Protein AF-A0A2S9FBU1-F1 (afdb_monomer)

Secondary structure (DSSP, 8-state):
-HHHHHHHHHHHHHHHHHHHHTTTHHHHHHHHHTT---S-HHHHHHHHHHHHHHHHHHHHHHHHHHHHTT-HHHHHHHHHHHHHHHHHTTEETTEE--------TTT-HHHHHHHHHH-HHHHHHHHHHHHHHTTTS-HHHHHHHHHHHHTHHHHHHHHTSS--HHHHHHHHHHHHHHHHHHHHH--GGGS--HHHHHHHHHTTT--EEEEEEEE-SSSS-EEEEEEEPPBTTB---EEEEEEE-TTTTHHHHHHHHHHHHTT----PPP--S-HHHHHHHHHHHHHHHHHTT-BS--EEEEEE-GGG-EEEEEPPPPSEETTTSTTTS-HHHHHHHHHHHHHTTEE-S---TTTEEEETTEEEE--TTS-EES--HHHH--

Radius of gyration: 28.35 Å; Cα contacts (8 Å, |Δi|>4): 546; chains: 1; bounding box: 78×42×84 Å

Sequence (382 aa):
ILRLTLAGVFLVVIVTSSLITRYEWDALEKSISEIVGVLSPAQSNTVYLIYGISILALPFFILIGLIAAKQWKLLGAYAAAGLIAILALSITGNGIAAPRWHFDLTERLDTVLSQFLDDPRWIAMLAAVLTVSGPWLPARWRHWWWALLLAFVPIHLVVSAVVPARSLLGLAVGWFVGALVVLVVGTPALEVPLDGAVRALARRNFRASALRVIRPSGQGPLVMTATGVPSGDTESGLAVVELYGPHQRGGGFLRQFWGKLRLRDSETAPIQTSMRRAVEHRALMALAVGNLGMANTTPIAVAPLERGWTIYAHKPAHGTSLRECAEDTPVARVWDSLGVLHSQQISHGDLRSTEITVVDGTPLFGGFTHAEFGASDAQLHT

Structure (mmCIF, N/CA/C/O backbone):
data_AF-A0A2S9FBU1-F1
#
_entry.id   AF-A0A2S9FBU1-F1
#
loop_
_atom_site.group_PDB
_atom_site.id
_atom_site.type_symbol
_atom_site.label_atom_id
_atom_site.label_alt_id
_atom_site.label_comp_id
_atom_site.label_asym_id
_atom_site.label_entity_id
_atom_site.label_seq_id
_atom_site.pdbx_PDB_ins_code
_atom_site.Cartn_x
_atom_site.Cartn_y
_atom_site.Cartn_z
_atom_site.occupancy
_atom_site.B_iso_or_equiv
_atom_site.auth_seq_id
_atom_site.auth_comp_id
_atom_site.auth_asym_id
_atom_site.auth_atom_id
_atom_site.pdbx_PDB_model_num
ATOM 1 N N . ILE A 1 1 ? 0.791 -11.701 -7.838 1.00 80.94 1 ILE A N 1
ATOM 2 C CA . ILE A 1 1 ? -0.127 -12.058 -8.946 1.00 80.94 1 ILE A CA 1
ATOM 3 C C . ILE A 1 1 ? -0.410 -10.845 -9.827 1.00 80.94 1 ILE A C 1
ATOM 5 O O . ILE A 1 1 ? 0.192 -10.790 -10.881 1.00 80.94 1 ILE A O 1
ATOM 9 N N . LEU A 1 2 ? -1.163 -9.824 -9.384 1.00 82.81 2 LEU A N 1
ATOM 10 C CA . LEU A 1 2 ? -1.487 -8.649 -10.222 1.00 82.81 2 LEU A CA 1
ATOM 11 C C . LEU A 1 2 ? -0.272 -8.011 -10.929 1.00 82.81 2 LEU A C 1
ATOM 13 O O . LEU A 1 2 ? -0.319 -7.762 -12.126 1.00 82.81 2 LEU A O 1
ATOM 17 N N . ARG A 1 3 ? 0.841 -7.800 -10.208 1.00 85.88 3 ARG A N 1
ATOM 18 C CA . ARG A 1 3 ? 2.090 -7.275 -10.796 1.00 85.88 3 ARG A CA 1
ATOM 19 C C . ARG A 1 3 ? 2.660 -8.167 -11.903 1.00 85.88 3 ARG A C 1
ATOM 21 O O . ARG A 1 3 ? 3.141 -7.642 -12.894 1.00 85.88 3 ARG A O 1
ATOM 28 N N . LEU A 1 4 ? 2.593 -9.488 -11.735 1.00 89.94 4 LEU A N 1
ATOM 29 C CA . LEU A 1 4 ? 3.056 -10.451 -12.736 1.00 89.94 4 LEU A CA 1
ATOM 30 C C . LEU A 1 4 ? 2.144 -10.431 -13.966 1.00 89.94 4 LEU A C 1
ATOM 32 O O . LEU A 1 4 ? 2.640 -10.433 -15.082 1.00 89.94 4 LEU A O 1
ATOM 36 N N . THR A 1 5 ? 0.825 -10.346 -13.765 1.00 90.62 5 THR A N 1
ATOM 37 C CA . THR A 1 5 ? -0.143 -10.215 -14.861 1.00 90.62 5 THR A CA 1
ATOM 38 C C . THR A 1 5 ? 0.111 -8.944 -15.671 1.00 90.62 5 THR A C 1
ATOM 40 O O . THR A 1 5 ? 0.201 -9.015 -16.890 1.00 90.62 5 THR A O 1
ATOM 43 N N . LEU A 1 6 ? 0.298 -7.798 -15.006 1.00 91.50 6 LEU A N 1
ATOM 44 C CA . LEU A 1 6 ? 0.616 -6.529 -15.672 1.00 91.50 6 LEU A CA 1
ATOM 45 C C . LEU A 1 6 ? 1.954 -6.582 -16.418 1.00 91.50 6 LEU A C 1
ATOM 47 O O . LEU A 1 6 ? 2.018 -6.154 -17.565 1.00 91.50 6 LEU A O 1
ATOM 51 N N . ALA A 1 7 ? 2.998 -7.143 -15.800 1.00 91.56 7 ALA A N 1
ATOM 52 C CA . ALA A 1 7 ? 4.292 -7.315 -16.455 1.00 91.56 7 ALA A CA 1
ATOM 53 C C . ALA A 1 7 ? 4.200 -8.259 -17.667 1.00 91.56 7 ALA A C 1
ATOM 55 O O . ALA A 1 7 ? 4.827 -8.003 -18.689 1.00 91.56 7 ALA A O 1
ATOM 56 N N . GLY A 1 8 ? 3.380 -9.312 -17.582 1.00 93.12 8 GLY A N 1
ATOM 57 C CA . GLY A 1 8 ? 3.114 -10.229 -18.690 1.00 93.12 8 GLY A CA 1
ATOM 58 C C . GLY A 1 8 ? 2.391 -9.547 -19.850 1.00 93.12 8 GLY A C 1
ATOM 59 O O . GLY A 1 8 ? 2.826 -9.666 -20.989 1.00 93.12 8 GLY A O 1
ATOM 60 N N . VAL A 1 9 ? 1.339 -8.772 -19.567 1.00 93.56 9 VAL A N 1
ATOM 61 C CA . VAL A 1 9 ? 0.639 -7.970 -20.587 1.00 93.56 9 VAL A CA 1
ATOM 62 C C . VAL A 1 9 ? 1.593 -6.966 -21.232 1.00 93.56 9 VAL A C 1
ATOM 64 O O . VAL A 1 9 ? 1.643 -6.878 -22.454 1.00 93.56 9 VAL A O 1
ATOM 67 N N . PHE A 1 10 ? 2.389 -6.250 -20.434 1.00 92.00 10 PHE A N 1
ATOM 68 C CA . PHE A 1 10 ? 3.377 -5.303 -20.949 1.00 92.00 10 PHE A CA 1
ATOM 69 C C . PHE A 1 10 ? 4.405 -5.987 -21.859 1.00 92.00 10 PHE A C 1
ATOM 71 O O . PHE A 1 10 ? 4.674 -5.498 -22.952 1.00 92.00 10 PHE A O 1
ATOM 78 N N . LEU A 1 11 ? 4.923 -7.152 -21.459 1.00 91.94 11 LEU A N 1
ATOM 79 C CA . LEU A 1 11 ? 5.840 -7.939 -22.281 1.00 91.94 11 LEU A CA 1
ATOM 80 C C . LEU A 1 11 ? 5.200 -8.370 -23.607 1.00 91.94 11 LEU A C 1
ATOM 82 O O . LEU A 1 11 ? 5.822 -8.207 -24.654 1.00 91.94 11 LEU A O 1
ATOM 86 N N . VAL A 1 12 ? 3.956 -8.859 -23.585 1.00 91.44 12 VAL A N 1
ATOM 87 C CA . VAL A 1 12 ? 3.215 -9.230 -24.804 1.00 91.44 12 VAL A CA 1
ATOM 88 C C . VAL A 1 12 ? 3.044 -8.029 -25.729 1.00 91.44 12 VAL A C 1
ATOM 90 O O . VAL A 1 12 ? 3.279 -8.158 -26.928 1.00 91.44 12 VAL A O 1
ATOM 93 N N . VAL A 1 13 ? 2.692 -6.859 -25.188 1.00 91.12 13 VAL A N 1
ATOM 94 C CA . VAL A 1 13 ? 2.569 -5.619 -25.968 1.00 91.12 13 VAL A CA 1
ATOM 95 C C . VAL A 1 13 ? 3.904 -5.253 -26.611 1.00 91.12 13 VAL A C 1
ATOM 97 O O . VAL A 1 13 ? 3.942 -5.035 -27.815 1.00 91.12 13 VAL A O 1
ATOM 100 N N . ILE A 1 14 ? 5.007 -5.248 -25.857 1.00 88.00 14 ILE A N 1
ATOM 101 C CA . ILE A 1 14 ? 6.332 -4.899 -26.393 1.00 88.00 14 ILE A CA 1
ATOM 102 C C . ILE A 1 14 ? 6.776 -5.877 -27.486 1.00 88.00 14 ILE A C 1
ATOM 104 O O . ILE A 1 14 ? 7.231 -5.442 -28.543 1.00 88.00 14 ILE A O 1
ATOM 108 N N . VAL A 1 15 ? 6.609 -7.185 -27.272 1.00 86.44 15 VAL A N 1
ATOM 109 C CA . VAL A 1 15 ? 6.961 -8.206 -28.270 1.00 86.44 15 VAL A CA 1
ATOM 110 C C . VAL A 1 15 ? 6.099 -8.060 -29.525 1.00 86.44 15 VAL A C 1
ATOM 112 O O . VAL A 1 15 ? 6.634 -8.033 -30.630 1.00 86.44 15 VAL A O 1
ATOM 115 N N . THR A 1 16 ? 4.783 -7.907 -29.371 1.00 85.88 16 THR A N 1
ATOM 116 C CA . THR A 1 16 ? 3.849 -7.768 -30.499 1.00 85.88 16 THR A CA 1
ATOM 117 C C . THR A 1 16 ? 4.128 -6.491 -31.290 1.00 85.88 16 THR A C 1
ATOM 119 O O . THR A 1 16 ? 4.282 -6.550 -32.507 1.00 85.88 16 THR A O 1
ATOM 122 N N . SER A 1 17 ? 4.293 -5.352 -30.611 1.00 82.19 17 SER A N 1
ATOM 123 C CA . SER A 1 17 ? 4.663 -4.087 -31.250 1.00 82.19 17 SER A CA 1
ATOM 124 C C . SER A 1 17 ? 6.003 -4.193 -31.970 1.00 82.19 17 SER A C 1
ATOM 126 O O . SER A 1 17 ? 6.114 -3.723 -33.097 1.00 82.19 17 SER A O 1
ATOM 128 N N . SER A 1 18 ? 7.008 -4.849 -31.377 1.00 77.75 18 SER A N 1
ATOM 129 C CA . SER A 1 18 ? 8.316 -5.048 -32.015 1.00 77.75 18 SER A CA 1
ATOM 130 C C . SER A 1 18 ? 8.238 -5.922 -33.270 1.00 77.75 18 SER A C 1
ATOM 132 O O . SER A 1 18 ? 8.987 -5.682 -34.214 1.00 77.75 18 SER A O 1
ATOM 134 N N . LEU A 1 19 ? 7.344 -6.914 -33.302 1.00 79.94 19 LEU A N 1
ATOM 135 C CA . LEU A 1 19 ? 7.127 -7.764 -34.476 1.00 79.94 19 LEU A CA 1
ATOM 136 C C . LEU A 1 19 ? 6.390 -7.022 -35.596 1.00 79.94 19 LEU A C 1
ATOM 138 O O . LEU A 1 19 ? 6.766 -7.169 -36.755 1.00 79.94 19 LEU A O 1
ATOM 142 N N . ILE A 1 20 ? 5.381 -6.215 -35.252 1.00 79.81 20 ILE A N 1
ATOM 143 C CA . ILE A 1 20 ? 4.585 -5.446 -36.221 1.00 79.81 20 ILE A CA 1
ATOM 144 C C . ILE A 1 20 ? 5.415 -4.309 -36.828 1.00 79.81 20 ILE A C 1
ATOM 146 O O . ILE A 1 20 ? 5.473 -4.163 -38.043 1.00 79.81 20 ILE A O 1
ATOM 150 N N . THR A 1 21 ? 6.107 -3.535 -35.991 1.00 71.12 21 THR A N 1
ATOM 151 C CA . THR A 1 21 ? 6.843 -2.333 -36.427 1.00 71.12 21 THR A CA 1
ATOM 152 C C . THR A 1 21 ? 8.172 -2.636 -37.110 1.00 71.12 21 THR A C 1
ATOM 154 O O . THR A 1 21 ? 8.779 -1.724 -37.662 1.00 71.12 21 THR A O 1
ATOM 157 N N . ARG A 1 22 ? 8.634 -3.899 -37.126 1.00 66.81 22 ARG A N 1
ATOM 158 C CA . ARG A 1 22 ? 9.941 -4.305 -37.682 1.00 66.81 22 ARG A CA 1
ATOM 159 C C . ARG A 1 22 ? 10.185 -3.789 -39.110 1.00 66.81 22 ARG A C 1
ATOM 161 O O . ARG A 1 22 ? 11.337 -3.562 -39.455 1.00 66.81 22 ARG A O 1
ATOM 168 N N . TYR A 1 23 ? 9.133 -3.598 -39.908 1.00 59.34 23 TYR A N 1
ATOM 169 C CA . TYR A 1 23 ? 9.227 -3.128 -41.296 1.00 59.34 23 TYR A CA 1
ATOM 170 C C . TYR A 1 23 ? 9.085 -1.603 -41.472 1.00 59.34 23 TYR A C 1
ATOM 172 O O . TYR A 1 23 ? 9.368 -1.100 -42.553 1.00 59.34 23 TYR A O 1
ATOM 180 N N . GLU A 1 24 ? 8.672 -0.864 -40.438 1.00 62.81 24 GLU A N 1
ATOM 181 C CA . GLU A 1 24 ? 8.373 0.581 -40.513 1.00 62.81 24 GLU A CA 1
ATOM 182 C C . GLU A 1 24 ? 9.397 1.459 -39.764 1.00 62.81 24 GLU A C 1
ATOM 184 O O . GLU A 1 24 ? 9.367 2.685 -39.880 1.00 62.81 24 GLU A O 1
ATOM 189 N N . TRP A 1 25 ? 10.328 0.850 -39.017 1.00 57.31 25 TRP A N 1
ATOM 190 C CA . TRP A 1 25 ? 11.316 1.567 -38.197 1.00 57.31 25 TRP A CA 1
ATOM 191 C C . TRP A 1 25 ? 12.243 2.485 -39.003 1.00 57.31 25 TRP A C 1
ATOM 193 O O . TRP A 1 25 ? 12.466 3.618 -38.581 1.00 57.31 25 TRP A O 1
ATOM 203 N N . ASP A 1 26 ? 12.692 2.058 -40.186 1.00 58.69 26 ASP A N 1
ATOM 204 C CA . ASP A 1 26 ? 13.591 2.856 -41.036 1.00 58.69 26 ASP A CA 1
ATOM 205 C C . ASP A 1 26 ? 12.939 4.171 -41.514 1.00 58.69 26 ASP A C 1
ATOM 207 O O . ASP A 1 26 ? 13.620 5.177 -41.733 1.00 58.69 26 ASP A O 1
ATOM 211 N N . ALA A 1 27 ? 11.610 4.180 -41.676 1.00 58.50 27 ALA A N 1
ATOM 212 C CA . ALA A 1 27 ? 10.854 5.363 -42.087 1.00 58.50 27 ALA A CA 1
ATOM 213 C C . ALA A 1 27 ? 10.618 6.330 -40.913 1.00 58.50 27 ALA A C 1
ATOM 215 O O . ALA A 1 27 ? 10.674 7.550 -41.093 1.00 58.50 27 ALA A O 1
ATOM 216 N N . LEU A 1 28 ? 10.404 5.793 -39.707 1.00 56.72 28 LEU A N 1
ATOM 217 C CA . LEU A 1 28 ? 10.227 6.584 -38.488 1.00 56.72 28 LEU A CA 1
ATOM 218 C C . LEU A 1 28 ? 11.547 7.236 -38.035 1.00 56.72 28 LEU A C 1
ATOM 220 O O . LEU A 1 28 ? 11.554 8.399 -37.639 1.00 56.72 28 LEU A O 1
ATOM 224 N N . GLU A 1 29 ? 12.669 6.516 -38.145 1.00 55.50 29 GLU A N 1
ATOM 225 C CA . GLU A 1 29 ? 14.009 6.992 -37.769 1.00 55.50 29 GLU A CA 1
ATOM 226 C C . GLU A 1 29 ? 14.431 8.220 -38.592 1.00 55.50 29 GLU A C 1
ATOM 228 O O . GLU A 1 29 ? 14.861 9.231 -38.031 1.00 55.50 29 GLU A O 1
ATOM 233 N N . LYS A 1 30 ? 14.198 8.194 -39.913 1.00 57.22 30 LYS A N 1
ATOM 234 C CA . LYS A 1 30 ? 14.468 9.345 -40.791 1.00 57.22 30 LYS A CA 1
ATOM 235 C C . LYS A 1 30 ? 13.611 10.563 -40.446 1.00 57.22 30 LYS A C 1
ATOM 237 O O . LYS A 1 30 ? 14.153 11.657 -40.325 1.00 57.22 30 LYS A O 1
ATOM 242 N N . SER A 1 31 ? 12.307 10.382 -40.228 1.00 55.72 31 SER A N 1
ATOM 243 C CA . SER A 1 31 ? 11.377 11.497 -39.993 1.00 55.72 31 SER A CA 1
ATOM 244 C C . SER A 1 31 ? 11.599 12.221 -38.661 1.00 55.72 31 SER A C 1
ATOM 246 O O . SER A 1 31 ? 11.295 13.408 -38.572 1.00 55.72 31 SER A O 1
ATOM 248 N N . ILE A 1 32 ? 12.082 11.533 -37.621 1.00 53.66 32 ILE A N 1
ATOM 249 C CA . ILE A 1 32 ? 12.273 12.146 -36.296 1.00 53.66 32 ILE A CA 1
ATOM 250 C C . ILE A 1 32 ? 13.684 12.748 -36.167 1.00 53.66 32 ILE A C 1
ATOM 252 O O . ILE A 1 32 ? 13.846 13.783 -35.517 1.00 53.66 32 ILE A O 1
ATOM 256 N N . SER A 1 33 ? 14.688 12.189 -36.856 1.00 55.00 33 SER A N 1
ATOM 257 C CA . SER A 1 33 ? 16.042 12.766 -36.902 1.00 55.00 33 SER A CA 1
ATOM 258 C C . SER A 1 33 ? 16.098 14.183 -37.499 1.00 55.00 33 SER A C 1
ATOM 260 O O . SER A 1 33 ? 16.975 14.962 -37.133 1.00 55.00 33 SER A O 1
ATOM 262 N N . GLU A 1 34 ? 15.133 14.562 -38.346 1.00 55.97 34 GLU A N 1
ATOM 263 C CA . GLU A 1 34 ? 15.027 15.918 -38.909 1.00 55.97 34 GLU A CA 1
ATOM 264 C C . GLU A 1 34 ? 14.452 16.950 -37.916 1.00 55.97 34 GLU A C 1
ATOM 266 O O . GLU A 1 34 ? 14.544 18.153 -38.159 1.00 55.97 34 GLU A O 1
ATOM 271 N N . ILE A 1 35 ? 13.880 16.511 -36.785 1.00 54.53 35 ILE A N 1
ATOM 272 C CA . ILE A 1 35 ? 13.096 17.366 -35.875 1.00 54.53 35 ILE A CA 1
ATOM 273 C C . ILE A 1 35 ? 13.842 17.709 -34.570 1.00 54.53 35 ILE A C 1
ATOM 275 O O . ILE A 1 35 ? 13.484 18.685 -33.908 1.00 54.53 35 ILE A O 1
ATOM 279 N N . VAL A 1 36 ? 14.894 16.979 -34.177 1.00 52.09 36 VAL A N 1
ATOM 280 C CA . VAL A 1 36 ? 15.513 17.150 -32.845 1.00 52.09 36 VAL A CA 1
ATOM 281 C C . VAL A 1 36 ? 17.035 17.289 -32.917 1.00 52.09 36 VAL A C 1
ATOM 283 O O . VAL A 1 36 ? 17.771 16.316 -33.016 1.00 52.09 36 VAL A O 1
ATOM 286 N N . GLY A 1 37 ? 17.506 18.531 -32.782 1.00 55.97 37 GLY A N 1
ATOM 287 C CA . GLY A 1 37 ? 18.912 18.897 -32.587 1.00 55.97 37 GLY A CA 1
ATOM 288 C C . GLY A 1 37 ? 19.042 19.967 -31.503 1.00 55.97 37 GLY A C 1
ATOM 289 O O . GLY A 1 37 ? 19.453 21.088 -31.781 1.00 55.97 37 GLY A O 1
ATOM 290 N N . VAL A 1 38 ? 18.603 19.661 -30.276 1.00 59.94 38 VAL A N 1
ATOM 291 C CA . VAL A 1 38 ? 18.476 20.665 -29.196 1.00 59.94 38 VAL A CA 1
ATOM 292 C C . VAL A 1 38 ? 19.731 20.755 -28.310 1.00 59.94 38 VAL A C 1
ATOM 294 O O . VAL A 1 38 ? 19.954 21.779 -27.668 1.00 59.94 38 VAL A O 1
ATOM 297 N N . LEU A 1 39 ? 20.585 19.721 -28.279 1.00 61.91 39 LEU A N 1
ATOM 298 C CA . LEU A 1 39 ? 21.795 19.678 -27.444 1.00 61.91 39 LEU A CA 1
ATOM 299 C C . LEU A 1 39 ? 23.073 19.633 -28.284 1.00 61.91 39 LEU A C 1
ATOM 301 O O . LEU A 1 39 ? 23.154 18.925 -29.285 1.00 61.91 39 LEU A O 1
ATOM 305 N N . SER A 1 40 ? 24.110 20.339 -27.829 1.00 77.88 40 SER A N 1
ATOM 306 C CA . SER A 1 40 ? 25.448 20.217 -28.418 1.00 77.88 40 SER A CA 1
ATOM 307 C C . SER A 1 40 ? 26.068 18.838 -28.115 1.00 77.88 40 SER A C 1
ATOM 309 O O . SER A 1 40 ? 25.780 18.256 -27.061 1.00 77.88 40 SER A O 1
ATOM 311 N N . PRO A 1 41 ? 26.978 18.319 -28.964 1.00 76.12 41 PRO A N 1
ATOM 312 C CA . PRO A 1 41 ? 27.628 17.022 -28.742 1.00 76.12 41 PRO A CA 1
ATOM 313 C C . PRO A 1 41 ? 28.310 16.891 -27.369 1.00 76.12 41 PRO A C 1
ATOM 315 O O . PRO A 1 41 ? 28.246 15.841 -26.735 1.00 76.12 41 PRO A O 1
ATOM 318 N N . ALA A 1 42 ? 28.902 17.977 -26.858 1.00 78.69 42 ALA A N 1
ATOM 319 C CA . ALA A 1 42 ? 29.540 17.997 -25.541 1.00 78.69 42 ALA A CA 1
ATOM 320 C C . ALA A 1 42 ? 28.532 17.858 -24.383 1.00 78.69 42 ALA A C 1
ATOM 322 O O . ALA A 1 42 ? 28.802 17.162 -23.401 1.00 78.69 42 ALA A O 1
ATOM 323 N N . GLN A 1 43 ? 27.354 18.482 -24.500 1.00 80.19 43 GLN A N 1
ATOM 324 C CA . GLN A 1 43 ? 26.286 18.359 -23.502 1.00 80.19 43 GLN A CA 1
ATOM 325 C C . GLN A 1 43 ? 25.692 16.950 -23.508 1.00 80.19 43 GLN A C 1
ATOM 327 O O . GLN A 1 43 ? 25.534 16.359 -22.443 1.00 80.19 43 GLN A O 1
ATOM 332 N N . SER A 1 44 ? 25.436 16.392 -24.695 1.00 74.94 44 SER A N 1
ATOM 333 C CA . SER A 1 44 ? 24.962 15.014 -24.853 1.00 74.94 44 SER A CA 1
ATOM 334 C C . SER A 1 44 ? 25.927 14.009 -24.214 1.00 74.94 44 SER A C 1
ATOM 336 O O . SER A 1 44 ? 25.534 13.251 -23.326 1.00 74.94 44 SER A O 1
ATOM 338 N N . ASN A 1 45 ? 27.217 14.079 -24.562 1.00 79.75 45 ASN A N 1
ATOM 339 C CA . ASN A 1 45 ? 28.241 13.195 -24.001 1.00 79.75 45 ASN A CA 1
ATOM 340 C C . ASN A 1 45 ? 28.310 13.280 -22.472 1.00 79.75 45 ASN A C 1
ATOM 342 O O . ASN A 1 45 ? 28.428 12.258 -21.799 1.00 79.75 45 ASN A O 1
ATOM 346 N N . THR A 1 46 ? 28.189 14.485 -21.910 1.00 83.31 46 THR A N 1
ATOM 347 C CA . THR A 1 46 ? 28.181 14.677 -20.452 1.00 83.31 46 THR A CA 1
ATOM 348 C C . THR A 1 46 ? 26.977 13.993 -19.800 1.00 83.31 46 THR A C 1
ATOM 350 O O . THR A 1 46 ? 27.130 13.311 -18.785 1.00 83.31 46 THR A O 1
ATOM 353 N N . VAL A 1 47 ? 25.786 14.125 -20.396 1.00 82.12 47 VAL A N 1
ATOM 354 C CA . VAL A 1 47 ? 24.560 13.472 -19.910 1.00 82.12 47 VAL A CA 1
ATOM 355 C C . VAL A 1 47 ? 24.703 11.950 -19.953 1.00 82.12 47 VAL A C 1
ATOM 357 O O . VAL A 1 47 ? 24.432 11.299 -18.944 1.00 82.12 47 VAL A O 1
ATOM 360 N N . TYR A 1 48 ? 25.190 11.382 -21.062 1.00 79.81 48 TYR A N 1
ATOM 361 C CA . TYR A 1 48 ? 25.431 9.938 -21.177 1.00 79.81 48 TYR A CA 1
ATOM 362 C C . TYR A 1 48 ? 26.462 9.426 -20.182 1.00 79.81 48 TYR A C 1
ATOM 364 O O . TYR A 1 48 ? 26.263 8.361 -19.605 1.00 79.81 48 TYR A O 1
ATOM 372 N N . LEU A 1 49 ? 27.535 10.179 -19.946 1.00 84.00 49 LEU A N 1
ATOM 373 C CA . LEU A 1 49 ? 28.569 9.796 -18.992 1.00 84.00 49 LEU A CA 1
ATOM 374 C C . LEU A 1 49 ? 28.004 9.733 -17.564 1.00 84.00 49 LEU A C 1
ATOM 376 O O . LEU A 1 49 ? 28.125 8.709 -16.892 1.00 84.00 49 LEU A O 1
ATOM 380 N N . ILE A 1 50 ? 27.344 10.804 -17.107 1.00 87.25 50 ILE A N 1
ATOM 381 C CA . ILE A 1 50 ? 26.763 10.874 -15.756 1.00 87.25 50 ILE A CA 1
ATOM 382 C C . ILE A 1 50 ? 25.692 9.795 -15.584 1.00 87.25 50 ILE A C 1
ATOM 384 O O . ILE A 1 50 ? 25.665 9.090 -14.568 1.00 87.25 50 ILE A O 1
ATOM 388 N N . TYR A 1 51 ? 24.818 9.647 -16.579 1.00 86.88 51 TYR A N 1
ATOM 389 C CA . TYR A 1 51 ? 23.756 8.653 -16.559 1.00 86.88 51 TYR A CA 1
ATOM 390 C C . TYR A 1 51 ? 24.306 7.221 -16.568 1.00 86.88 51 TYR A C 1
ATOM 392 O O . TYR A 1 51 ? 23.916 6.408 -15.729 1.00 86.88 51 TYR A O 1
ATOM 400 N N . GLY A 1 52 ? 25.264 6.943 -17.453 1.00 84.75 52 GLY A N 1
ATOM 401 C CA . GLY A 1 52 ? 25.952 5.663 -17.592 1.00 84.75 52 GLY A CA 1
ATOM 402 C C . GLY A 1 52 ? 26.645 5.230 -16.302 1.00 84.75 52 GLY A C 1
ATOM 403 O O . GLY A 1 52 ? 26.440 4.109 -15.842 1.00 84.75 52 GLY A O 1
ATOM 404 N N . ILE A 1 53 ? 27.392 6.128 -15.651 1.00 88.88 53 ILE A N 1
ATOM 405 C CA . ILE A 1 53 ? 28.023 5.846 -14.350 1.00 88.88 53 ILE A CA 1
ATOM 406 C C . ILE A 1 53 ? 26.959 5.560 -13.285 1.00 88.88 53 ILE A C 1
ATOM 408 O O . ILE A 1 53 ? 27.071 4.594 -12.527 1.00 88.88 53 ILE A O 1
ATOM 412 N N . SER A 1 54 ? 25.904 6.378 -13.236 1.00 90.19 54 SER A N 1
ATOM 413 C CA . SER A 1 54 ? 24.841 6.242 -12.236 1.00 90.19 54 SER A CA 1
ATOM 414 C C . SER A 1 54 ? 24.113 4.902 -12.357 1.00 90.19 54 SER A C 1
ATOM 416 O O . SER A 1 54 ? 23.860 4.236 -11.350 1.00 90.19 54 SER A O 1
ATOM 418 N N . ILE A 1 55 ? 23.796 4.478 -13.583 1.00 88.31 55 ILE A N 1
ATOM 419 C CA . ILE A 1 55 ? 23.085 3.221 -13.826 1.00 88.31 55 ILE A CA 1
ATOM 420 C C . ILE A 1 55 ? 23.992 1.998 -13.671 1.00 88.31 55 ILE A C 1
ATOM 422 O O . ILE A 1 55 ? 23.530 0.955 -13.209 1.00 88.31 55 ILE A O 1
ATOM 426 N N . LEU A 1 56 ? 25.285 2.132 -13.985 1.00 88.69 56 LEU A N 1
ATOM 427 C CA . LEU A 1 56 ? 26.287 1.093 -13.758 1.00 88.69 56 LEU A CA 1
ATOM 428 C C . LEU A 1 56 ? 26.475 0.819 -12.262 1.00 88.69 56 LEU A C 1
ATOM 430 O O . LEU A 1 56 ? 26.605 -0.333 -11.857 1.00 88.69 56 LEU A O 1
ATOM 434 N N . ALA A 1 57 ? 26.452 1.866 -11.434 1.00 91.00 57 ALA A N 1
ATOM 435 C CA . ALA A 1 57 ? 26.619 1.753 -9.988 1.00 91.00 57 ALA A CA 1
ATOM 436 C C . ALA A 1 57 ? 25.358 1.243 -9.259 1.00 91.00 57 ALA A C 1
ATOM 438 O O . ALA A 1 57 ? 25.460 0.656 -8.179 1.00 91.00 57 ALA A O 1
ATOM 439 N N . LEU A 1 58 ? 24.166 1.429 -9.840 1.00 91.19 58 LEU A N 1
ATOM 440 C CA . LEU A 1 58 ? 22.873 1.060 -9.247 1.00 91.19 58 LEU A CA 1
ATOM 441 C C . LEU A 1 58 ? 22.789 -0.378 -8.684 1.00 91.19 58 LEU A C 1
ATOM 443 O O . LEU A 1 58 ? 22.397 -0.515 -7.522 1.00 91.19 58 LEU A O 1
ATOM 447 N N . PRO A 1 59 ? 23.151 -1.454 -9.414 1.00 92.25 59 PRO A N 1
ATOM 448 C CA . PRO A 1 59 ? 23.058 -2.814 -8.881 1.00 92.25 59 PRO A CA 1
ATOM 449 C C . PRO A 1 59 ? 23.996 -3.015 -7.683 1.00 92.25 59 PRO A C 1
ATOM 451 O O . PRO A 1 59 ? 23.621 -3.655 -6.702 1.00 92.25 59 PRO A O 1
ATOM 454 N N . PHE A 1 60 ? 25.179 -2.397 -7.698 1.00 93.06 60 PHE A N 1
ATOM 455 C CA . PHE A 1 60 ? 26.130 -2.479 -6.590 1.00 93.06 60 PHE A CA 1
ATOM 456 C C . PHE A 1 60 ? 25.627 -1.747 -5.347 1.00 93.06 60 PHE A C 1
ATOM 458 O O . PHE A 1 60 ? 25.735 -2.284 -4.248 1.00 93.06 60 PHE A O 1
ATOM 465 N N . PHE A 1 61 ? 25.006 -0.573 -5.497 1.00 91.81 61 PHE A N 1
ATOM 466 C CA . PHE A 1 61 ? 24.376 0.118 -4.368 1.00 91.81 61 PHE A CA 1
ATOM 467 C C . PHE A 1 61 ? 23.259 -0.714 -3.733 1.00 91.81 61 PHE A C 1
ATOM 469 O O . PHE A 1 61 ? 23.177 -0.794 -2.505 1.00 91.81 61 PHE A O 1
ATOM 476 N N . ILE A 1 62 ? 22.427 -1.373 -4.550 1.00 89.88 62 ILE A N 1
ATOM 477 C CA . ILE A 1 62 ? 21.391 -2.286 -4.050 1.00 89.88 62 ILE A CA 1
ATOM 478 C C . ILE A 1 62 ? 22.044 -3.459 -3.310 1.00 89.88 62 ILE A C 1
ATOM 480 O O . ILE A 1 62 ? 21.658 -3.756 -2.181 1.00 89.88 62 ILE A O 1
ATOM 484 N N . LEU A 1 63 ? 23.052 -4.095 -3.911 1.00 91.50 63 LEU A N 1
ATOM 485 C CA . LEU A 1 63 ? 23.762 -5.233 -3.332 1.00 91.50 63 LEU A CA 1
ATOM 486 C C . LEU A 1 63 ? 24.407 -4.886 -1.982 1.00 91.50 63 LEU A C 1
ATOM 488 O O . LEU A 1 63 ? 24.174 -5.582 -0.994 1.00 91.50 63 LEU A O 1
ATOM 492 N N . ILE A 1 64 ? 25.164 -3.787 -1.916 1.00 91.12 64 ILE A N 1
ATOM 493 C CA . ILE A 1 64 ? 25.799 -3.295 -0.685 1.00 91.12 64 ILE A CA 1
ATOM 494 C C . ILE A 1 64 ? 24.735 -3.007 0.378 1.00 91.12 64 ILE A C 1
ATOM 496 O O . ILE A 1 64 ? 24.897 -3.409 1.530 1.00 91.12 64 ILE A O 1
ATOM 500 N N . GLY A 1 65 ? 23.619 -2.375 -0.001 1.00 86.94 65 GLY A N 1
ATOM 501 C CA . GLY A 1 65 ? 22.501 -2.115 0.905 1.00 86.94 65 GLY A CA 1
ATOM 502 C C . GLY A 1 65 ? 21.891 -3.393 1.489 1.00 86.94 65 GLY A C 1
ATOM 503 O O . GLY A 1 65 ? 21.629 -3.457 2.691 1.00 86.94 65 GLY A O 1
ATOM 504 N N . LEU A 1 66 ? 21.715 -4.435 0.669 1.00 86.56 66 LEU A N 1
ATOM 505 C CA . LEU A 1 66 ? 21.202 -5.737 1.109 1.00 86.56 66 LEU A CA 1
ATOM 506 C C . LEU A 1 66 ? 22.170 -6.457 2.062 1.00 86.56 66 LEU A C 1
ATOM 508 O O . LEU A 1 66 ? 21.726 -7.032 3.061 1.00 86.56 66 LEU A O 1
ATOM 512 N N . ILE A 1 67 ? 23.478 -6.398 1.785 1.00 89.44 67 ILE A N 1
ATOM 513 C CA . ILE A 1 67 ? 24.528 -6.965 2.648 1.00 89.44 67 ILE A CA 1
ATOM 514 C C . ILE A 1 67 ? 24.575 -6.223 3.987 1.00 89.44 67 ILE A C 1
ATOM 516 O O . ILE A 1 67 ? 24.547 -6.857 5.041 1.00 89.44 67 ILE A O 1
ATOM 520 N N . ALA A 1 68 ? 24.584 -4.888 3.963 1.00 87.88 68 ALA A N 1
ATOM 521 C CA . ALA A 1 68 ? 24.605 -4.059 5.167 1.00 87.88 68 ALA A CA 1
ATOM 522 C C . ALA A 1 68 ? 23.370 -4.299 6.051 1.00 87.88 68 ALA A C 1
ATOM 524 O O . ALA A 1 68 ? 23.479 -4.354 7.276 1.00 87.88 68 ALA A O 1
ATOM 525 N N . ALA A 1 69 ? 22.205 -4.523 5.436 1.00 81.62 69 ALA A N 1
ATOM 526 C CA . ALA A 1 69 ? 20.973 -4.882 6.132 1.00 81.62 69 ALA A CA 1
ATOM 527 C C . ALA A 1 69 ? 20.916 -6.359 6.585 1.00 81.62 69 ALA A C 1
ATOM 529 O O . ALA A 1 69 ? 19.933 -6.759 7.210 1.00 81.62 69 ALA A O 1
ATOM 530 N N . LYS A 1 70 ? 21.940 -7.172 6.276 1.00 84.50 70 LYS A N 1
ATOM 531 C CA . LYS A 1 70 ? 22.036 -8.615 6.574 1.00 84.50 70 LYS A CA 1
ATOM 532 C C . LYS A 1 70 ? 20.839 -9.430 6.069 1.00 84.50 70 LYS A C 1
ATOM 534 O O . LYS A 1 70 ? 20.431 -10.418 6.681 1.00 84.50 70 LYS A O 1
ATOM 539 N N . GLN A 1 71 ? 20.260 -9.031 4.938 1.00 80.44 71 GLN A N 1
ATOM 540 C CA . GLN A 1 71 ? 19.062 -9.665 4.385 1.00 80.44 71 GLN A CA 1
ATOM 541 C C . GLN A 1 71 ? 19.433 -10.836 3.460 1.00 80.44 71 GLN A C 1
ATOM 543 O O . GLN A 1 71 ? 19.218 -10.794 2.251 1.00 80.44 71 GLN A O 1
ATOM 548 N N . TRP A 1 72 ? 19.983 -11.914 4.027 1.00 82.38 72 TRP A N 1
ATOM 549 C CA . TRP A 1 72 ? 20.527 -13.056 3.270 1.00 82.38 72 TRP A CA 1
ATOM 550 C C . TRP A 1 72 ? 19.535 -13.716 2.308 1.00 82.38 72 TRP A C 1
ATOM 552 O O . TRP A 1 72 ? 19.892 -14.028 1.173 1.00 82.38 72 TRP A O 1
ATOM 562 N N . LYS A 1 73 ? 18.263 -13.851 2.711 1.00 81.50 73 LYS A N 1
ATOM 563 C CA . LYS A 1 73 ? 17.197 -14.381 1.842 1.00 81.50 73 LYS A CA 1
ATOM 564 C C . LYS A 1 73 ? 17.060 -13.572 0.544 1.00 81.50 73 LYS A C 1
ATOM 566 O O . LYS A 1 73 ? 16.746 -14.127 -0.507 1.00 81.50 73 LYS A O 1
ATOM 571 N N . LEU A 1 74 ? 17.323 -12.268 0.602 1.00 82.25 74 LEU A N 1
ATOM 572 C CA . LEU A 1 74 ? 17.223 -11.395 -0.561 1.00 82.25 74 LEU A CA 1
ATOM 573 C C . LEU A 1 74 ? 18.440 -11.387 -1.432 1.00 82.25 74 LEU A C 1
ATOM 575 O O . LEU A 1 74 ? 18.285 -11.170 -2.622 1.00 82.25 74 LEU A O 1
ATOM 579 N N . LEU A 1 75 ? 19.619 -11.628 -0.872 1.00 88.50 75 LEU A N 1
ATOM 580 C CA . LEU A 1 75 ? 20.812 -11.789 -1.688 1.00 88.50 75 LEU A CA 1
ATOM 581 C C . LEU A 1 75 ? 20.627 -12.958 -2.660 1.00 88.50 75 LEU A C 1
ATOM 583 O O . LEU A 1 75 ? 20.919 -12.813 -3.844 1.00 88.50 75 LEU A O 1
ATOM 587 N N . GLY A 1 76 ? 20.016 -14.055 -2.197 1.00 89.25 76 GLY A N 1
ATOM 588 C CA . GLY A 1 76 ? 19.618 -15.168 -3.061 1.00 89.25 76 GLY A CA 1
ATOM 589 C C . GLY A 1 76 ? 18.612 -14.758 -4.142 1.00 89.25 76 GLY A C 1
ATOM 590 O O . GLY A 1 76 ? 18.837 -15.014 -5.321 1.00 89.25 76 GLY A O 1
ATOM 591 N N . ALA A 1 77 ? 17.525 -14.074 -3.768 1.00 90.44 77 ALA A N 1
ATOM 592 C CA . ALA A 1 77 ? 16.502 -13.633 -4.723 1.00 90.44 77 ALA A CA 1
ATOM 593 C C . ALA A 1 77 ? 17.031 -12.602 -5.739 1.00 90.44 77 ALA A C 1
ATOM 595 O O . ALA A 1 77 ? 16.693 -12.663 -6.918 1.00 90.44 77 ALA A O 1
ATOM 596 N N . TYR A 1 78 ? 17.875 -11.677 -5.284 1.00 92.75 78 TYR A N 1
ATOM 597 C CA . TYR A 1 78 ? 18.576 -10.678 -6.085 1.00 92.75 78 TYR A CA 1
ATOM 598 C C . TYR A 1 78 ? 19.454 -11.358 -7.138 1.00 92.75 78 TYR A C 1
ATOM 600 O O . TYR A 1 78 ? 19.322 -11.071 -8.328 1.00 92.75 78 TYR A O 1
ATOM 608 N N . ALA A 1 79 ? 20.308 -12.292 -6.706 1.00 93.31 79 ALA A N 1
ATOM 609 C CA . ALA A 1 79 ? 21.228 -12.999 -7.589 1.00 93.31 79 ALA A CA 1
ATOM 610 C C . ALA A 1 79 ? 20.467 -13.860 -8.603 1.00 93.31 79 ALA A C 1
ATOM 612 O O . ALA A 1 79 ? 20.749 -13.796 -9.798 1.00 93.31 79 ALA A O 1
ATOM 613 N N . ALA A 1 80 ? 19.453 -14.601 -8.144 1.00 93.88 80 ALA A N 1
ATOM 614 C CA . ALA A 1 80 ? 18.604 -15.409 -9.009 1.00 93.88 80 ALA A CA 1
ATOM 615 C C . ALA A 1 80 ? 17.892 -14.551 -10.065 1.00 93.88 80 ALA A C 1
ATOM 617 O O . ALA A 1 80 ? 17.909 -14.893 -11.241 1.00 93.88 80 ALA A O 1
ATOM 618 N N . ALA A 1 81 ? 17.307 -13.416 -9.678 1.00 94.75 81 ALA A N 1
ATOM 619 C CA . ALA A 1 81 ? 16.591 -12.550 -10.609 1.00 94.75 81 ALA A CA 1
ATOM 620 C C . ALA A 1 81 ? 17.506 -11.911 -11.652 1.00 94.75 81 ALA A C 1
ATOM 622 O O . ALA A 1 81 ? 17.158 -11.905 -12.831 1.00 94.75 81 ALA A O 1
ATOM 623 N N . GLY A 1 82 ? 18.676 -11.419 -11.234 1.00 93.62 82 GLY A N 1
ATOM 624 C CA . GLY A 1 82 ? 19.672 -10.884 -12.157 1.00 93.62 82 GLY A CA 1
ATOM 625 C C . GLY A 1 82 ? 20.145 -11.943 -13.155 1.00 93.62 82 GLY A C 1
ATOM 626 O O . GLY A 1 82 ? 20.126 -11.702 -14.360 1.00 93.62 82 GLY A O 1
ATOM 627 N N . LEU A 1 83 ? 20.484 -13.140 -12.665 1.00 93.88 83 LEU A N 1
ATOM 628 C CA . LEU A 1 83 ? 20.951 -14.242 -13.503 1.00 93.88 83 LEU A CA 1
ATOM 629 C C . LEU A 1 83 ? 19.869 -14.716 -14.483 1.00 93.88 83 LEU A C 1
ATOM 631 O O . LEU A 1 83 ? 20.138 -14.833 -15.675 1.00 93.88 83 LEU A O 1
ATOM 635 N N . ILE A 1 84 ? 18.638 -14.942 -14.010 1.00 94.06 84 ILE A N 1
ATOM 636 C CA . ILE A 1 84 ? 17.518 -15.374 -14.858 1.00 94.06 84 ILE A CA 1
ATOM 637 C C . ILE A 1 84 ? 17.220 -14.320 -15.929 1.0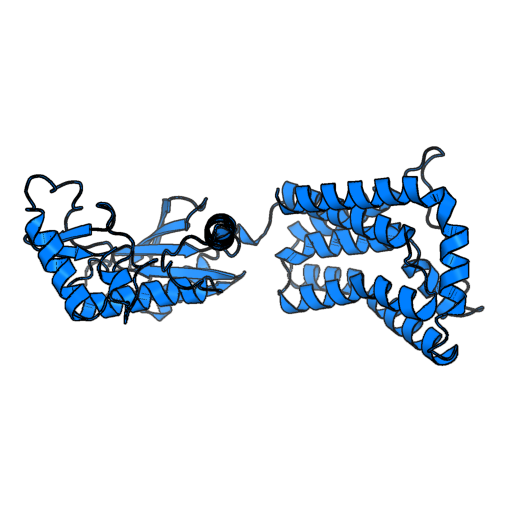0 94.06 84 ILE A C 1
ATOM 639 O O . ILE A 1 84 ? 17.004 -14.682 -17.081 1.00 94.06 84 ILE A O 1
ATOM 643 N N . ALA A 1 85 ? 17.240 -13.029 -15.585 1.00 93.44 85 ALA A N 1
ATOM 644 C CA . ALA A 1 85 ? 16.978 -11.956 -16.542 1.00 93.44 85 ALA A CA 1
ATOM 645 C C . ALA A 1 85 ? 18.049 -11.871 -17.640 1.00 93.44 85 ALA A C 1
ATOM 647 O O . ALA A 1 85 ? 17.706 -11.745 -18.816 1.00 93.44 85 ALA A O 1
ATOM 648 N N . ILE A 1 86 ? 19.332 -11.999 -17.280 1.00 90.56 86 ILE A N 1
ATOM 649 C CA . ILE A 1 86 ? 20.425 -12.055 -18.260 1.00 90.56 86 ILE A CA 1
ATOM 650 C C . ILE A 1 86 ? 20.268 -13.287 -19.150 1.00 90.56 86 ILE A C 1
ATOM 652 O O . ILE A 1 86 ? 20.317 -13.167 -20.375 1.00 90.56 86 ILE A O 1
ATOM 656 N N . LEU A 1 87 ? 20.060 -14.465 -18.556 1.00 89.38 87 LEU A N 1
ATOM 657 C CA . LEU A 1 87 ? 19.939 -15.721 -19.296 1.00 89.38 87 LEU A CA 1
ATOM 658 C C . LEU A 1 87 ? 18.740 -15.707 -20.251 1.00 89.38 87 LEU A C 1
ATOM 660 O O . LEU A 1 87 ? 18.887 -16.113 -21.402 1.00 89.38 87 LEU A O 1
ATOM 664 N N . ALA A 1 88 ? 17.597 -15.159 -19.827 1.00 87.81 88 ALA A N 1
ATOM 665 C CA . ALA A 1 88 ? 16.388 -15.055 -20.644 1.00 87.81 88 ALA A CA 1
ATOM 666 C C . ALA A 1 88 ? 16.607 -14.294 -21.963 1.00 87.81 88 ALA A C 1
ATOM 668 O O . ALA A 1 88 ? 15.960 -14.602 -22.958 1.00 87.81 88 ALA A O 1
ATOM 669 N N . LEU A 1 89 ? 17.538 -13.334 -21.989 1.00 85.50 89 LEU A N 1
ATOM 670 C CA . LEU A 1 89 ? 17.903 -12.558 -23.182 1.00 85.50 89 LEU A CA 1
ATOM 671 C C . LEU A 1 89 ? 19.253 -12.967 -23.796 1.00 85.50 89 LEU A C 1
ATOM 673 O O . LEU A 1 89 ? 19.717 -12.365 -24.769 1.00 85.50 89 LEU A O 1
ATOM 677 N N . SER A 1 90 ? 19.912 -13.973 -23.223 1.00 82.44 90 SER A N 1
ATOM 678 C CA . SER A 1 90 ? 21.156 -14.543 -23.752 1.00 82.44 90 SER A CA 1
ATOM 679 C C . SER A 1 90 ? 20.902 -15.812 -24.563 1.00 82.44 90 SER A C 1
ATOM 681 O O . SER A 1 90 ? 21.705 -16.140 -25.432 1.00 82.44 90 SER A O 1
ATOM 683 N N . ILE A 1 91 ? 19.785 -16.505 -24.327 1.00 77.25 91 ILE A N 1
ATOM 684 C CA . ILE A 1 91 ? 19.385 -17.692 -25.087 1.00 77.25 91 ILE A CA 1
ATOM 685 C C . ILE A 1 91 ? 18.743 -17.250 -26.408 1.00 77.25 91 ILE A C 1
ATOM 687 O O . ILE A 1 91 ? 17.693 -16.613 -26.425 1.00 77.25 91 ILE A O 1
ATOM 691 N N . THR A 1 92 ? 19.377 -17.596 -27.526 1.00 69.81 92 THR A N 1
ATOM 692 C CA . THR A 1 92 ? 18.884 -17.336 -28.887 1.00 69.81 92 THR A CA 1
ATOM 693 C C . THR A 1 92 ? 18.783 -18.645 -29.671 1.00 69.81 92 THR A C 1
ATOM 695 O O . THR A 1 92 ? 19.347 -19.657 -29.259 1.00 69.81 92 THR A O 1
ATOM 698 N N . GLY A 1 93 ? 18.096 -18.644 -30.821 1.00 56.50 93 GLY A N 1
ATOM 699 C CA . GLY A 1 93 ? 17.955 -19.839 -31.672 1.00 56.50 93 GLY A CA 1
ATOM 700 C C . GLY A 1 93 ? 19.283 -20.459 -32.139 1.00 56.50 93 GLY A C 1
ATOM 701 O O . GLY A 1 93 ? 19.313 -21.636 -32.474 1.00 56.50 93 GLY A O 1
ATOM 702 N N . ASN A 1 94 ? 20.385 -19.699 -32.083 1.00 60.22 94 ASN A N 1
ATOM 703 C CA . ASN A 1 94 ? 21.736 -20.140 -32.445 1.00 60.22 94 ASN A CA 1
ATOM 704 C C . ASN A 1 94 ? 22.621 -20.483 -31.223 1.00 60.22 94 ASN A C 1
ATOM 706 O O . ASN A 1 94 ? 23.828 -20.651 -31.375 1.00 60.22 94 ASN A O 1
ATOM 710 N N . GLY A 1 95 ? 22.052 -20.558 -30.011 1.00 69.00 95 GLY A N 1
ATOM 711 C CA . GLY A 1 95 ? 22.768 -20.861 -28.764 1.00 69.00 95 GLY A CA 1
ATOM 712 C C . GLY A 1 95 ? 22.815 -19.696 -27.767 1.00 69.00 95 GLY A C 1
ATOM 713 O O . GLY A 1 95 ? 22.008 -18.763 -27.828 1.00 69.00 95 GLY A O 1
ATOM 714 N N . ILE A 1 96 ? 23.757 -19.758 -26.817 1.00 65.12 96 ILE A N 1
ATOM 715 C CA . ILE A 1 96 ? 23.970 -18.712 -25.803 1.00 65.12 96 ILE A CA 1
ATOM 716 C C . ILE A 1 96 ? 24.826 -17.603 -26.417 1.00 65.12 96 ILE A C 1
ATOM 718 O O . ILE A 1 96 ? 26.023 -17.769 -26.641 1.00 65.12 96 ILE A O 1
ATOM 722 N N . ALA A 1 97 ? 24.221 -16.451 -26.677 1.00 65.19 97 ALA A N 1
ATOM 723 C CA . ALA A 1 97 ? 24.940 -15.275 -27.129 1.00 65.19 97 ALA A CA 1
ATOM 724 C C . ALA A 1 97 ? 25.560 -14.567 -25.913 1.00 65.19 97 ALA A C 1
ATOM 726 O O . ALA A 1 97 ? 24.836 -14.032 -25.079 1.00 65.19 97 ALA A O 1
ATOM 727 N N . ALA A 1 98 ? 26.891 -14.533 -25.815 1.00 57.75 98 ALA A N 1
ATOM 728 C CA . ALA A 1 98 ? 27.597 -13.764 -24.785 1.00 57.75 98 ALA A CA 1
ATOM 729 C C . ALA A 1 98 ? 27.491 -12.242 -25.044 1.00 57.75 98 ALA A C 1
ATOM 731 O O . ALA A 1 98 ? 27.318 -11.836 -26.200 1.00 57.75 98 ALA A O 1
ATOM 732 N N . PRO A 1 99 ? 27.534 -11.377 -24.011 1.00 59.78 99 PRO A N 1
ATOM 733 C CA . PRO A 1 99 ? 27.663 -9.931 -24.200 1.00 59.78 99 PRO A CA 1
ATOM 734 C C . PRO A 1 99 ? 28.973 -9.611 -24.928 1.00 59.78 99 PRO A C 1
ATOM 736 O O . PRO A 1 99 ? 30.020 -10.157 -24.585 1.00 59.78 99 PRO A O 1
ATOM 739 N N . ARG A 1 100 ? 28.923 -8.745 -25.942 1.00 61.44 100 ARG A N 1
ATOM 740 C CA . ARG A 1 100 ? 30.107 -8.294 -26.692 1.00 61.44 100 ARG A CA 1
ATOM 741 C C . ARG A 1 100 ? 30.501 -6.897 -26.222 1.00 61.44 100 ARG A C 1
ATOM 743 O O . ARG A 1 100 ? 30.321 -5.927 -26.950 1.00 61.44 100 ARG A O 1
ATOM 750 N N . TRP A 1 101 ? 30.954 -6.797 -24.977 1.00 54.78 101 TRP A N 1
ATOM 751 C CA . TRP A 1 101 ? 31.441 -5.535 -24.422 1.00 54.78 101 TRP A CA 1
ATOM 752 C C . TRP A 1 101 ? 32.884 -5.313 -24.868 1.00 54.78 101 TRP A C 1
ATOM 754 O O . TRP A 1 101 ? 33.754 -6.141 -24.594 1.00 54.78 101 TRP A O 1
ATOM 764 N N . HIS A 1 102 ? 33.129 -4.212 -25.571 1.00 58.41 102 HIS A N 1
ATOM 765 C CA . HIS A 1 102 ? 34.472 -3.820 -25.984 1.00 58.41 102 HIS A CA 1
ATOM 766 C C . HIS A 1 102 ? 35.035 -2.864 -24.935 1.00 58.41 102 HIS A C 1
ATOM 768 O O . HIS A 1 102 ? 34.546 -1.747 -24.776 1.00 58.41 102 HIS A O 1
ATOM 774 N N . PHE A 1 103 ? 36.048 -3.318 -24.199 1.00 56.41 103 PHE A N 1
ATOM 775 C CA . PHE A 1 103 ? 36.732 -2.527 -23.178 1.00 56.41 103 PHE A CA 1
ATOM 776 C C . PHE A 1 103 ? 37.966 -1.844 -23.769 1.00 56.41 103 PHE A C 1
ATOM 778 O O . PHE A 1 103 ? 39.087 -2.154 -23.376 1.00 56.41 103 PHE A O 1
ATOM 785 N N . ASP A 1 104 ? 37.766 -0.930 -24.718 1.00 55.78 104 ASP A N 1
ATOM 786 C CA . ASP A 1 104 ? 38.845 -0.050 -25.167 1.00 55.78 104 ASP A CA 1
ATOM 787 C C . ASP A 1 104 ? 38.722 1.309 -24.468 1.00 55.78 104 ASP A C 1
ATOM 789 O O . ASP A 1 104 ? 38.018 2.221 -24.902 1.00 55.78 104 ASP A O 1
ATOM 793 N N . LEU A 1 105 ? 39.374 1.422 -23.308 1.00 56.25 105 LEU A N 1
ATOM 794 C CA . LEU A 1 105 ? 39.387 2.646 -22.496 1.00 56.25 105 LEU A CA 1
ATOM 795 C C . LEU A 1 105 ? 40.148 3.794 -23.181 1.00 56.25 105 LEU A C 1
ATOM 797 O O . LEU A 1 105 ? 40.091 4.930 -22.709 1.00 56.25 105 LEU A O 1
ATOM 801 N N . THR A 1 106 ? 40.851 3.496 -24.276 1.00 56.06 106 THR A N 1
ATOM 802 C CA . THR A 1 106 ? 41.672 4.434 -25.043 1.00 56.06 106 THR A CA 1
ATOM 803 C C . THR A 1 106 ? 40.840 5.254 -26.029 1.00 56.06 106 THR A C 1
ATOM 805 O O . THR A 1 106 ? 41.196 6.399 -26.299 1.00 56.06 106 THR A O 1
ATOM 808 N N . GLU A 1 107 ? 39.725 4.712 -26.542 1.00 50.31 107 GLU A N 1
ATOM 809 C CA . GLU A 1 107 ? 38.975 5.358 -27.628 1.00 50.31 107 GLU A CA 1
ATOM 810 C C . GLU A 1 107 ? 37.917 6.365 -27.172 1.00 5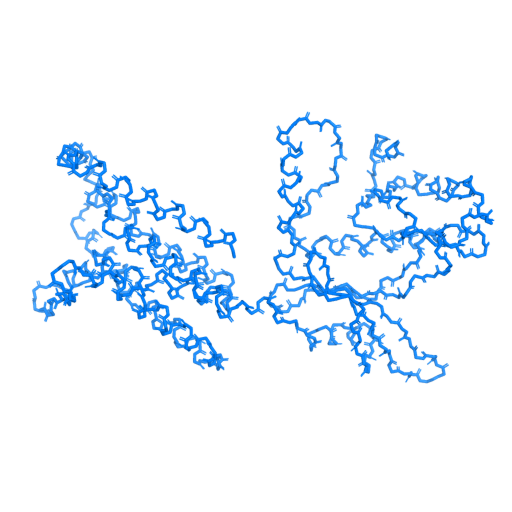0.31 107 GLU A C 1
ATOM 812 O O . GLU A 1 107 ? 37.774 7.374 -27.858 1.00 50.31 107 GLU A O 1
ATOM 817 N N . ARG A 1 108 ? 37.228 6.167 -26.033 1.00 58.31 108 ARG A N 1
ATOM 818 C CA . ARG A 1 108 ? 36.386 7.174 -25.333 1.00 58.31 108 ARG A CA 1
ATOM 819 C C . ARG A 1 108 ? 35.478 6.505 -24.292 1.00 58.31 108 ARG A C 1
ATOM 821 O O . ARG A 1 108 ? 34.685 5.635 -24.645 1.00 58.31 108 ARG A O 1
ATOM 828 N N . LEU A 1 109 ? 35.525 6.927 -23.024 1.00 58.88 109 LEU A N 1
ATOM 829 C CA . LEU A 1 109 ? 34.701 6.360 -21.932 1.00 58.88 109 LEU A CA 1
ATOM 830 C C . LEU A 1 109 ? 33.183 6.415 -22.203 1.00 58.88 109 LEU A C 1
ATOM 832 O O . LEU A 1 109 ? 32.438 5.544 -21.755 1.00 58.88 109 LEU A O 1
ATOM 836 N N . ASP A 1 110 ? 32.726 7.411 -22.959 1.00 57.38 110 ASP A N 1
ATOM 837 C CA . ASP A 1 110 ? 31.342 7.574 -23.410 1.00 57.38 110 ASP A CA 1
ATOM 838 C C . ASP A 1 110 ? 30.856 6.402 -24.276 1.00 57.38 110 ASP A C 1
ATOM 840 O O . ASP A 1 110 ? 29.713 5.973 -24.121 1.00 57.38 110 ASP A O 1
ATOM 844 N N . THR A 1 111 ? 31.724 5.815 -25.106 1.00 64.50 111 THR A N 1
ATOM 845 C CA . THR A 1 111 ? 31.366 4.677 -25.977 1.00 64.50 111 THR A CA 1
ATOM 846 C C . THR A 1 111 ? 31.245 3.350 -25.228 1.00 64.50 111 THR A C 1
ATOM 848 O O . THR A 1 111 ? 30.500 2.460 -25.635 1.00 64.50 111 THR A O 1
ATOM 851 N N . VAL A 1 112 ? 31.956 3.200 -24.110 1.00 64.94 112 VAL A N 1
ATOM 852 C CA . VAL A 1 112 ? 31.849 2.019 -23.244 1.00 64.94 112 VAL A CA 1
ATOM 853 C C . VAL A 1 112 ? 30.560 2.094 -22.430 1.00 64.94 112 VAL A C 1
ATOM 855 O O . VAL A 1 112 ? 29.834 1.110 -22.326 1.00 64.94 112 VAL A O 1
ATOM 858 N N . LEU A 1 113 ? 30.231 3.269 -21.886 1.00 67.62 113 LEU A N 1
ATOM 859 C CA . LEU A 1 113 ? 29.014 3.464 -21.096 1.00 67.62 113 LEU A CA 1
ATOM 860 C C . LEU A 1 113 ? 27.734 3.391 -21.939 1.00 67.62 113 LEU A C 1
ATOM 862 O O . LEU A 1 113 ? 26.730 2.870 -21.451 1.00 67.62 113 LEU A O 1
ATOM 866 N N . SER A 1 114 ? 27.762 3.839 -23.198 1.00 66.50 114 SER A N 1
ATOM 867 C CA . SER A 1 114 ? 26.622 3.691 -24.111 1.00 66.50 114 SER A CA 1
ATOM 868 C C . SER A 1 114 ? 26.310 2.224 -24.431 1.00 66.50 114 SER A C 1
ATOM 870 O O . SER A 1 114 ? 25.139 1.847 -24.446 1.00 66.50 114 SER A O 1
ATOM 872 N N . GLN A 1 115 ? 27.324 1.355 -24.552 1.00 69.75 115 GLN A N 1
ATOM 873 C CA . GLN A 1 115 ? 27.118 -0.087 -24.768 1.00 69.75 115 GLN A CA 1
ATOM 874 C C . GLN A 1 115 ? 26.265 -0.730 -23.665 1.00 69.75 115 GLN A C 1
ATOM 876 O O . GLN A 1 115 ? 25.420 -1.571 -23.964 1.00 69.75 115 GLN A O 1
ATOM 881 N N . PHE A 1 116 ? 26.435 -0.325 -22.401 1.00 69.00 116 PHE A N 1
ATOM 882 C CA . PHE A 1 116 ? 25.624 -0.839 -21.288 1.00 69.00 116 PHE A CA 1
ATOM 883 C C . PHE A 1 116 ? 24.183 -0.314 -21.298 1.00 69.00 116 PHE A C 1
ATOM 885 O O . PHE A 1 116 ? 23.275 -1.001 -20.831 1.00 69.00 116 PHE A O 1
ATOM 892 N N . LEU A 1 117 ? 23.970 0.898 -21.811 1.00 69.25 117 LEU A N 1
ATOM 893 C CA . LEU A 1 117 ? 22.650 1.525 -21.921 1.00 69.25 117 LEU A CA 1
ATOM 894 C C . LEU A 1 117 ? 21.800 0.907 -23.038 1.00 69.25 117 LEU A C 1
ATOM 896 O O . LEU A 1 117 ? 20.578 0.788 -22.899 1.00 69.25 117 LEU A O 1
ATOM 900 N N . ASP A 1 118 ? 22.464 0.460 -24.102 1.00 72.38 118 ASP A N 1
ATOM 901 C CA . ASP A 1 118 ? 21.845 -0.187 -25.258 1.00 72.38 118 ASP A CA 1
ATOM 902 C C . ASP A 1 118 ? 21.785 -1.720 -25.154 1.00 72.38 118 ASP A C 1
ATOM 904 O O . ASP A 1 118 ? 21.163 -2.374 -26.002 1.00 72.38 118 ASP A O 1
ATOM 908 N N . ASP A 1 119 ? 22.422 -2.319 -24.139 1.00 82.81 119 ASP A N 1
ATOM 909 C CA . ASP A 1 119 ? 22.379 -3.763 -23.910 1.00 82.81 119 ASP A CA 1
ATOM 910 C C . ASP A 1 119 ? 21.063 -4.163 -23.208 1.00 82.81 119 ASP A C 1
ATOM 912 O O . ASP A 1 119 ? 20.869 -3.895 -22.012 1.00 82.81 119 ASP A O 1
ATOM 916 N N . PRO A 1 120 ? 20.150 -4.871 -23.903 1.00 85.88 120 PRO A N 1
ATOM 917 C CA . PRO A 1 120 ? 18.871 -5.273 -23.330 1.00 85.88 120 PRO A CA 1
ATOM 918 C C . PRO A 1 120 ? 19.029 -6.206 -22.120 1.00 85.88 120 PRO A C 1
ATOM 920 O O . PRO A 1 120 ? 18.160 -6.228 -21.248 1.00 85.88 120 PRO A O 1
ATOM 923 N N . ARG A 1 121 ? 20.133 -6.959 -22.022 1.00 89.31 121 ARG A N 1
ATOM 924 C CA . ARG A 1 121 ? 20.396 -7.885 -20.907 1.00 89.31 121 ARG A CA 1
ATOM 925 C C . ARG A 1 121 ? 20.727 -7.134 -19.632 1.00 89.31 121 ARG A C 1
ATOM 927 O O . ARG A 1 121 ? 20.266 -7.526 -18.561 1.00 89.31 121 ARG A O 1
ATOM 934 N N . TRP A 1 122 ? 21.493 -6.051 -19.751 1.00 89.06 122 TRP A N 1
ATOM 935 C CA . TRP A 1 122 ? 21.830 -5.194 -18.621 1.00 89.06 122 TRP A CA 1
ATOM 936 C C . TRP A 1 122 ? 20.571 -4.525 -18.068 1.00 89.06 122 TRP A C 1
ATOM 938 O O . TRP A 1 122 ? 20.280 -4.640 -16.877 1.00 89.06 122 TRP A O 1
ATOM 948 N N . ILE A 1 123 ? 19.753 -3.930 -18.942 1.00 91.44 123 ILE A N 1
ATOM 949 C CA . ILE A 1 123 ? 18.479 -3.318 -18.543 1.00 91.44 123 ILE A CA 1
ATOM 950 C C . ILE A 1 123 ? 17.530 -4.353 -17.923 1.00 91.44 123 ILE A C 1
ATOM 952 O O . ILE A 1 123 ? 16.901 -4.067 -16.902 1.00 91.44 123 ILE A O 1
ATOM 956 N N . ALA A 1 124 ? 17.466 -5.572 -18.468 1.00 94.25 124 ALA A N 1
ATOM 957 C CA . ALA A 1 124 ? 16.676 -6.650 -17.878 1.00 94.25 124 ALA A CA 1
ATOM 958 C C . ALA A 1 124 ? 17.164 -7.041 -16.481 1.00 94.25 124 ALA A C 1
ATOM 960 O O . ALA A 1 124 ? 16.354 -7.164 -15.561 1.00 94.25 124 ALA A O 1
ATOM 961 N N . MET A 1 125 ? 18.477 -7.193 -16.296 1.00 95.31 125 MET A N 1
ATOM 962 C CA . MET A 1 125 ? 19.070 -7.466 -14.989 1.00 95.31 125 MET A CA 1
ATOM 963 C C . MET A 1 125 ? 18.697 -6.375 -13.982 1.00 95.31 125 MET A C 1
ATOM 965 O O . MET A 1 125 ? 18.208 -6.694 -12.899 1.00 95.31 125 MET A O 1
ATOM 969 N N . LEU A 1 126 ? 18.880 -5.099 -14.341 1.00 94.44 126 LEU A N 1
ATOM 970 C CA . LEU A 1 126 ? 18.566 -3.966 -13.470 1.00 94.44 126 LEU A CA 1
ATOM 971 C C . LEU A 1 126 ? 17.084 -3.914 -13.117 1.00 94.44 126 LEU A C 1
ATOM 973 O O . LEU A 1 126 ? 16.741 -3.782 -11.943 1.00 94.44 126 LEU A O 1
ATOM 977 N N . ALA A 1 127 ? 16.202 -4.063 -14.106 1.00 95.44 127 ALA A N 1
ATOM 978 C CA . ALA A 1 127 ? 14.763 -4.085 -13.889 1.00 95.44 127 ALA A CA 1
ATOM 979 C C . ALA A 1 127 ? 14.350 -5.248 -12.976 1.00 95.44 127 ALA A C 1
ATOM 981 O O . ALA A 1 127 ? 13.555 -5.050 -12.054 1.00 95.44 127 ALA A O 1
ATOM 982 N N . ALA A 1 128 ? 14.917 -6.442 -13.167 1.00 95.75 128 ALA A N 1
ATOM 983 C CA . ALA A 1 128 ? 14.635 -7.612 -12.341 1.00 95.75 128 ALA A CA 1
ATOM 984 C C . ALA A 1 128 ? 15.111 -7.420 -10.899 1.00 95.75 128 ALA A C 1
ATOM 986 O O . ALA A 1 128 ? 14.329 -7.559 -9.957 1.00 95.75 128 ALA A O 1
ATOM 987 N N . VAL A 1 129 ? 16.369 -7.024 -10.725 1.00 94.56 129 VAL A N 1
ATOM 988 C CA . VAL A 1 129 ? 16.989 -6.739 -9.429 1.00 94.56 129 VAL A CA 1
ATOM 989 C C . VAL A 1 129 ? 16.251 -5.629 -8.680 1.00 94.56 129 VAL A C 1
ATOM 991 O O . VAL A 1 129 ? 15.981 -5.759 -7.484 1.00 94.56 129 VAL A O 1
ATOM 994 N N . LEU A 1 130 ? 15.884 -4.543 -9.359 1.00 93.12 130 LEU A N 1
ATOM 995 C CA . LEU A 1 130 ? 15.163 -3.423 -8.759 1.00 93.12 130 LEU A CA 1
ATOM 996 C C . LEU A 1 130 ? 13.721 -3.808 -8.396 1.00 93.12 130 LEU A C 1
ATOM 998 O O . LEU A 1 130 ? 13.190 -3.378 -7.369 1.00 93.12 130 LEU A O 1
ATOM 1002 N N . THR A 1 131 ? 13.090 -4.671 -9.197 1.00 92.31 131 THR A N 1
ATOM 1003 C CA . THR A 1 131 ? 11.770 -5.239 -8.890 1.00 92.31 131 THR A CA 1
ATOM 1004 C C . THR A 1 131 ? 11.825 -6.138 -7.658 1.00 92.31 131 THR A C 1
ATOM 1006 O O . THR A 1 131 ? 10.961 -6.026 -6.786 1.00 92.31 131 THR A O 1
ATOM 1009 N N . VAL A 1 132 ? 12.846 -6.995 -7.562 1.00 91.12 132 VAL A N 1
ATOM 1010 C CA . VAL A 1 132 ? 13.030 -7.917 -6.435 1.00 91.12 132 VAL A CA 1
ATOM 1011 C C . VAL A 1 132 ? 13.464 -7.196 -5.177 1.00 91.12 132 VAL A C 1
ATOM 1013 O O . VAL A 1 132 ? 12.972 -7.517 -4.116 1.00 91.12 132 VAL A O 1
ATOM 1016 N N . SER A 1 133 ? 14.323 -6.191 -5.247 1.00 87.31 133 SER A N 1
ATOM 1017 C CA . SER A 1 133 ? 14.731 -5.436 -4.056 1.00 87.31 133 SER A CA 1
ATOM 1018 C C . SER A 1 133 ? 13.676 -4.410 -3.616 1.00 87.31 133 SER A C 1
ATOM 1020 O O . SER A 1 133 ? 13.600 -4.046 -2.442 1.00 87.31 133 SER A O 1
ATOM 1022 N N . GLY A 1 134 ? 12.804 -3.964 -4.525 1.00 81.50 134 GLY A N 1
ATOM 1023 C CA . GLY A 1 134 ? 11.850 -2.876 -4.303 1.00 81.50 134 GLY A CA 1
ATOM 1024 C C . GLY A 1 134 ? 10.923 -3.010 -3.082 1.00 81.50 134 GLY A C 1
ATOM 1025 O O . GLY A 1 134 ? 10.669 -1.997 -2.424 1.00 81.50 134 GLY A O 1
ATOM 1026 N N . PRO A 1 135 ? 10.363 -4.189 -2.755 1.00 73.94 135 PRO A N 1
ATOM 1027 C CA . PRO A 1 135 ? 9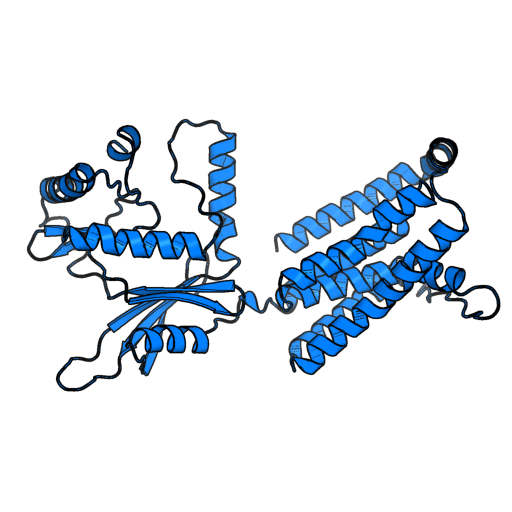.565 -4.362 -1.537 1.00 73.94 135 PRO A CA 1
ATOM 1028 C C . PRO A 1 135 ? 10.356 -4.240 -0.224 1.00 73.94 135 PRO A C 1
ATOM 1030 O O . PRO A 1 135 ? 9.741 -4.021 0.816 1.00 73.94 135 PRO A O 1
ATOM 1033 N N . TRP A 1 136 ? 11.685 -4.365 -0.266 1.00 74.44 136 TRP A N 1
ATOM 1034 C CA . TRP A 1 136 ? 12.576 -4.348 0.901 1.00 74.44 136 TRP A CA 1
ATOM 1035 C C . TRP A 1 136 ? 13.329 -3.024 1.078 1.00 74.44 136 TRP A C 1
ATOM 1037 O O . TRP A 1 136 ? 13.926 -2.782 2.124 1.00 74.44 136 TRP A O 1
ATOM 1047 N N . LEU A 1 137 ? 13.263 -2.141 0.081 1.00 72.38 137 LEU A N 1
ATOM 1048 C CA . LEU A 1 137 ? 13.876 -0.817 0.102 1.00 72.38 137 LEU A CA 1
ATOM 1049 C C . LEU A 1 137 ? 12.886 0.265 0.559 1.00 72.38 137 LEU A C 1
ATOM 1051 O O . LEU A 1 137 ? 11.681 0.163 0.295 1.00 72.38 137 LEU A O 1
ATOM 1055 N N . PRO A 1 138 ? 13.365 1.361 1.177 1.00 76.19 138 PRO A N 1
ATOM 1056 C CA . PRO A 1 138 ? 12.521 2.510 1.474 1.00 76.19 138 PRO A CA 1
ATOM 1057 C C . PRO A 1 138 ? 11.863 3.052 0.201 1.00 76.19 138 PRO A C 1
ATOM 1059 O O . PRO A 1 138 ? 12.522 3.220 -0.827 1.00 76.19 138 PRO A O 1
ATOM 1062 N N . ALA A 1 139 ? 10.575 3.399 0.286 1.00 76.31 139 ALA A N 1
ATOM 1063 C CA . ALA A 1 139 ? 9.788 3.811 -0.877 1.00 76.31 139 ALA A CA 1
ATOM 1064 C C . ALA A 1 139 ? 10.447 4.954 -1.669 1.00 76.31 139 ALA A C 1
ATOM 1066 O O . ALA A 1 139 ? 10.490 4.893 -2.891 1.00 76.31 139 ALA A O 1
ATOM 1067 N N . ARG A 1 140 ? 11.012 5.961 -0.990 1.00 83.56 140 ARG A N 1
ATOM 1068 C CA . ARG A 1 140 ? 11.719 7.091 -1.624 1.00 83.56 140 ARG A CA 1
ATOM 1069 C C . ARG A 1 140 ? 12.833 6.646 -2.577 1.00 83.56 140 ARG A C 1
ATOM 1071 O O . ARG A 1 140 ? 12.822 7.038 -3.735 1.00 83.56 140 ARG A O 1
ATOM 1078 N N . TRP A 1 141 ? 13.735 5.785 -2.111 1.00 84.25 141 TRP A N 1
ATOM 1079 C CA . TRP A 1 141 ? 14.874 5.302 -2.893 1.00 84.25 141 TRP A CA 1
ATOM 1080 C C . TRP A 1 141 ? 14.414 4.471 -4.079 1.00 84.25 141 TRP A C 1
ATOM 1082 O O . TRP A 1 141 ? 14.896 4.665 -5.187 1.00 84.25 141 TRP A O 1
ATOM 1092 N N . ARG A 1 142 ? 13.395 3.632 -3.874 1.00 85.19 142 ARG A N 1
ATOM 1093 C CA . ARG A 1 142 ? 12.783 2.870 -4.961 1.00 85.19 142 ARG A CA 1
ATOM 1094 C C . ARG A 1 142 ? 12.269 3.773 -6.084 1.00 85.19 142 ARG A C 1
ATOM 1096 O O . ARG A 1 142 ? 12.527 3.463 -7.238 1.00 85.19 142 ARG A O 1
ATOM 1103 N N . HIS A 1 143 ? 11.546 4.853 -5.774 1.00 88.25 143 HIS A N 1
ATOM 1104 C CA . HIS A 1 143 ? 11.039 5.757 -6.816 1.00 88.25 143 HIS A CA 1
ATOM 1105 C C . HIS A 1 143 ? 12.183 6.422 -7.587 1.00 88.25 143 HIS A C 1
ATOM 1107 O O . HIS A 1 143 ? 12.140 6.436 -8.810 1.00 88.25 143 HIS A O 1
ATOM 1113 N N . TRP A 1 144 ? 13.223 6.894 -6.894 1.00 91.38 144 TRP A N 1
ATOM 1114 C CA . TRP A 1 144 ? 14.394 7.497 -7.538 1.00 91.38 144 TRP A CA 1
ATOM 1115 C C . TRP A 1 144 ? 15.174 6.510 -8.406 1.00 91.38 144 TRP A C 1
ATOM 1117 O O . TRP A 1 144 ? 15.577 6.857 -9.509 1.00 91.38 144 TRP A O 1
ATOM 1127 N N . TRP A 1 145 ? 15.351 5.269 -7.957 1.00 91.62 145 TRP A N 1
ATOM 1128 C CA . TRP A 1 145 ? 16.048 4.241 -8.732 1.00 91.62 145 TRP A CA 1
ATOM 1129 C C . TRP A 1 145 ? 15.240 3.766 -9.937 1.00 91.62 145 TRP A C 1
ATOM 1131 O O . TRP A 1 145 ? 15.819 3.524 -10.990 1.00 91.62 145 TRP A O 1
ATOM 1141 N N . TRP A 1 146 ? 13.910 3.697 -9.823 1.00 93.88 146 TRP A N 1
ATOM 1142 C CA . TRP A 1 146 ? 13.048 3.461 -10.984 1.00 93.88 146 TRP A CA 1
ATOM 1143 C C . TRP A 1 146 ? 13.062 4.640 -11.947 1.00 93.88 146 TRP A C 1
ATOM 1145 O O . TRP A 1 146 ? 13.115 4.418 -13.148 1.00 93.88 146 TRP A O 1
ATOM 1155 N N . ALA A 1 147 ? 13.056 5.877 -11.447 1.00 93.56 147 ALA A N 1
ATOM 1156 C CA . ALA A 1 147 ? 13.183 7.061 -12.288 1.00 93.56 147 ALA A CA 1
ATOM 1157 C C . ALA A 1 147 ? 14.525 7.068 -13.032 1.00 93.56 147 ALA A C 1
ATOM 1159 O O . ALA A 1 147 ? 14.540 7.296 -14.234 1.00 93.56 147 ALA A O 1
ATOM 1160 N N . LEU A 1 148 ? 15.627 6.732 -12.350 1.00 92.62 148 LEU A N 1
ATOM 1161 C CA . LEU A 1 148 ? 16.939 6.575 -12.974 1.00 92.62 148 LEU A CA 1
ATOM 1162 C C . LEU A 1 148 ? 16.914 5.465 -14.033 1.00 92.62 148 LEU A C 1
ATOM 1164 O O . LEU A 1 148 ? 17.328 5.692 -15.162 1.00 92.62 148 LEU A O 1
ATOM 1168 N N . LEU A 1 149 ? 16.376 4.285 -13.719 1.00 92.12 149 LEU A N 1
ATOM 1169 C CA . LEU A 1 149 ? 16.261 3.211 -14.704 1.00 92.12 149 LEU A CA 1
ATOM 1170 C C . LEU A 1 149 ? 15.412 3.636 -15.907 1.00 92.12 149 LEU A C 1
ATOM 1172 O O . LEU A 1 149 ? 15.802 3.367 -17.026 1.00 92.12 149 LEU A O 1
ATOM 1176 N N . LEU A 1 150 ? 14.288 4.322 -15.713 1.00 92.44 150 LEU A N 1
ATOM 1177 C CA . LEU A 1 150 ? 13.399 4.733 -16.806 1.00 92.44 150 LEU A CA 1
ATOM 1178 C C . LEU A 1 150 ? 13.892 5.970 -17.568 1.00 92.44 150 LEU A C 1
ATOM 1180 O O . LEU A 1 150 ? 13.394 6.234 -18.661 1.00 92.44 150 LEU A O 1
ATOM 1184 N N . ALA A 1 151 ? 14.873 6.704 -17.035 1.00 90.25 151 ALA A N 1
ATOM 1185 C CA . ALA A 1 151 ? 15.418 7.903 -17.665 1.00 90.25 151 ALA A CA 1
ATOM 1186 C C . ALA A 1 151 ? 16.087 7.622 -19.020 1.00 90.25 151 ALA A C 1
ATOM 1188 O O . ALA A 1 151 ? 16.202 8.550 -19.817 1.00 90.25 151 ALA A O 1
ATOM 1189 N N . PHE A 1 152 ? 16.447 6.369 -19.343 1.00 85.06 152 PHE A N 1
ATOM 1190 C CA . PHE A 1 152 ? 16.968 6.050 -20.674 1.00 85.06 152 PHE A CA 1
ATOM 1191 C C . PHE A 1 152 ? 15.962 6.425 -21.765 1.00 85.06 152 PHE A C 1
ATOM 1193 O O . PHE A 1 152 ? 16.389 6.861 -22.825 1.00 85.06 152 PHE A O 1
ATOM 1200 N N . VAL A 1 153 ? 14.650 6.305 -21.520 1.00 84.38 153 VAL A N 1
ATOM 1201 C CA . VAL A 1 153 ? 13.620 6.611 -22.524 1.00 84.38 153 VAL A CA 1
ATOM 1202 C C . VAL A 1 153 ? 13.661 8.090 -22.928 1.00 84.38 153 VAL A C 1
ATOM 1204 O O . VAL A 1 153 ? 13.901 8.356 -24.105 1.00 84.38 153 VAL A O 1
ATOM 1207 N N . PRO A 1 154 ? 13.482 9.067 -22.013 1.00 85.25 154 PRO A N 1
ATOM 1208 C CA . PRO A 1 154 ? 13.571 10.475 -22.382 1.00 85.25 154 PRO A CA 1
ATOM 1209 C C . PRO A 1 154 ? 14.978 10.883 -22.834 1.00 85.25 154 PRO A C 1
ATOM 1211 O O . PRO A 1 154 ? 15.081 11.713 -23.728 1.00 85.25 154 PRO A O 1
ATOM 1214 N N . ILE A 1 155 ? 16.053 10.299 -22.287 1.00 80.81 155 ILE A N 1
ATOM 1215 C CA . ILE A 1 155 ? 17.425 10.612 -22.730 1.00 80.81 155 ILE A CA 1
ATOM 1216 C C . ILE A 1 155 ? 17.624 10.215 -24.200 1.00 80.81 155 ILE A C 1
ATOM 1218 O O . ILE A 1 155 ? 18.054 11.046 -24.995 1.00 80.81 155 ILE A O 1
ATOM 1222 N N . HIS A 1 156 ? 17.250 8.992 -24.590 1.00 75.06 156 HIS A N 1
ATOM 1223 C CA . HIS A 1 156 ? 17.371 8.539 -25.982 1.00 75.06 156 HIS A CA 1
ATOM 1224 C C . HIS A 1 156 ? 16.410 9.273 -26.916 1.00 75.06 156 HIS A C 1
ATOM 1226 O O . HIS A 1 156 ? 16.764 9.542 -28.059 1.00 75.06 156 HIS A O 1
ATOM 1232 N N . LEU A 1 157 ? 15.225 9.657 -26.433 1.00 77.44 157 LEU A N 1
ATOM 1233 C CA . LEU A 1 157 ? 14.293 10.467 -27.212 1.00 77.44 157 LEU A CA 1
ATOM 1234 C C . LEU A 1 157 ? 14.849 11.874 -27.494 1.00 77.44 157 LEU A C 1
ATOM 1236 O O . LEU A 1 157 ? 14.664 12.387 -28.589 1.00 77.44 157 LEU A O 1
ATOM 1240 N N . VAL A 1 158 ? 15.535 12.497 -26.530 1.00 71.94 158 VAL A N 1
ATOM 1241 C CA . VAL A 1 158 ? 16.109 13.847 -26.686 1.00 71.94 158 VAL A CA 1
ATOM 1242 C C . VAL A 1 158 ? 17.390 13.839 -27.520 1.00 71.94 158 VAL A C 1
ATOM 1244 O O . VAL A 1 158 ? 17.639 14.791 -28.254 1.00 71.94 158 VAL A O 1
ATOM 1247 N N . VAL A 1 159 ? 18.215 12.798 -27.394 1.00 69.44 159 VAL A N 1
ATOM 1248 C CA . VAL A 1 159 ? 19.509 12.721 -28.088 1.00 69.44 159 VAL A CA 1
ATOM 1249 C C . VAL A 1 159 ? 19.364 12.091 -29.465 1.00 69.44 159 VAL A C 1
ATOM 1251 O O . VAL A 1 159 ? 19.831 12.656 -30.447 1.00 69.44 159 VAL A O 1
ATOM 1254 N N . SER A 1 160 ? 18.780 10.897 -29.519 1.00 62.56 160 SER A N 1
ATOM 1255 C CA . SER A 1 160 ? 18.784 10.048 -30.711 1.00 62.56 160 SER A CA 1
ATOM 1256 C C . SER A 1 160 ? 17.444 10.060 -31.435 1.00 62.56 160 SER A C 1
ATOM 1258 O O . SER A 1 160 ? 17.328 9.419 -32.472 1.00 62.56 160 SER A O 1
ATOM 1260 N N . ALA A 1 161 ? 16.423 10.735 -30.886 1.00 63.97 161 ALA A N 1
ATOM 1261 C CA . ALA A 1 161 ? 15.068 10.806 -31.440 1.00 63.97 161 ALA A CA 1
ATOM 1262 C C . ALA A 1 161 ? 14.404 9.430 -31.685 1.00 63.97 161 ALA A C 1
ATOM 1264 O O . ALA A 1 161 ? 13.365 9.316 -32.330 1.00 63.97 161 ALA A O 1
ATOM 1265 N N . VAL A 1 162 ? 14.977 8.372 -31.110 1.00 65.38 162 VAL A N 1
ATOM 1266 C CA . VAL A 1 162 ? 14.587 6.980 -31.314 1.00 65.38 162 VAL A CA 1
ATOM 1267 C C . VAL A 1 162 ? 14.383 6.341 -29.953 1.00 65.38 162 VAL A C 1
ATOM 1269 O O . VAL A 1 162 ? 15.226 6.429 -29.059 1.00 65.38 162 VAL A O 1
ATOM 1272 N N . VAL A 1 163 ? 13.245 5.671 -29.788 1.00 65.94 163 VAL A N 1
ATOM 1273 C CA . VAL A 1 163 ? 12.983 4.877 -28.590 1.00 65.94 163 VAL A CA 1
ATOM 1274 C C . VAL A 1 163 ? 13.753 3.557 -28.710 1.00 65.94 163 VAL A C 1
ATOM 1276 O O . VAL A 1 163 ? 13.511 2.806 -29.658 1.00 65.94 163 VAL A O 1
ATOM 1279 N N . PRO A 1 164 ? 14.646 3.215 -27.763 1.00 74.88 164 PRO A N 1
ATOM 1280 C CA . PRO A 1 164 ? 15.478 2.025 -27.874 1.00 74.88 164 PRO A CA 1
ATOM 1281 C C . PRO A 1 164 ? 14.636 0.770 -27.611 1.00 74.88 164 PRO A C 1
ATOM 1283 O O . PRO A 1 164 ? 14.489 0.306 -26.477 1.00 74.88 164 PRO A O 1
ATOM 1286 N N . ALA A 1 165 ? 14.070 0.205 -28.680 1.00 78.00 165 ALA A N 1
ATOM 1287 C CA . ALA A 1 165 ? 13.186 -0.961 -28.625 1.00 78.00 165 ALA A CA 1
ATOM 1288 C C . ALA A 1 165 ? 13.844 -2.166 -27.927 1.00 78.00 165 ALA A C 1
ATOM 1290 O O . ALA A 1 165 ? 13.186 -2.895 -27.182 1.00 78.00 165 ALA A O 1
ATOM 1291 N N . ARG A 1 166 ? 15.165 -2.335 -28.101 1.00 82.25 166 ARG A N 1
ATOM 1292 C CA . ARG A 1 166 ? 15.960 -3.360 -27.406 1.00 82.25 166 ARG A CA 1
ATOM 1293 C C . ARG A 1 166 ? 15.930 -3.147 -25.889 1.00 82.25 166 ARG A C 1
ATOM 1295 O O . ARG A 1 166 ? 15.556 -4.061 -25.158 1.00 82.25 166 ARG A O 1
ATOM 1302 N N . SER A 1 167 ? 16.231 -1.943 -25.411 1.00 85.94 167 SER A N 1
ATOM 1303 C CA . SER A 1 167 ? 16.217 -1.615 -23.979 1.00 85.94 167 SER A CA 1
ATOM 1304 C C . SER A 1 167 ? 14.813 -1.719 -23.372 1.00 85.94 167 SER A C 1
ATOM 1306 O O . SER A 1 167 ? 14.673 -2.186 -22.243 1.00 85.94 167 SER A O 1
ATOM 1308 N N . LEU A 1 168 ? 13.755 -1.392 -24.127 1.00 87.94 168 LEU A N 1
ATOM 1309 C CA . LEU A 1 168 ? 12.365 -1.622 -23.704 1.00 87.94 168 LEU A CA 1
ATOM 1310 C C . LEU A 1 168 ? 12.019 -3.108 -23.551 1.00 87.94 168 LEU A C 1
ATOM 1312 O O . LEU A 1 168 ? 11.367 -3.482 -22.575 1.00 87.94 168 LEU A O 1
ATOM 1316 N N . LEU A 1 169 ? 12.467 -3.962 -24.477 1.00 88.81 169 LEU A N 1
ATOM 1317 C CA . LEU A 1 169 ? 12.328 -5.413 -24.336 1.00 88.81 169 LEU A CA 1
ATOM 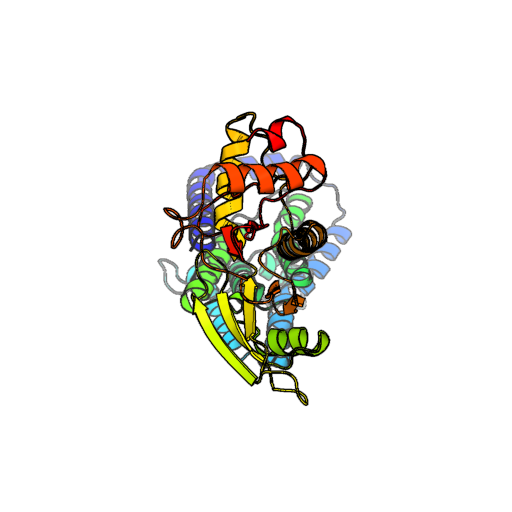1318 C C . LEU A 1 169 ? 13.077 -5.908 -23.092 1.00 88.81 169 LEU A C 1
ATOM 1320 O O . LEU A 1 169 ? 12.520 -6.678 -22.310 1.00 88.81 169 LEU A O 1
ATOM 1324 N N . GLY A 1 170 ? 14.298 -5.409 -22.879 1.00 91.38 170 GLY A N 1
ATOM 1325 C CA . GLY A 1 170 ? 15.081 -5.644 -21.669 1.00 91.38 170 GLY A CA 1
ATOM 1326 C C . GLY A 1 170 ? 14.294 -5.319 -20.402 1.00 91.38 170 GLY A C 1
ATOM 1327 O O . GLY A 1 170 ? 14.082 -6.179 -19.548 1.00 91.38 170 GLY A O 1
ATOM 1328 N N . LEU A 1 171 ? 13.774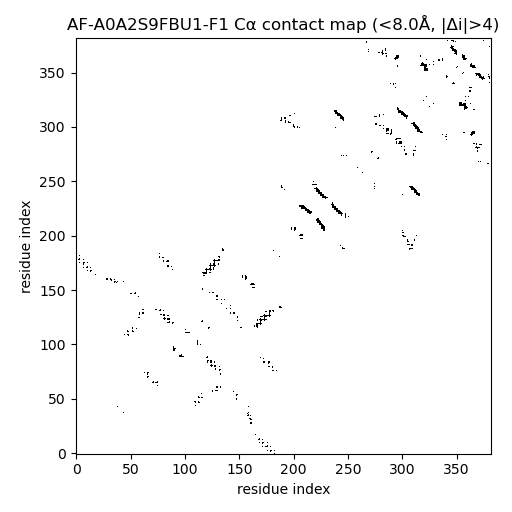 -4.096 -20.322 1.00 94.00 171 LEU A N 1
ATOM 1329 C CA . LEU A 1 171 ? 12.955 -3.611 -19.215 1.00 94.00 171 LEU A CA 1
ATOM 1330 C C . LEU A 1 171 ? 11.730 -4.505 -18.971 1.00 94.00 171 LEU A C 1
ATOM 1332 O O . LEU A 1 171 ? 11.456 -4.862 -17.826 1.00 94.00 171 LEU A O 1
ATOM 1336 N N . ALA A 1 172 ? 11.011 -4.888 -20.030 1.00 94.12 172 ALA A N 1
ATOM 1337 C CA . ALA A 1 172 ? 9.815 -5.722 -19.938 1.00 94.12 172 ALA A CA 1
ATOM 1338 C C . ALA A 1 172 ? 10.127 -7.131 -19.412 1.00 94.12 172 ALA A C 1
ATOM 1340 O O . ALA A 1 172 ? 9.475 -7.599 -18.475 1.00 94.12 172 ALA A O 1
ATOM 1341 N N . VAL A 1 173 ? 11.151 -7.788 -19.968 1.00 94.88 173 VAL A N 1
ATOM 1342 C CA . VAL A 1 173 ? 11.594 -9.120 -19.528 1.00 94.88 173 VAL A CA 1
ATOM 1343 C C . VAL A 1 173 ? 12.092 -9.069 -18.091 1.00 94.88 173 VAL A C 1
ATOM 1345 O O . VAL A 1 173 ? 11.678 -9.883 -17.268 1.00 94.88 173 VAL A O 1
ATOM 1348 N N . GLY A 1 174 ? 12.925 -8.086 -17.756 1.00 95.44 174 GLY A N 1
ATOM 1349 C CA . GLY A 1 174 ? 13.432 -7.914 -16.403 1.00 95.44 174 GLY A CA 1
ATOM 1350 C C . GLY A 1 174 ? 12.321 -7.663 -15.386 1.00 95.44 174 GLY A C 1
ATOM 1351 O O . GLY A 1 174 ? 12.291 -8.294 -14.330 1.00 95.44 174 GLY A O 1
ATOM 1352 N N . TRP A 1 175 ? 11.352 -6.805 -15.712 1.00 96.19 175 TRP A N 1
ATOM 1353 C CA . TRP A 1 175 ? 10.200 -6.559 -14.846 1.00 96.19 175 TRP A CA 1
ATOM 1354 C C . TRP A 1 175 ? 9.349 -7.821 -14.644 1.00 96.19 175 TRP A C 1
ATOM 1356 O O . TRP A 1 175 ? 8.949 -8.116 -13.515 1.00 96.19 175 TRP A O 1
ATOM 1366 N N . PHE A 1 176 ? 9.130 -8.607 -15.704 1.00 96.19 176 PHE A N 1
ATOM 1367 C CA . PHE A 1 176 ? 8.427 -9.889 -15.634 1.00 96.19 176 PHE A CA 1
ATOM 1368 C C . PHE A 1 176 ? 9.166 -10.911 -14.760 1.00 96.19 176 PHE A C 1
ATOM 1370 O O . PHE A 1 176 ? 8.578 -11.454 -13.822 1.00 96.19 176 PHE A O 1
ATOM 1377 N N . VAL A 1 177 ? 10.463 -11.123 -15.009 1.00 96.00 177 VAL A N 1
ATOM 1378 C CA . VAL A 1 177 ? 11.319 -12.026 -14.222 1.00 96.00 177 VAL A CA 1
ATOM 1379 C C . VAL A 1 177 ? 11.338 -11.603 -12.759 1.00 96.00 177 VAL A C 1
ATOM 1381 O O . VAL A 1 177 ? 11.117 -12.425 -11.872 1.00 96.00 177 VAL A O 1
ATOM 1384 N N . GLY A 1 178 ? 11.527 -10.313 -12.484 1.00 93.69 178 GLY A N 1
ATOM 1385 C CA . GLY A 1 178 ? 11.511 -9.797 -11.123 1.00 93.69 178 GLY A CA 1
ATOM 1386 C C . GLY A 1 178 ? 10.162 -10.012 -10.433 1.00 93.69 178 GLY A C 1
ATOM 1387 O O . GLY A 1 178 ? 10.119 -10.443 -9.281 1.00 93.69 178 GLY A O 1
ATOM 1388 N N . ALA A 1 179 ? 9.045 -9.777 -11.128 1.00 92.56 179 ALA A N 1
ATOM 1389 C CA . ALA A 1 179 ? 7.709 -10.023 -10.590 1.00 92.56 179 ALA A CA 1
ATOM 1390 C C . ALA A 1 179 ? 7.454 -11.514 -10.308 1.00 92.56 179 ALA A C 1
ATOM 1392 O O . ALA A 1 179 ? 6.798 -11.839 -9.314 1.00 92.56 179 ALA A O 1
ATOM 1393 N N . LEU A 1 180 ? 7.985 -12.406 -11.149 1.00 93.62 180 LEU A N 1
ATOM 1394 C CA . LEU A 1 180 ? 7.918 -13.854 -10.971 1.00 93.62 180 LEU A CA 1
ATOM 1395 C C . LEU A 1 180 ? 8.745 -14.304 -9.761 1.00 93.62 180 LEU A C 1
ATOM 1397 O O . LEU A 1 180 ? 8.229 -15.014 -8.902 1.00 93.62 180 LEU A O 1
ATOM 1401 N N . VAL A 1 181 ? 9.989 -13.836 -9.633 1.00 92.38 181 VAL A N 1
ATOM 1402 C CA . VAL A 1 181 ? 10.849 -14.151 -8.480 1.00 92.38 181 VAL A CA 1
ATOM 1403 C C . VAL A 1 181 ? 10.217 -13.652 -7.182 1.00 92.38 181 VAL A C 1
ATOM 1405 O O . VAL A 1 181 ? 10.153 -14.398 -6.209 1.00 92.38 181 VAL A O 1
ATOM 1408 N N . VAL A 1 182 ? 9.667 -12.432 -7.164 1.00 89.50 182 VAL A N 1
ATOM 1409 C CA . VAL A 1 182 ? 8.930 -11.912 -5.999 1.00 89.50 182 VAL A CA 1
ATOM 1410 C C . VAL A 1 182 ? 7.717 -12.783 -5.657 1.00 89.50 182 VAL A C 1
ATOM 1412 O O . VAL A 1 182 ? 7.410 -12.957 -4.479 1.00 89.50 182 VAL A O 1
ATOM 1415 N N . LEU A 1 183 ? 7.018 -13.327 -6.657 1.00 88.19 183 LEU A N 1
ATOM 1416 C CA . LEU A 1 183 ? 5.882 -14.222 -6.430 1.00 88.19 183 LEU A CA 1
ATOM 1417 C C . LEU A 1 183 ? 6.318 -15.541 -5.778 1.00 88.19 183 LEU A C 1
ATOM 1419 O O . LEU A 1 183 ? 5.642 -15.996 -4.861 1.00 88.19 183 LEU A O 1
ATOM 1423 N N . VAL A 1 184 ? 7.430 -16.125 -6.231 1.00 88.88 184 VAL A N 1
ATOM 1424 C CA . VAL A 1 184 ? 7.951 -17.406 -5.725 1.00 88.88 184 VAL A CA 1
ATOM 1425 C C . VAL A 1 184 ? 8.591 -17.254 -4.341 1.00 88.88 184 VAL A C 1
ATOM 1427 O O . VAL A 1 184 ? 8.346 -18.065 -3.454 1.00 88.88 184 VAL A O 1
ATOM 1430 N N . VAL A 1 185 ? 9.394 -16.206 -4.130 1.00 86.19 185 VAL A N 1
ATOM 1431 C CA . VAL A 1 185 ? 10.140 -15.977 -2.874 1.00 86.19 185 VAL A CA 1
ATOM 1432 C C . VAL A 1 185 ? 9.263 -15.355 -1.773 1.00 86.19 185 VAL A C 1
ATOM 1434 O O . VAL A 1 185 ? 9.523 -15.554 -0.577 1.00 86.19 185 VAL A O 1
ATOM 1437 N N . GLY A 1 186 ? 8.222 -14.613 -2.166 1.00 77.62 186 GLY A N 1
ATOM 1438 C CA . GLY A 1 186 ? 7.344 -13.840 -1.284 1.00 77.62 186 GLY A CA 1
ATOM 1439 C C . GLY A 1 186 ? 7.883 -12.439 -0.962 1.00 77.62 186 GLY A C 1
ATOM 1440 O O . GLY A 1 186 ? 9.067 -12.164 -1.126 1.00 77.62 186 GLY A O 1
ATOM 1441 N N . THR A 1 187 ? 7.012 -11.533 -0.497 1.00 70.25 187 THR A N 1
ATOM 1442 C CA . THR A 1 187 ? 7.355 -10.144 -0.121 1.00 70.25 187 THR A CA 1
ATOM 1443 C C . THR A 1 187 ? 7.505 -9.972 1.401 1.00 70.25 187 THR A C 1
ATOM 1445 O O . THR A 1 187 ? 6.789 -10.616 2.163 1.00 70.25 187 THR A O 1
ATOM 1448 N N . PRO A 1 188 ? 8.354 -9.042 1.887 1.00 60.69 188 PRO A N 1
ATOM 1449 C CA . PRO A 1 188 ? 8.566 -8.804 3.323 1.00 60.69 188 PRO A CA 1
ATOM 1450 C C . PRO A 1 188 ? 7.393 -8.075 3.964 1.00 60.69 188 PRO A C 1
ATOM 1452 O O . PRO A 1 188 ? 7.275 -8.045 5.183 1.00 60.69 188 PRO A O 1
ATOM 1455 N N . ALA A 1 189 ? 6.544 -7.457 3.141 1.00 58.12 189 ALA A N 1
ATOM 1456 C CA . ALA A 1 189 ? 5.286 -6.865 3.550 1.00 58.12 189 ALA A CA 1
ATOM 1457 C C . ALA A 1 189 ? 4.331 -7.908 4.156 1.00 58.12 189 ALA A C 1
ATOM 1459 O O . ALA A 1 189 ? 3.341 -7.514 4.758 1.00 58.12 189 ALA A O 1
ATOM 1460 N N . LEU A 1 190 ? 4.617 -9.207 3.994 1.00 62.50 190 LEU A N 1
ATOM 1461 C CA . LEU A 1 190 ? 3.903 -10.307 4.641 1.00 62.50 190 LEU A CA 1
ATOM 1462 C C . LEU A 1 190 ? 4.450 -10.638 6.039 1.00 62.50 190 LEU A C 1
ATOM 1464 O O . LEU A 1 190 ? 3.742 -11.266 6.820 1.00 62.50 190 LEU A O 1
ATOM 1468 N N . GLU A 1 191 ? 5.676 -10.221 6.377 1.00 74.75 191 GLU A N 1
ATOM 1469 C CA . GLU A 1 191 ? 6.201 -10.377 7.736 1.00 74.75 191 GLU A CA 1
ATOM 1470 C C . GLU A 1 191 ? 5.570 -9.317 8.642 1.00 74.75 191 GLU A C 1
ATOM 1472 O O . GLU A 1 191 ? 5.693 -8.109 8.411 1.00 74.75 191 GLU A O 1
ATOM 1477 N N . VAL A 1 192 ? 4.871 -9.791 9.668 1.00 84.69 192 VAL A N 1
ATOM 1478 C CA . VAL A 1 192 ? 4.110 -8.968 10.606 1.00 84.69 192 VAL A CA 1
ATOM 1479 C C . VAL A 1 192 ? 5.063 -8.395 11.665 1.00 84.69 192 VAL A C 1
ATOM 1481 O O . VAL A 1 192 ? 5.698 -9.174 12.378 1.00 84.69 192 VAL A O 1
ATOM 1484 N N . PRO A 1 193 ? 5.166 -7.061 11.830 1.00 87.75 193 PRO A N 1
ATOM 1485 C CA . PRO A 1 193 ? 6.080 -6.443 12.792 1.00 87.75 193 PRO A CA 1
ATOM 1486 C C . PRO A 1 193 ? 5.530 -6.499 14.231 1.00 87.75 193 PRO A C 1
ATOM 1488 O O . PRO A 1 193 ? 5.150 -5.475 14.805 1.00 87.75 193 PRO A O 1
ATOM 1491 N N . LEU A 1 194 ? 5.492 -7.697 14.825 1.00 91.00 194 LEU A N 1
ATOM 1492 C CA . LEU A 1 194 ? 4.955 -7.932 16.175 1.00 91.00 194 LEU A CA 1
ATOM 1493 C C . LEU A 1 194 ? 5.732 -7.173 17.260 1.00 91.00 194 LEU A C 1
ATOM 1495 O O . LEU A 1 194 ? 5.116 -6.563 18.129 1.00 91.00 194 LEU A O 1
ATOM 1499 N N . ASP A 1 195 ? 7.061 -7.092 17.164 1.00 91.19 195 ASP A N 1
ATOM 1500 C CA . ASP A 1 195 ? 7.877 -6.315 18.113 1.00 91.19 195 ASP A CA 1
ATOM 1501 C C . ASP A 1 195 ? 7.535 -4.820 18.073 1.00 91.19 195 ASP A C 1
ATOM 1503 O O . ASP A 1 195 ? 7.540 -4.115 19.085 1.00 91.19 195 ASP A O 1
ATOM 1507 N N . GLY A 1 196 ? 7.227 -4.306 16.879 1.00 91.38 196 GLY A N 1
ATOM 1508 C CA . GLY A 1 196 ? 6.721 -2.949 16.698 1.00 91.38 196 GLY A CA 1
ATOM 1509 C C . GLY A 1 196 ? 5.355 -2.768 17.359 1.00 91.38 196 GLY A C 1
ATOM 1510 O O . GLY A 1 196 ? 5.151 -1.781 18.064 1.00 91.38 196 GLY A O 1
ATOM 1511 N N . ALA A 1 197 ? 4.454 -3.736 17.178 1.00 93.06 197 ALA A N 1
ATOM 1512 C CA . ALA A 1 197 ? 3.122 -3.734 17.775 1.00 93.06 197 ALA A CA 1
ATOM 1513 C C . ALA A 1 197 ? 3.175 -3.742 19.313 1.00 93.06 197 ALA A C 1
ATOM 1515 O O . ALA A 1 197 ? 2.561 -2.886 19.949 1.00 93.06 197 ALA A O 1
ATOM 1516 N N . VAL A 1 198 ? 3.973 -4.630 19.917 1.00 94.38 198 VAL A N 1
ATOM 1517 C CA . VAL A 1 198 ? 4.150 -4.707 21.379 1.00 94.38 198 VAL A CA 1
ATOM 1518 C C . VAL A 1 198 ? 4.745 -3.410 21.931 1.00 94.38 198 VAL A C 1
ATOM 1520 O O . VAL A 1 198 ? 4.251 -2.877 22.924 1.00 94.38 198 VAL A O 1
ATOM 1523 N N . ARG A 1 199 ? 5.756 -2.836 21.264 1.00 94.25 199 ARG A N 1
ATOM 1524 C CA . ARG A 1 199 ? 6.324 -1.535 21.663 1.00 94.25 199 ARG A CA 1
ATOM 1525 C C . ARG A 1 199 ? 5.312 -0.396 21.543 1.00 94.25 199 ARG A C 1
ATOM 1527 O O . ARG A 1 199 ? 5.311 0.496 22.390 1.00 94.25 199 ARG A O 1
ATOM 1534 N N . ALA A 1 200 ? 4.463 -0.403 20.516 1.00 93.44 200 ALA A N 1
ATOM 1535 C CA . ALA A 1 200 ? 3.415 0.602 20.344 1.00 93.44 200 ALA A CA 1
ATOM 1536 C C . ALA A 1 200 ? 2.364 0.529 21.464 1.00 93.44 200 ALA A C 1
ATOM 1538 O O . ALA A 1 200 ? 1.978 1.569 21.996 1.00 93.44 200 ALA A O 1
ATOM 1539 N N . LEU A 1 201 ? 1.966 -0.681 21.868 1.00 93.06 201 LEU A N 1
ATOM 1540 C CA . LEU A 1 201 ? 1.086 -0.908 23.019 1.00 93.06 201 LEU A CA 1
ATOM 1541 C C . LEU A 1 201 ? 1.734 -0.445 24.332 1.00 93.06 201 LEU A C 1
ATOM 1543 O O . LEU A 1 201 ? 1.117 0.289 25.104 1.00 93.06 201 LEU A O 1
ATOM 1547 N N . ALA A 1 202 ? 3.007 -0.788 24.550 1.00 92.12 202 ALA A N 1
ATOM 1548 C CA . ALA A 1 202 ? 3.731 -0.422 25.764 1.00 92.12 202 ALA A CA 1
ATOM 1549 C C . ALA A 1 202 ? 3.836 1.103 25.953 1.00 92.12 202 ALA A C 1
ATOM 1551 O O . ALA A 1 202 ? 3.731 1.589 27.076 1.00 92.12 202 ALA A O 1
ATOM 1552 N N . ARG A 1 203 ? 3.963 1.877 24.861 1.00 92.50 203 ARG A N 1
ATOM 1553 C CA . ARG A 1 203 ? 3.935 3.357 24.891 1.00 92.50 203 ARG A CA 1
ATOM 1554 C C . ARG A 1 203 ? 2.595 3.940 25.351 1.00 92.50 203 ARG A C 1
ATOM 1556 O O . ARG A 1 203 ? 2.536 5.115 25.696 1.00 92.50 203 ARG A O 1
ATOM 1563 N N . ARG A 1 204 ? 1.524 3.146 25.325 1.00 90.50 204 ARG A N 1
ATOM 1564 C CA . ARG A 1 204 ? 0.181 3.499 25.807 1.00 90.50 204 ARG A CA 1
ATOM 1565 C C . ARG A 1 204 ? -0.154 2.798 27.125 1.00 90.50 204 ARG A C 1
ATOM 1567 O O . ARG A 1 204 ? -1.321 2.591 27.426 1.00 90.50 204 ARG A O 1
ATOM 1574 N N . ASN A 1 205 ? 0.872 2.436 27.901 1.00 88.31 205 ASN A N 1
ATOM 1575 C CA . ASN A 1 205 ? 0.765 1.742 29.187 1.00 88.31 205 ASN A CA 1
ATOM 1576 C C . ASN A 1 205 ? 0.099 0.357 29.113 1.00 88.31 205 ASN A C 1
ATOM 1578 O O . ASN A 1 205 ? -0.275 -0.197 30.141 1.00 88.31 205 ASN A O 1
ATOM 1582 N N . PHE A 1 206 ? 0.006 -0.246 27.923 1.00 90.69 206 PHE A N 1
ATOM 1583 C CA . PHE A 1 206 ? -0.471 -1.615 27.755 1.00 90.69 206 PHE A CA 1
ATOM 1584 C C . PHE A 1 206 ? 0.716 -2.550 27.495 1.00 90.69 206 PHE A C 1
ATOM 1586 O O . PHE A 1 206 ? 1.218 -2.656 26.375 1.00 90.69 206 PHE A O 1
ATOM 1593 N N . ARG A 1 207 ? 1.209 -3.224 28.538 1.00 91.06 207 ARG A N 1
ATOM 1594 C CA . ARG A 1 207 ? 2.298 -4.206 28.407 1.00 91.06 207 ARG A CA 1
ATOM 1595 C C . ARG A 1 207 ? 1.718 -5.570 28.049 1.00 91.06 207 ARG A C 1
ATOM 1597 O O . ARG A 1 207 ? 1.189 -6.247 28.921 1.00 91.06 207 ARG A O 1
ATOM 1604 N N . ALA A 1 208 ? 1.813 -5.963 26.780 1.00 90.25 208 ALA A N 1
ATOM 1605 C CA . ALA A 1 208 ? 1.330 -7.264 26.323 1.00 90.25 208 ALA A CA 1
ATOM 1606 C C . ALA A 1 208 ? 2.287 -8.397 26.746 1.00 90.25 208 ALA A C 1
ATOM 1608 O O . ALA A 1 208 ? 3.473 -8.347 26.423 1.00 90.25 208 ALA A O 1
ATOM 1609 N N . SER A 1 209 ? 1.770 -9.411 27.442 1.00 90.19 209 SER A N 1
ATOM 1610 C CA . SER A 1 209 ? 2.483 -10.644 27.807 1.00 90.19 209 SER A CA 1
ATOM 1611 C C . SER A 1 209 ? 2.356 -11.732 26.743 1.00 90.19 209 SER A C 1
ATOM 1613 O O . SER A 1 209 ? 3.295 -12.493 26.525 1.00 90.19 209 SER A O 1
ATOM 1615 N N . ALA A 1 210 ? 1.215 -11.790 26.055 1.00 91.31 210 ALA A N 1
ATOM 1616 C CA . ALA A 1 210 ? 0.974 -12.729 24.972 1.00 91.31 210 ALA A CA 1
ATOM 1617 C C . ALA A 1 210 ? 0.116 -12.100 23.871 1.00 91.31 210 ALA A C 1
ATOM 1619 O O . ALA A 1 210 ? -0.723 -11.230 24.119 1.00 91.31 210 ALA A O 1
ATOM 1620 N N . LEU A 1 211 ? 0.332 -12.573 22.644 1.00 93.25 211 LEU A N 1
ATOM 1621 C CA . LEU A 1 211 ? -0.482 -12.266 21.475 1.00 93.25 211 LEU A CA 1
ATOM 1622 C C . LEU A 1 211 ? -1.018 -13.576 20.898 1.00 93.25 211 LEU A C 1
ATOM 1624 O O . LEU A 1 211 ? -0.241 -14.469 20.566 1.00 93.25 211 LEU A O 1
ATOM 1628 N N . ARG A 1 212 ? -2.337 -13.688 20.739 1.00 94.19 212 ARG A N 1
ATOM 1629 C CA . ARG A 1 212 ? -2.985 -14.861 20.136 1.00 94.19 212 ARG A CA 1
ATOM 1630 C C . ARG A 1 212 ? -3.765 -14.443 18.902 1.00 94.19 212 ARG A C 1
ATOM 1632 O O . ARG A 1 212 ? -4.558 -13.510 18.956 1.00 94.19 212 ARG A O 1
ATOM 1639 N N . VAL A 1 213 ? -3.539 -15.125 17.784 1.00 94.75 213 VAL A N 1
ATOM 1640 C CA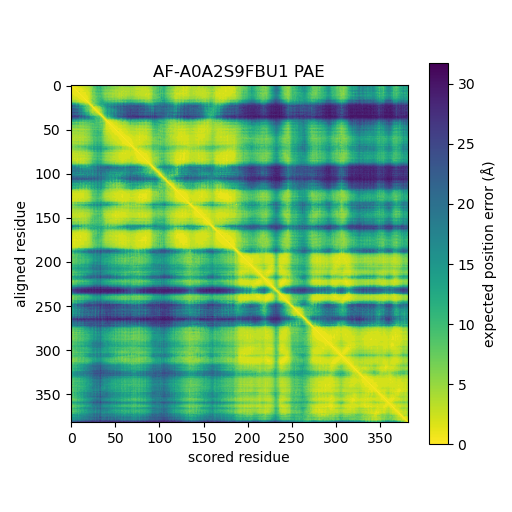 . VAL A 1 213 ? -4.251 -14.846 16.531 1.00 94.75 213 VAL A CA 1
ATOM 1641 C C . VAL A 1 213 ? -5.714 -15.265 16.671 1.00 94.75 213 VAL A C 1
ATOM 1643 O O . VAL A 1 213 ? -5.995 -16.420 16.976 1.00 94.75 213 VAL A O 1
ATOM 1646 N N . ILE A 1 214 ? -6.629 -14.326 16.425 1.00 92.81 214 ILE A N 1
ATOM 1647 C CA . ILE A 1 214 ? -8.072 -14.580 16.288 1.00 92.81 214 ILE A CA 1
ATOM 1648 C C . ILE A 1 214 ? -8.391 -14.849 14.818 1.00 92.81 214 ILE A C 1
ATOM 1650 O O . ILE A 1 214 ? -9.083 -15.805 14.480 1.00 92.81 214 ILE A O 1
ATOM 1654 N N . ARG A 1 215 ? -7.869 -13.993 13.931 1.00 88.88 215 ARG A N 1
ATOM 1655 C CA . ARG A 1 215 ? -8.097 -14.062 12.488 1.00 88.88 215 ARG A CA 1
ATOM 1656 C C . ARG A 1 215 ? -6.785 -13.798 11.752 1.00 88.88 215 ARG A C 1
ATOM 1658 O O . ARG A 1 215 ? -6.233 -12.711 11.923 1.00 88.88 215 ARG A O 1
ATOM 1665 N N . PRO A 1 216 ? -6.285 -14.738 10.930 1.00 86.44 216 PRO A N 1
ATOM 1666 C CA . PRO A 1 216 ? -5.065 -14.524 10.160 1.00 86.44 216 PRO A CA 1
ATOM 1667 C C . PRO A 1 216 ? -5.236 -13.388 9.140 1.00 86.44 216 PRO A C 1
ATOM 1669 O O . PRO A 1 216 ? -6.347 -13.105 8.687 1.00 86.44 216 PRO A O 1
ATOM 1672 N N . SER A 1 217 ? -4.121 -12.757 8.755 1.00 78.38 217 SER A N 1
ATOM 1673 C CA . SER A 1 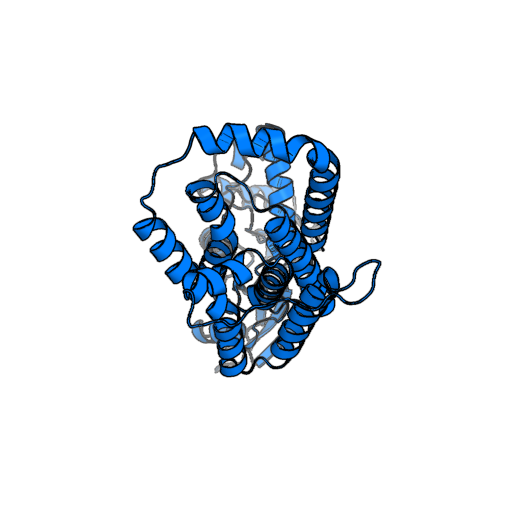217 ? -4.114 -11.744 7.691 1.00 78.38 217 SER A CA 1
ATOM 1674 C C . SER A 1 217 ? -4.651 -12.347 6.392 1.00 78.38 217 SER A C 1
ATOM 1676 O O . SER A 1 217 ? -4.170 -13.386 5.944 1.00 78.38 217 SER A O 1
ATOM 1678 N N . GLY A 1 218 ? -5.592 -11.661 5.749 1.00 75.06 218 GLY A N 1
ATOM 1679 C CA . GLY A 1 218 ? -6.178 -12.083 4.478 1.00 75.06 218 GLY A CA 1
ATOM 1680 C C . GLY A 1 218 ? -6.655 -10.876 3.683 1.00 75.06 218 GLY A C 1
ATOM 1681 O O . GLY A 1 218 ? -5.881 -9.958 3.421 1.00 75.06 218 GLY A O 1
ATOM 1682 N N . GLN A 1 219 ? -7.941 -10.858 3.326 1.00 70.19 219 GLN A N 1
ATOM 1683 C CA . GLN A 1 219 ? -8.582 -9.673 2.737 1.00 70.19 219 GLN A CA 1
ATOM 1684 C C . GLN A 1 219 ? -8.815 -8.543 3.758 1.00 70.19 219 GLN A C 1
ATOM 1686 O O . GLN A 1 219 ? -9.017 -7.401 3.359 1.00 70.19 219 GLN A O 1
ATOM 1691 N N . GLY A 1 220 ? -8.786 -8.861 5.056 1.00 77.38 220 GLY A N 1
ATOM 1692 C CA . GLY A 1 220 ? -8.895 -7.913 6.166 1.00 77.38 220 GLY A CA 1
ATOM 1693 C C . GLY A 1 220 ? -7.638 -7.893 7.047 1.00 77.38 220 GLY A C 1
ATOM 1694 O O . GLY A 1 220 ? -6.668 -8.602 6.744 1.00 77.38 220 GLY A O 1
ATOM 1695 N N . PRO A 1 221 ? -7.653 -7.104 8.136 1.00 88.75 221 PRO A N 1
ATOM 1696 C CA . PRO A 1 221 ? -6.528 -7.025 9.060 1.00 88.75 221 PRO A CA 1
ATOM 1697 C C . PRO A 1 221 ? -6.234 -8.380 9.705 1.00 88.75 221 PRO A C 1
ATOM 1699 O O . PRO A 1 221 ? -7.123 -9.217 9.880 1.00 88.75 221 PRO A O 1
ATOM 1702 N N . LEU A 1 222 ? -4.978 -8.567 10.108 1.00 91.12 222 LEU A N 1
ATOM 1703 C CA . LEU A 1 222 ? -4.631 -9.594 11.083 1.00 91.12 222 LEU A CA 1
ATOM 1704 C C . LEU A 1 222 ? -5.204 -9.159 12.429 1.00 91.12 222 LEU A C 1
ATOM 1706 O O . LEU A 1 222 ? -4.827 -8.103 12.929 1.00 91.12 222 LEU A O 1
ATOM 1710 N N . VAL A 1 223 ? -6.095 -9.961 13.003 1.00 93.81 223 VAL A N 1
ATOM 1711 C CA . VAL A 1 223 ? -6.724 -9.661 14.293 1.00 93.81 223 VAL A CA 1
ATOM 1712 C C . VAL A 1 223 ? -6.165 -10.602 15.346 1.00 93.81 223 VAL A C 1
ATOM 1714 O O . VAL A 1 223 ? -6.161 -11.823 15.166 1.00 93.81 223 VAL A O 1
ATOM 1717 N N . MET A 1 224 ? -5.695 -10.035 16.449 1.00 95.75 224 MET A N 1
ATOM 1718 C CA . MET A 1 224 ? -5.091 -10.756 17.562 1.00 95.75 224 MET A CA 1
ATOM 1719 C C . MET A 1 224 ? -5.688 -10.277 18.884 1.00 95.75 224 MET A C 1
ATOM 1721 O O . MET A 1 224 ? -6.023 -9.107 19.021 1.00 95.75 224 MET A O 1
ATOM 1725 N N . THR A 1 225 ? -5.781 -11.151 19.880 1.00 95.94 225 THR A N 1
ATOM 1726 C CA . THR A 1 225 ? -5.943 -10.724 21.273 1.00 95.94 225 THR A CA 1
ATOM 1727 C C . THR A 1 225 ? -4.570 -10.482 21.880 1.00 95.94 225 THR A C 1
ATOM 1729 O O . THR A 1 225 ? -3.682 -11.324 21.729 1.00 95.94 225 THR A O 1
ATOM 1732 N N . ALA A 1 226 ? -4.414 -9.385 22.609 1.00 94.69 226 ALA A N 1
ATOM 1733 C CA . ALA A 1 226 ? -3.275 -9.120 23.468 1.00 94.69 226 ALA A CA 1
ATOM 1734 C C . ALA A 1 226 ? -3.701 -9.214 24.935 1.00 94.69 226 ALA A C 1
ATOM 1736 O O . ALA A 1 226 ? -4.660 -8.560 25.346 1.00 94.69 226 ALA A O 1
ATOM 1737 N N . THR A 1 227 ? -2.990 -10.021 25.718 1.00 93.19 227 THR A N 1
ATOM 1738 C CA . THR A 1 227 ? -3.185 -10.110 27.170 1.00 93.19 227 THR A CA 1
ATOM 1739 C C . THR A 1 227 ? -2.212 -9.168 27.859 1.00 93.19 227 THR A C 1
ATOM 1741 O O . THR A 1 227 ? -1.008 -9.232 27.616 1.00 93.19 227 THR A O 1
ATOM 1744 N N . GLY A 1 228 ? -2.720 -8.264 28.686 1.00 88.56 228 GLY A N 1
ATOM 1745 C CA . GLY A 1 228 ? -1.922 -7.341 29.479 1.00 88.56 228 GLY A CA 1
ATOM 1746 C C . GLY A 1 228 ? -1.290 -8.031 30.685 1.00 88.56 228 GLY A C 1
ATOM 1747 O O . GLY A 1 228 ? -1.857 -8.968 31.244 1.00 88.56 228 GLY A O 1
ATOM 1748 N N . VAL A 1 229 ? -0.117 -7.560 31.100 1.00 82.69 229 VAL A N 1
ATOM 1749 C CA . VAL A 1 229 ? 0.468 -7.916 32.398 1.00 82.69 229 VAL A CA 1
ATOM 1750 C C . VAL A 1 229 ? -0.337 -7.212 33.502 1.00 82.69 229 VAL A C 1
ATOM 1752 O O . VAL A 1 229 ? -0.496 -5.988 33.420 1.00 82.69 229 VAL A O 1
ATOM 1755 N N . PRO A 1 230 ? -0.818 -7.929 34.533 1.00 73.50 230 PRO A N 1
ATOM 1756 C CA . PRO A 1 230 ? -1.480 -7.299 35.669 1.00 73.50 230 PRO A CA 1
ATOM 1757 C C . PRO A 1 230 ? -0.508 -6.335 36.359 1.00 73.50 230 PRO A C 1
ATOM 1759 O O . PRO A 1 230 ? 0.660 -6.659 36.580 1.00 73.50 230 PRO A O 1
ATOM 1762 N N . SER A 1 231 ? -0.966 -5.117 36.639 1.00 63.91 231 SER A N 1
ATOM 1763 C CA . SER A 1 231 ? -0.168 -4.073 37.289 1.00 63.91 231 SER A CA 1
ATOM 1764 C C . SER A 1 231 ? -0.894 -3.623 38.556 1.00 63.91 231 SER A C 1
ATOM 1766 O O . SER A 1 231 ? -1.878 -2.894 38.469 1.00 63.91 231 SER A O 1
ATOM 1768 N N . GLY A 1 232 ? -0.422 -4.070 39.724 1.00 67.62 232 GLY A N 1
ATOM 1769 C CA . GLY A 1 232 ? -1.079 -3.815 41.015 1.00 67.62 232 GLY A CA 1
ATOM 1770 C C . GLY A 1 232 ? -2.422 -4.545 41.155 1.00 67.62 232 GLY A C 1
ATOM 1771 O O . GLY A 1 232 ? -2.570 -5.647 40.636 1.00 67.62 232 GLY A O 1
ATOM 1772 N N . ASP A 1 233 ? -3.403 -3.907 41.803 1.00 52.56 233 ASP A N 1
ATOM 1773 C CA . ASP A 1 233 ? -4.760 -4.442 42.049 1.00 52.56 233 ASP A CA 1
ATOM 1774 C C . ASP A 1 233 ? -5.679 -4.440 40.806 1.00 52.56 233 ASP A C 1
ATOM 1776 O O . ASP A 1 233 ? -6.876 -4.701 40.901 1.00 52.56 233 ASP A O 1
ATOM 1780 N N . THR A 1 234 ? -5.153 -4.113 39.620 1.00 54.91 234 THR A N 1
ATOM 1781 C CA . THR A 1 234 ? -5.944 -4.074 38.380 1.00 54.91 234 THR A CA 1
ATOM 1782 C C . THR A 1 234 ? -5.853 -5.409 37.644 1.00 54.91 234 THR A C 1
ATOM 1784 O O . THR A 1 234 ? -4.751 -5.889 37.360 1.00 54.91 234 THR A O 1
ATOM 1787 N N . GLU A 1 235 ? -7.009 -5.985 37.297 1.00 58.06 235 GLU A N 1
ATOM 1788 C CA . GLU A 1 235 ? -7.105 -7.199 36.481 1.00 58.06 235 GLU A CA 1
ATOM 1789 C C . GLU A 1 235 ? -6.269 -7.112 35.192 1.00 58.06 235 GLU A C 1
ATOM 1791 O O . GLU A 1 235 ? -6.040 -6.041 34.620 1.00 58.06 235 GLU A O 1
ATOM 1796 N N . SER A 1 236 ? -5.825 -8.277 34.711 1.00 64.50 236 SER A N 1
ATOM 1797 C CA . SER A 1 236 ? -5.106 -8.394 33.440 1.00 64.50 236 SER A CA 1
ATOM 1798 C C . SER A 1 236 ? -5.981 -7.876 32.297 1.00 64.50 236 SER A C 1
ATOM 1800 O O . SER A 1 236 ? -6.940 -8.528 31.890 1.00 64.50 236 SER A O 1
ATOM 1802 N N . GLY A 1 237 ? -5.649 -6.700 31.761 1.00 83.25 237 GLY A N 1
ATOM 1803 C CA . GLY A 1 237 ? -6.424 -6.093 30.683 1.00 83.25 237 GLY A CA 1
ATOM 1804 C C . GLY A 1 237 ? -6.357 -6.915 29.394 1.00 83.25 237 GLY A C 1
ATOM 1805 O O . GLY A 1 237 ? -5.274 -7.268 28.933 1.00 83.25 237 GLY A O 1
ATOM 1806 N N . LEU A 1 238 ? -7.503 -7.188 28.774 1.00 91.38 238 LEU A N 1
ATOM 1807 C CA . LEU A 1 238 ? -7.583 -7.745 27.422 1.00 91.38 238 LEU A CA 1
ATOM 1808 C C . LEU A 1 238 ? -7.654 -6.613 26.394 1.00 91.38 238 LEU A C 1
ATOM 1810 O O . LEU A 1 238 ? -8.339 -5.612 26.601 1.00 91.38 238 LEU A O 1
ATOM 1814 N N . ALA A 1 239 ? -6.965 -6.782 25.268 1.00 93.50 239 ALA A N 1
ATOM 1815 C CA . ALA A 1 239 ? -7.055 -5.894 24.116 1.00 93.50 239 ALA A CA 1
ATOM 1816 C C . ALA A 1 239 ? -7.215 -6.696 22.824 1.00 93.50 239 ALA A C 1
ATOM 1818 O O . ALA A 1 239 ? -6.672 -7.789 22.677 1.00 93.50 239 ALA A O 1
ATOM 1819 N N . VAL A 1 240 ? -7.932 -6.128 21.864 1.00 95.12 240 VAL A N 1
ATOM 1820 C CA . VAL A 1 240 ? -7.981 -6.590 20.481 1.00 95.12 240 VAL A CA 1
ATOM 1821 C C . VAL A 1 240 ? -7.035 -5.713 19.669 1.00 95.12 240 VAL A C 1
ATOM 1823 O O . VAL A 1 240 ? -7.070 -4.487 19.752 1.00 95.12 240 VAL A O 1
ATOM 1826 N N . VAL A 1 241 ? -6.151 -6.352 18.914 1.00 96.12 241 VAL A N 1
ATOM 1827 C CA . VAL A 1 241 ? -5.117 -5.722 18.100 1.00 96.12 241 VAL A CA 1
ATOM 1828 C C . VAL A 1 241 ? -5.357 -6.090 16.645 1.00 96.12 241 VAL A C 1
ATOM 1830 O O . VAL A 1 241 ? -5.240 -7.250 16.256 1.00 96.12 241 VAL A O 1
ATOM 1833 N N . GLU A 1 242 ? -5.664 -5.089 15.835 1.00 94.75 242 GLU A N 1
ATOM 1834 C CA . GLU A 1 242 ? -5.792 -5.190 14.391 1.00 94.75 242 GLU A CA 1
ATOM 1835 C C . GLU A 1 242 ? -4.525 -4.632 13.722 1.00 94.75 242 GLU A C 1
ATOM 1837 O O . GLU A 1 242 ? -4.139 -3.474 13.916 1.00 94.75 242 GLU A O 1
ATOM 1842 N N . LEU A 1 243 ? -3.860 -5.462 12.920 1.00 92.88 243 LEU A N 1
ATOM 1843 C CA . LEU A 1 243 ? -2.670 -5.104 12.156 1.00 92.88 243 LEU A CA 1
ATOM 1844 C C . LEU A 1 243 ? -3.003 -5.046 10.668 1.00 92.88 243 LEU A C 1
ATOM 1846 O O . LEU A 1 243 ? -3.380 -6.045 10.045 1.00 92.88 243 LEU A O 1
ATOM 1850 N N . TYR A 1 244 ? -2.816 -3.858 10.102 1.00 89.19 244 TYR A N 1
ATOM 1851 C CA . TYR A 1 244 ? -3.101 -3.553 8.710 1.00 89.19 244 TYR A CA 1
ATOM 1852 C C . TYR A 1 244 ? -1.822 -3.521 7.883 1.00 89.19 244 TYR A C 1
ATOM 1854 O O . TYR A 1 244 ? -0.928 -2.713 8.141 1.00 89.19 244 TYR A O 1
ATOM 1862 N N . GLY A 1 245 ? -1.747 -4.387 6.874 1.00 84.44 245 GLY A N 1
ATOM 1863 C CA . GLY A 1 245 ? -0.616 -4.467 5.952 1.00 84.44 245 GLY A CA 1
ATOM 1864 C C . GLY A 1 245 ? -0.684 -3.430 4.820 1.00 84.44 245 GLY A C 1
ATOM 1865 O O . GLY A 1 245 ? -1.772 -2.998 4.428 1.00 84.44 245 GLY A O 1
ATOM 1866 N N . PRO A 1 246 ? 0.457 -3.082 4.194 1.00 74.00 246 PRO A N 1
ATOM 1867 C CA . PRO A 1 246 ? 0.535 -2.041 3.159 1.00 74.00 246 PRO A CA 1
ATOM 1868 C C . PRO A 1 246 ? -0.238 -2.374 1.869 1.00 74.00 246 PRO A C 1
ATOM 1870 O O . PRO A 1 246 ? -0.504 -1.491 1.056 1.00 74.00 246 PRO A O 1
ATOM 1873 N N . HIS A 1 247 ? -0.592 -3.644 1.652 1.00 66.88 247 HIS A N 1
ATOM 1874 C CA . HIS A 1 247 ? -1.284 -4.118 0.447 1.00 66.88 247 HIS A CA 1
ATOM 1875 C C . HIS A 1 247 ? -2.754 -4.496 0.677 1.00 66.88 247 HIS A C 1
ATOM 1877 O O . HIS A 1 247 ? -3.437 -4.863 -0.278 1.00 66.88 247 HIS A O 1
ATOM 1883 N N . GLN A 1 248 ? -3.274 -4.369 1.902 1.00 66.62 248 GLN A N 1
ATOM 1884 C CA . GLN A 1 248 ? -4.644 -4.788 2.234 1.00 66.62 248 GLN A CA 1
ATOM 1885 C C . GLN A 1 248 ? -5.733 -3.866 1.650 1.00 66.62 248 GLN A C 1
ATOM 1887 O O . GLN A 1 248 ? -6.906 -4.221 1.643 1.00 66.62 248 GLN A O 1
ATOM 1892 N N . ARG A 1 249 ? -5.371 -2.717 1.061 1.00 57.16 249 ARG A N 1
ATOM 1893 C CA . ARG A 1 249 ? -6.339 -1.793 0.440 1.00 57.16 249 ARG A CA 1
ATOM 1894 C C . ARG A 1 249 ? -6.757 -2.136 -0.994 1.00 57.16 249 ARG A C 1
ATOM 1896 O 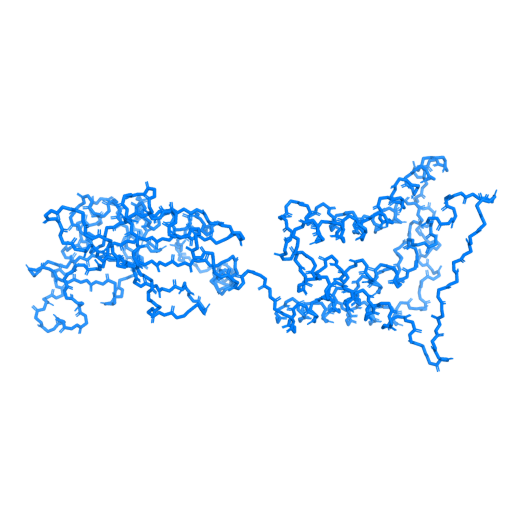O . ARG A 1 249 ? -7.688 -1.521 -1.514 1.00 57.16 249 ARG A O 1
ATOM 1903 N N . GLY A 1 250 ? -6.082 -3.090 -1.644 1.00 51.72 250 GLY A N 1
ATOM 1904 C CA . GLY A 1 250 ? -6.238 -3.343 -3.084 1.00 51.72 250 GLY A CA 1
ATOM 1905 C C . GLY A 1 250 ? -7.665 -3.701 -3.523 1.00 51.72 250 GLY A C 1
ATOM 1906 O O . GLY A 1 250 ? -8.056 -3.364 -4.637 1.00 51.72 250 GLY A O 1
ATOM 1907 N N . GLY A 1 251 ? -8.462 -4.328 -2.650 1.00 48.72 251 GLY A N 1
ATOM 1908 C CA . GLY A 1 251 ? -9.830 -4.754 -2.975 1.00 48.72 251 GLY A CA 1
ATOM 1909 C C . GLY A 1 251 ? -10.898 -3.657 -2.877 1.00 48.72 251 GLY A C 1
ATOM 1910 O O . GLY A 1 251 ? -11.848 -3.663 -3.659 1.00 48.72 251 GLY A O 1
ATOM 1911 N N . GLY A 1 252 ? -10.754 -2.709 -1.942 1.00 51.59 252 GLY A N 1
ATOM 1912 C CA . GLY A 1 252 ? -11.746 -1.649 -1.702 1.00 51.59 252 GLY A CA 1
ATOM 1913 C C . GLY A 1 252 ? -11.641 -0.489 -2.693 1.00 51.59 252 GLY A C 1
ATOM 1914 O O . GLY A 1 252 ? -12.656 -0.010 -3.194 1.00 51.59 252 GLY A O 1
ATOM 1915 N N . PHE A 1 253 ? -10.409 -0.101 -3.048 1.00 55.44 253 PHE A N 1
ATOM 1916 C CA . PHE A 1 253 ? -10.154 0.999 -3.983 1.00 55.44 253 PHE A CA 1
ATOM 1917 C C . PHE A 1 253 ? -10.722 0.721 -5.377 1.00 55.44 253 PHE A C 1
ATOM 1919 O O . PHE A 1 253 ? -11.367 1.587 -5.957 1.00 55.44 253 PHE A O 1
ATOM 1926 N N . LEU A 1 254 ? -10.542 -0.498 -5.899 1.00 55.31 254 LEU A N 1
ATOM 1927 C CA . LEU A 1 254 ? -11.046 -0.856 -7.226 1.00 55.31 254 LEU A CA 1
ATOM 1928 C C . LEU A 1 254 ? -12.580 -0.828 -7.262 1.00 55.31 254 LEU A C 1
ATOM 1930 O O . LEU A 1 254 ? -13.165 -0.324 -8.212 1.00 55.31 254 LEU A O 1
ATOM 1934 N N . ARG A 1 255 ? -13.236 -1.316 -6.201 1.00 57.56 255 ARG A N 1
ATOM 1935 C CA . ARG A 1 255 ? -14.701 -1.350 -6.096 1.00 57.56 255 ARG A CA 1
ATOM 1936 C C . ARG A 1 255 ? -15.298 0.057 -5.980 1.00 57.56 255 ARG A C 1
ATOM 1938 O O . ARG A 1 255 ? -16.285 0.347 -6.645 1.00 57.56 255 ARG A O 1
ATOM 1945 N N . GLN A 1 256 ? -14.670 0.937 -5.200 1.00 56.88 256 GLN A N 1
ATOM 1946 C CA . GLN A 1 256 ? -15.071 2.345 -5.088 1.00 56.88 256 GLN A CA 1
ATOM 1947 C C . GLN A 1 256 ? -14.763 3.148 -6.357 1.00 56.88 256 GLN A C 1
ATOM 1949 O O . GLN A 1 256 ? -15.575 3.977 -6.757 1.00 56.88 256 GLN A O 1
ATOM 1954 N N . PHE A 1 257 ? -13.643 2.880 -7.034 1.00 61.84 257 PHE A N 1
ATOM 1955 C CA . PHE A 1 257 ? -13.333 3.476 -8.335 1.00 61.84 257 PHE A CA 1
ATOM 1956 C C . PHE A 1 257 ? -14.374 3.082 -9.389 1.00 61.84 257 PHE A C 1
ATOM 1958 O O . PHE A 1 257 ? -14.900 3.948 -10.080 1.00 61.84 257 PHE A O 1
ATOM 1965 N N . TRP A 1 258 ? -14.748 1.800 -9.452 1.00 61.97 258 TRP A N 1
ATOM 1966 C CA . TRP A 1 258 ? -15.835 1.326 -10.313 1.00 61.97 258 TRP A CA 1
ATOM 1967 C C . TRP A 1 258 ? -17.201 1.919 -9.936 1.00 61.97 258 TRP A C 1
ATOM 1969 O O . TRP A 1 258 ? -18.011 2.170 -10.824 1.00 61.97 258 TRP A O 1
ATOM 1979 N N . GLY A 1 259 ? -17.450 2.178 -8.648 1.00 61.09 259 GLY A N 1
ATOM 1980 C CA . GLY A 1 259 ? -18.639 2.895 -8.175 1.00 61.09 259 GLY A CA 1
ATOM 1981 C C . GLY A 1 259 ? -18.682 4.351 -8.649 1.00 61.09 259 GLY A C 1
ATOM 1982 O O . GLY A 1 259 ? -19.698 4.782 -9.187 1.00 61.09 259 GLY A O 1
ATOM 1983 N N . LYS A 1 260 ? -17.557 5.075 -8.549 1.00 61.12 260 LYS A N 1
ATOM 1984 C CA . LYS A 1 260 ? -17.421 6.456 -9.046 1.00 61.12 260 LYS A CA 1
ATOM 1985 C C . LYS A 1 260 ? -17.515 6.552 -10.566 1.00 61.12 260 LYS A C 1
ATOM 1987 O O . LYS A 1 260 ? -18.152 7.464 -11.077 1.00 61.12 260 LYS A O 1
ATOM 1992 N N . LEU A 1 261 ? -16.929 5.597 -11.291 1.00 67.12 261 LEU A N 1
ATOM 1993 C CA . LEU A 1 261 ? -17.005 5.546 -12.754 1.00 67.12 261 LEU A CA 1
ATOM 1994 C C . LEU A 1 261 ? -18.442 5.311 -13.248 1.00 67.12 261 LEU A C 1
ATOM 1996 O O . LEU A 1 261 ? -18.795 5.732 -14.343 1.00 67.12 261 LEU A O 1
ATOM 2000 N N . ARG A 1 262 ? -19.281 4.661 -12.432 1.00 69.88 262 ARG A N 1
ATOM 2001 C CA . ARG A 1 262 ? -20.707 4.461 -12.717 1.00 69.88 262 ARG A CA 1
ATOM 2002 C C . ARG A 1 262 ? -21.591 5.671 -12.380 1.00 69.88 262 ARG A C 1
ATOM 2004 O O . ARG A 1 262 ? -22.800 5.530 -12.520 1.00 69.88 262 ARG A O 1
ATOM 2011 N N . LEU A 1 263 ? -21.021 6.815 -11.968 1.00 55.09 263 LEU A N 1
ATOM 2012 C CA . LEU A 1 263 ? -21.735 8.085 -11.722 1.00 55.09 263 LEU A CA 1
ATOM 2013 C C . LEU A 1 263 ? -23.014 7.915 -10.879 1.00 55.09 263 LEU A C 1
ATOM 2015 O O . LEU A 1 263 ? -24.034 8.547 -11.132 1.00 55.09 263 LEU A O 1
ATOM 2019 N N . ARG A 1 264 ? -22.988 7.003 -9.903 1.00 53.34 264 ARG A N 1
ATOM 2020 C CA . ARG A 1 264 ? -24.127 6.771 -9.016 1.00 53.34 264 ARG A CA 1
ATOM 2021 C C . ARG A 1 264 ? -24.002 7.728 -7.831 1.00 53.34 264 ARG A C 1
ATOM 2023 O O . ARG A 1 264 ? -23.022 7.622 -7.097 1.00 53.34 264 ARG A O 1
ATOM 2030 N N . ASP A 1 265 ? -24.986 8.613 -7.667 1.00 43.94 265 ASP A N 1
ATOM 2031 C CA . ASP A 1 265 ? -25.091 9.705 -6.671 1.00 43.94 265 ASP A CA 1
ATOM 2032 C C . ASP A 1 265 ? -25.154 9.264 -5.193 1.00 43.94 265 ASP A C 1
ATOM 2034 O O . ASP A 1 265 ? -25.780 9.898 -4.353 1.00 43.94 265 ASP A O 1
ATOM 2038 N N . SER A 1 266 ? -24.504 8.167 -4.813 1.00 48.91 266 SER A N 1
ATOM 2039 C CA . SER A 1 266 ? -24.327 7.869 -3.395 1.00 48.91 266 SER A CA 1
ATOM 2040 C C . SER A 1 266 ? -23.117 8.638 -2.879 1.00 48.91 266 SER A C 1
ATOM 2042 O O . SER A 1 266 ? -21.997 8.371 -3.328 1.00 48.91 266 SER A O 1
ATOM 2044 N N . GLU A 1 267 ? -23.352 9.543 -1.930 1.00 55.62 267 GLU A N 1
ATOM 2045 C CA . GLU A 1 267 ? -22.370 10.218 -1.073 1.00 55.62 267 GLU A CA 1
ATOM 2046 C C . GLU A 1 267 ? -21.561 9.188 -0.263 1.00 55.62 267 GLU A C 1
ATOM 2048 O O . GLU A 1 267 ? -21.709 9.009 0.941 1.00 55.62 267 GLU A O 1
ATOM 2053 N N . THR A 1 268 ? -20.719 8.422 -0.957 1.00 54.03 268 THR A N 1
ATOM 2054 C CA . THR A 1 268 ? -19.814 7.454 -0.347 1.00 54.03 268 THR A CA 1
ATOM 2055 C C . THR A 1 268 ? -18.734 8.191 0.417 1.00 54.03 268 THR A C 1
ATOM 2057 O O . THR A 1 268 ? -18.151 9.138 -0.120 1.00 54.03 268 THR A O 1
ATOM 2060 N N . ALA A 1 269 ? -18.407 7.673 1.598 1.00 54.97 269 ALA A N 1
ATOM 2061 C CA . ALA A 1 269 ? -17.405 8.258 2.467 1.00 54.97 269 ALA A CA 1
ATOM 2062 C C . ALA A 1 269 ? -16.086 8.617 1.762 1.00 54.97 269 ALA A C 1
ATOM 2064 O O . ALA A 1 269 ? -15.659 7.902 0.838 1.00 54.97 269 ALA A O 1
ATOM 2065 N N . PRO A 1 270 ? -15.412 9.717 2.161 1.00 57.03 270 PRO A N 1
ATOM 2066 C CA . PRO A 1 270 ? -14.260 10.229 1.447 1.00 57.03 270 PRO A CA 1
ATOM 2067 C C . PRO A 1 270 ? -13.146 9.186 1.400 1.00 57.03 270 PRO A C 1
ATOM 2069 O O . PRO A 1 270 ? -12.847 8.483 2.369 1.00 57.03 270 PRO A O 1
ATOM 2072 N N . ILE A 1 271 ? -12.491 9.100 0.239 1.00 56.84 271 ILE A N 1
ATOM 2073 C CA . ILE A 1 271 ? -11.390 8.164 0.024 1.00 56.84 271 ILE A CA 1
ATOM 2074 C C . ILE A 1 271 ? -10.239 8.564 0.944 1.00 56.84 271 ILE A C 1
ATOM 2076 O O . ILE A 1 271 ? -9.483 9.497 0.670 1.00 56.84 271 ILE A O 1
ATOM 2080 N N . GLN A 1 272 ? -10.059 7.811 2.023 1.00 60.94 272 GLN A N 1
ATOM 2081 C CA . GLN A 1 272 ? -8.881 7.947 2.860 1.00 60.94 272 GLN A CA 1
ATOM 2082 C C . GLN A 1 272 ? -7.674 7.448 2.058 1.00 60.94 272 GLN A C 1
ATOM 2084 O O . GLN A 1 272 ? -7.547 6.263 1.767 1.00 60.94 272 GLN A O 1
ATOM 2089 N N . THR A 1 273 ? -6.762 8.335 1.665 1.00 61.00 273 THR A N 1
ATOM 2090 C CA . THR A 1 273 ? -5.625 7.981 0.789 1.00 61.00 273 THR A CA 1
ATOM 2091 C C . THR A 1 273 ? -4.549 7.159 1.505 1.00 61.00 273 THR A C 1
ATOM 2093 O O . THR A 1 273 ? -3.806 6.414 0.872 1.00 61.00 273 THR A O 1
ATOM 2096 N N . SER A 1 274 ? -4.521 7.179 2.845 1.00 73.75 274 SER A N 1
ATOM 2097 C CA . SER A 1 274 ? -3.536 6.473 3.681 1.00 73.75 274 SER A CA 1
ATOM 2098 C C . SER A 1 274 ? -4.197 5.487 4.655 1.00 73.75 274 SER A C 1
ATOM 2100 O O . SER A 1 274 ? -5.248 5.800 5.214 1.00 73.75 274 SER A O 1
ATOM 2102 N N . MET A 1 275 ? -3.633 4.278 4.819 1.00 79.88 275 MET A N 1
ATOM 2103 C CA . MET A 1 275 ? -4.135 3.286 5.792 1.00 79.88 275 MET A CA 1
ATOM 2104 C C . MET A 1 275 ? -4.004 3.820 7.211 1.00 79.88 275 MET A C 1
ATOM 2106 O O . MET A 1 275 ? -4.920 3.677 8.010 1.00 79.88 275 MET A O 1
ATOM 2110 N N . ARG A 1 276 ? -2.909 4.541 7.468 1.00 84.00 276 ARG A N 1
ATOM 2111 C CA . ARG A 1 276 ? -2.714 5.296 8.699 1.00 84.00 276 ARG A CA 1
ATOM 2112 C C . ARG A 1 276 ? -3.881 6.246 8.957 1.00 84.00 276 ARG A C 1
ATOM 2114 O O . ARG A 1 276 ? -4.472 6.174 10.021 1.00 84.00 276 ARG A O 1
ATOM 2121 N N . ARG A 1 277 ? -4.259 7.061 7.965 1.00 85.62 277 ARG A N 1
ATOM 2122 C CA . ARG A 1 277 ? -5.362 8.024 8.110 1.00 85.62 277 ARG A CA 1
ATOM 2123 C C . ARG A 1 277 ? -6.713 7.336 8.321 1.00 85.62 277 ARG A C 1
ATOM 2125 O O . ARG A 1 277 ? -7.493 7.805 9.131 1.00 85.62 277 ARG A O 1
ATOM 2132 N N . ALA A 1 278 ? -6.977 6.214 7.647 1.00 85.62 278 ALA A N 1
ATOM 2133 C CA . ALA A 1 278 ? -8.216 5.456 7.857 1.00 85.62 278 ALA A CA 1
ATOM 2134 C C . ALA A 1 278 ? -8.303 4.834 9.257 1.00 85.62 278 ALA A C 1
ATOM 2136 O O . ALA A 1 278 ? -9.357 4.871 9.881 1.00 85.62 278 ALA A O 1
ATOM 2137 N N . VAL A 1 279 ? -7.196 4.291 9.766 1.00 89.69 279 VAL A N 1
ATOM 2138 C CA . VAL A 1 279 ? -7.143 3.748 11.128 1.00 89.69 279 VAL A CA 1
ATOM 2139 C C . VAL A 1 279 ? -7.228 4.862 12.177 1.00 89.69 279 VAL A C 1
ATOM 2141 O O . VAL A 1 279 ? -7.944 4.715 13.164 1.00 89.69 279 VAL A O 1
ATOM 2144 N N . GLU A 1 280 ? -6.535 5.986 11.963 1.00 91.50 280 GLU A N 1
ATOM 2145 C CA . GLU A 1 280 ? -6.643 7.182 12.810 1.00 91.50 280 GLU A CA 1
ATOM 2146 C C . GLU A 1 280 ? -8.085 7.702 12.837 1.00 91.50 280 GLU A C 1
ATOM 2148 O O . GLU A 1 280 ? -8.614 7.938 13.917 1.00 91.50 280 GLU A O 1
ATOM 2153 N N . HIS A 1 281 ? -8.744 7.797 11.677 1.00 91.50 281 HIS A N 1
ATOM 2154 C CA . HIS A 1 281 ? -10.153 8.183 11.559 1.00 91.50 281 HIS A CA 1
ATOM 2155 C C . HIS A 1 281 ? -11.064 7.261 12.368 1.00 91.50 281 HIS A C 1
ATOM 2157 O O . HIS A 1 281 ? -11.810 7.736 13.217 1.00 91.50 281 HIS A O 1
ATOM 2163 N N . ARG A 1 282 ? -10.936 5.939 12.195 1.00 91.69 282 ARG A N 1
ATOM 2164 C CA . ARG A 1 282 ? -11.708 4.956 12.973 1.00 91.69 282 ARG A CA 1
ATOM 2165 C C . ARG A 1 282 ? -11.505 5.129 14.480 1.00 91.69 282 ARG A C 1
ATOM 2167 O O . ARG A 1 282 ? -12.463 5.042 15.242 1.00 91.69 282 ARG A O 1
ATOM 2174 N N . ALA A 1 283 ? -10.272 5.368 14.923 1.00 93.75 283 ALA A N 1
ATOM 2175 C CA . ALA A 1 283 ? -9.981 5.572 16.338 1.00 93.75 283 ALA A CA 1
ATOM 2176 C C . ALA A 1 283 ? -10.552 6.892 16.871 1.00 93.75 283 ALA A C 1
ATOM 2178 O O . ALA A 1 283 ? -11.112 6.907 17.962 1.00 93.75 283 ALA A O 1
ATOM 2179 N N . LEU A 1 284 ? -10.448 7.981 16.107 1.00 94.50 284 LEU A N 1
ATOM 2180 C CA . LEU A 1 284 ? -11.060 9.261 16.462 1.00 94.50 284 LEU A CA 1
ATOM 2181 C C . LEU A 1 284 ? -12.582 9.146 16.524 1.00 94.50 284 LEU A C 1
ATOM 2183 O O . LEU A 1 284 ? -13.185 9.694 17.441 1.00 94.50 284 LEU A O 1
ATOM 2187 N N . MET A 1 285 ? -13.192 8.377 15.621 1.00 95.12 285 MET A N 1
ATOM 2188 C CA . MET A 1 285 ? -14.632 8.150 15.645 1.00 95.12 285 MET A CA 1
ATOM 2189 C C . MET A 1 285 ? -15.071 7.322 16.842 1.00 95.12 285 MET A C 1
ATOM 2191 O O . MET A 1 285 ? -16.011 7.709 17.526 1.00 95.12 285 MET A O 1
ATOM 2195 N N . ALA A 1 286 ? -14.332 6.265 17.177 1.00 94.94 286 ALA A N 1
ATOM 2196 C CA . ALA A 1 286 ? -14.572 5.512 18.402 1.00 94.94 286 ALA A CA 1
ATOM 2197 C C . ALA A 1 286 ? -14.471 6.390 19.665 1.00 94.94 286 ALA A C 1
ATOM 2199 O O . ALA A 1 286 ? -15.245 6.202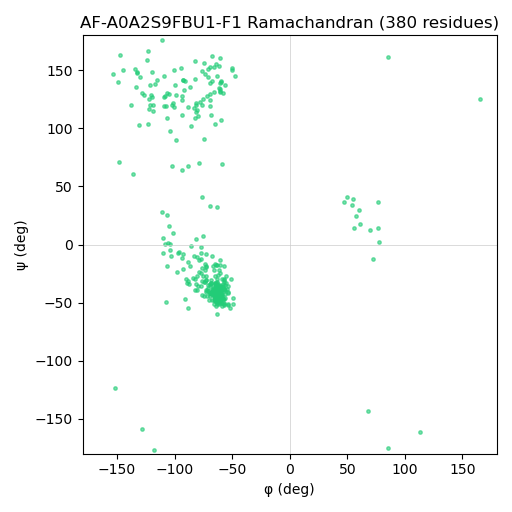 20.597 1.00 94.94 286 ALA A O 1
ATOM 2200 N N . LEU A 1 287 ? -13.557 7.369 19.699 1.00 94.88 287 LEU A N 1
ATOM 2201 C CA . LEU A 1 287 ? -13.469 8.333 20.804 1.00 94.88 287 LEU A CA 1
ATOM 2202 C C . LEU A 1 287 ? -14.633 9.335 20.802 1.00 94.88 287 LEU A C 1
ATOM 2204 O O . LEU A 1 287 ? -15.213 9.579 21.854 1.00 94.88 287 LEU A O 1
ATOM 2208 N N . ALA A 1 288 ? -14.998 9.896 19.646 1.00 95.19 288 ALA A N 1
ATOM 2209 C CA . ALA A 1 288 ? -16.099 10.856 19.530 1.00 95.19 288 ALA A CA 1
ATOM 2210 C C . ALA A 1 288 ? -17.445 10.228 19.920 1.00 95.19 288 ALA A C 1
ATOM 2212 O O . ALA A 1 288 ? -18.176 10.783 20.733 1.00 95.19 288 ALA A O 1
ATOM 2213 N N . VAL A 1 289 ? -17.730 9.032 19.404 1.00 95.50 289 VAL A N 1
ATOM 2214 C CA . VAL A 1 289 ? -18.924 8.254 19.755 1.00 95.50 289 VAL A CA 1
ATOM 2215 C C . VAL A 1 289 ? -18.852 7.762 21.206 1.00 95.50 289 VAL A C 1
ATOM 2217 O O . VAL A 1 289 ? -19.862 7.726 21.907 1.00 95.50 289 VAL A O 1
ATOM 2220 N N . GLY A 1 290 ? -17.649 7.457 21.701 1.00 94.75 290 GLY A N 1
ATOM 2221 C CA . GLY A 1 290 ? -17.408 7.112 23.102 1.00 94.75 290 GLY A CA 1
ATOM 2222 C C . GLY A 1 290 ? -17.723 8.252 24.069 1.00 94.75 290 GLY A C 1
ATOM 2223 O O . GLY A 1 290 ? -18.282 7.998 25.131 1.00 94.75 290 GLY A O 1
ATOM 2224 N N . ASN A 1 291 ? -17.463 9.506 23.688 1.00 94.69 291 ASN A N 1
ATOM 2225 C CA . ASN A 1 291 ? -17.836 10.678 24.490 1.00 94.69 291 ASN A CA 1
ATOM 2226 C C . ASN A 1 291 ? -19.357 10.856 24.617 1.00 94.69 291 ASN A C 1
ATOM 2228 O O . ASN A 1 291 ? -19.813 11.487 25.565 1.00 94.69 291 ASN A O 1
ATOM 2232 N N . LEU A 1 292 ? -20.136 10.282 23.695 1.00 94.62 292 LEU A N 1
ATOM 2233 C CA . LEU A 1 292 ? -21.600 10.226 23.776 1.00 94.62 292 LEU A CA 1
ATOM 2234 C C . LEU A 1 292 ? -22.101 9.025 24.592 1.00 94.62 292 LEU A C 1
ATOM 2236 O O . LEU A 1 292 ? -23.305 8.834 24.720 1.00 94.62 292 LEU A O 1
ATOM 2240 N N . GLY A 1 293 ? -21.195 8.183 25.101 1.00 94.25 293 GLY A N 1
ATOM 2241 C CA . GLY A 1 293 ? -21.543 6.922 25.755 1.00 94.25 293 GLY A CA 1
ATOM 2242 C C . GLY A 1 293 ? -22.086 5.861 24.796 1.00 94.25 293 GLY A C 1
ATOM 2243 O O . GLY A 1 293 ? -22.615 4.860 25.257 1.00 94.25 293 GLY A O 1
ATOM 2244 N N . MET A 1 294 ? -21.953 6.060 23.479 1.00 95.50 294 MET A N 1
ATOM 2245 C CA . MET A 1 294 ? -22.567 5.212 22.448 1.00 95.50 294 MET A CA 1
ATOM 2246 C C . MET A 1 294 ? -21.579 4.256 21.768 1.00 95.50 294 MET A C 1
ATOM 2248 O O . MET A 1 294 ? -21.969 3.509 20.875 1.00 95.50 294 MET A O 1
ATOM 2252 N N . ALA A 1 295 ? -20.297 4.264 22.150 1.00 95.81 295 ALA A N 1
ATOM 2253 C CA . ALA A 1 295 ? -19.302 3.356 21.577 1.00 95.81 295 ALA A CA 1
ATOM 2254 C C . ALA A 1 295 ? -19.190 2.072 22.400 1.00 95.81 295 ALA A C 1
ATOM 2256 O O . ALA A 1 295 ? -19.001 2.113 23.613 1.00 95.81 295 ALA A O 1
ATOM 2257 N N . ASN A 1 296 ? -19.197 0.924 21.728 1.00 94.69 296 ASN A N 1
ATOM 2258 C CA . ASN A 1 296 ? -18.978 -0.366 22.370 1.00 94.69 296 ASN A CA 1
ATOM 2259 C C . ASN A 1 296 ? -17.502 -0.677 22.620 1.00 94.69 296 ASN A C 1
ATOM 2261 O O . ASN A 1 296 ? -17.191 -1.631 23.322 1.00 94.69 296 ASN A O 1
ATOM 2265 N N . THR A 1 297 ? -16.575 0.099 22.070 1.00 93.38 297 THR A N 1
ATOM 2266 C CA . THR A 1 297 ? -15.138 -0.153 22.167 1.00 93.38 297 THR A CA 1
ATOM 2267 C C . THR A 1 297 ? -14.382 1.122 22.501 1.00 93.38 297 THR A C 1
ATOM 2269 O O . THR A 1 297 ? -14.779 2.221 22.120 1.00 93.38 297 THR A O 1
ATOM 2272 N N . THR A 1 298 ? -13.249 0.975 23.186 1.00 93.75 298 THR A N 1
ATOM 2273 C CA . THR A 1 298 ? -12.358 2.091 23.514 1.00 93.75 298 THR A CA 1
ATOM 2274 C C . THR A 1 298 ? -10.991 1.866 22.874 1.00 93.75 298 THR A C 1
ATOM 2276 O O . THR A 1 298 ? -10.332 0.868 23.193 1.00 93.75 298 THR A O 1
ATOM 2279 N N . PRO A 1 299 ? -10.520 2.768 21.994 1.00 94.44 299 PRO A N 1
ATOM 2280 C CA . PRO A 1 299 ? -9.173 2.700 21.442 1.00 94.44 299 PRO A CA 1
ATOM 2281 C C . PRO A 1 299 ? -8.097 2.770 22.531 1.00 94.44 299 PRO A C 1
ATOM 2283 O O . PRO A 1 299 ? -8.191 3.548 23.474 1.00 94.44 299 PRO A O 1
ATOM 2286 N N . ILE A 1 300 ? -7.040 1.982 22.359 1.00 93.69 300 ILE A N 1
ATOM 2287 C CA . ILE A 1 300 ? -5.842 1.953 23.208 1.00 93.69 300 ILE A CA 1
ATOM 2288 C C . ILE A 1 300 ? -4.671 2.595 22.462 1.00 93.69 300 ILE A C 1
ATOM 2290 O O . ILE A 1 300 ? -3.971 3.453 23.001 1.00 93.69 300 ILE A O 1
ATOM 2294 N N . ALA A 1 301 ? -4.438 2.184 21.212 1.00 92.62 301 ALA A N 1
ATOM 2295 C CA . ALA A 1 301 ? -3.302 2.658 20.432 1.00 92.62 301 ALA A CA 1
ATOM 2296 C C . ALA A 1 301 ? -3.598 2.706 18.932 1.00 92.62 301 ALA A C 1
ATOM 2298 O O . ALA A 1 301 ? -4.163 1.776 18.362 1.00 92.62 301 ALA A O 1
ATOM 2299 N N . VAL A 1 302 ? -3.114 3.766 18.286 1.00 94.19 302 VAL A N 1
ATOM 2300 C CA . VAL A 1 302 ? -2.925 3.841 16.836 1.00 94.19 302 VAL A CA 1
ATOM 2301 C C . VAL A 1 302 ? -1.490 4.251 16.575 1.00 94.19 302 VAL A C 1
ATOM 2303 O O . VAL A 1 302 ? -1.016 5.234 17.150 1.00 94.19 302 VAL A O 1
ATOM 2306 N N . ALA A 1 303 ? -0.789 3.507 15.724 1.00 92.94 303 ALA A N 1
ATOM 2307 C CA . ALA A 1 303 ? 0.559 3.877 15.321 1.00 92.94 303 ALA A CA 1
ATOM 2308 C C . ALA A 1 303 ? 0.929 3.315 13.941 1.00 92.94 303 ALA A C 1
ATOM 2310 O O . ALA A 1 303 ? 0.521 2.205 13.587 1.00 92.94 303 ALA A O 1
ATOM 2311 N N . PRO A 1 304 ? 1.750 4.038 13.160 1.00 91.75 304 PRO A N 1
ATOM 2312 C CA . PRO A 1 304 ? 2.481 3.421 12.068 1.00 91.75 304 PRO A CA 1
ATOM 2313 C C . PRO A 1 304 ? 3.536 2.461 12.633 1.00 91.75 304 PRO A C 1
ATOM 2315 O O . PRO A 1 304 ? 4.206 2.758 13.622 1.00 91.75 304 PRO A O 1
ATOM 2318 N N . LEU A 1 305 ? 3.695 1.321 11.975 1.00 89.56 305 LEU A N 1
ATOM 2319 C CA . LEU A 1 305 ? 4.743 0.343 12.234 1.00 89.56 305 LEU A CA 1
ATOM 2320 C C . LEU A 1 305 ? 5.729 0.310 11.056 1.00 89.56 305 LEU A C 1
ATOM 2322 O O . LEU A 1 305 ? 5.560 0.983 10.035 1.00 89.56 305 LEU A O 1
ATOM 2326 N N . GLU A 1 306 ? 6.786 -0.483 11.198 1.00 83.00 306 GLU A N 1
ATOM 2327 C CA . GLU A 1 306 ? 7.751 -0.708 10.125 1.00 83.00 306 GLU A CA 1
ATOM 2328 C C . GLU A 1 306 ? 7.092 -1.332 8.882 1.00 83.00 306 GLU A C 1
ATOM 2330 O O . GLU A 1 306 ? 6.005 -1.910 8.935 1.00 83.00 306 GLU A O 1
ATOM 2335 N N . ARG A 1 307 ? 7.761 -1.210 7.727 1.00 76.94 307 ARG A N 1
ATOM 2336 C CA . ARG A 1 307 ? 7.331 -1.811 6.446 1.00 76.94 307 ARG A CA 1
ATOM 2337 C C . ARG A 1 307 ? 5.924 -1.387 5.985 1.00 76.94 307 ARG A C 1
ATOM 2339 O O . ARG A 1 307 ? 5.289 -2.089 5.203 1.00 76.94 307 ARG A O 1
ATOM 2346 N N . GLY A 1 308 ? 5.452 -0.222 6.436 1.00 80.06 308 GLY A N 1
ATOM 2347 C CA . GLY A 1 308 ? 4.163 0.349 6.036 1.00 80.06 308 GLY A CA 1
ATOM 2348 C C . GLY A 1 308 ? 2.949 -0.295 6.707 1.00 80.06 308 GLY A C 1
ATOM 2349 O O . GLY A 1 308 ? 1.829 -0.081 6.246 1.00 80.06 308 GLY A O 1
ATOM 2350 N N . TRP A 1 309 ? 3.160 -1.072 7.772 1.00 87.25 309 TRP A N 1
ATOM 2351 C CA . TRP A 1 309 ? 2.076 -1.591 8.598 1.00 87.25 309 TRP A CA 1
ATOM 2352 C C . TRP A 1 309 ? 1.480 -0.494 9.485 1.00 87.25 309 TRP A C 1
ATOM 2354 O O . TRP A 1 309 ? 2.126 0.507 9.793 1.00 87.25 309 TRP A O 1
ATOM 2364 N N . THR A 1 310 ? 0.234 -0.667 9.910 1.00 92.12 310 THR A N 1
ATOM 2365 C CA . THR A 1 310 ? -0.429 0.207 10.890 1.00 92.12 310 THR A CA 1
ATOM 2366 C C . THR A 1 310 ? -1.127 -0.652 11.934 1.00 92.12 310 THR A C 1
ATOM 2368 O O . THR A 1 310 ? -1.777 -1.634 11.579 1.00 92.12 310 THR A O 1
ATOM 2371 N N . ILE A 1 311 ? -0.983 -0.291 13.208 1.00 94.56 311 ILE A N 1
ATOM 2372 C CA . ILE A 1 311 ? -1.685 -0.933 14.322 1.00 94.56 311 ILE A CA 1
ATOM 2373 C C . ILE A 1 311 ? -2.897 -0.106 14.736 1.00 94.56 311 ILE A C 1
ATOM 2375 O O . ILE A 1 311 ? -2.799 1.114 14.870 1.00 94.56 311 ILE A O 1
ATOM 2379 N N . TYR A 1 312 ? -4.004 -0.801 14.981 1.00 95.12 312 TYR A N 1
ATOM 2380 C CA . TYR A 1 312 ? -5.149 -0.330 15.746 1.00 95.12 312 TYR A CA 1
ATOM 2381 C C . TYR A 1 312 ? -5.373 -1.290 16.907 1.00 95.12 312 TYR A C 1
ATOM 2383 O O . TYR A 1 312 ? -5.644 -2.465 16.691 1.00 95.12 312 TYR A O 1
ATOM 2391 N N . ALA A 1 313 ? -5.235 -0.816 18.134 1.00 95.62 313 ALA A N 1
ATOM 2392 C CA . ALA A 1 313 ? -5.536 -1.599 19.319 1.00 95.62 313 ALA A CA 1
ATOM 2393 C C . ALA A 1 313 ? -6.680 -0.949 20.080 1.00 95.62 313 ALA A C 1
ATOM 2395 O O . ALA A 1 313 ? -6.694 0.273 20.236 1.00 95.62 313 ALA A O 1
ATOM 2396 N N . HIS A 1 314 ? -7.605 -1.758 20.577 1.00 94.81 314 HIS A N 1
ATOM 2397 C CA . HIS A 1 314 ? -8.765 -1.314 21.336 1.00 94.81 314 HIS A CA 1
ATOM 2398 C C . HIS A 1 314 ? -9.156 -2.358 22.386 1.00 94.81 314 HIS A C 1
ATOM 2400 O O . HIS A 1 314 ? -8.725 -3.509 22.323 1.00 94.81 314 HIS A O 1
ATOM 2406 N N . LYS A 1 315 ? -9.957 -1.967 23.376 1.00 93.25 315 LYS A N 1
ATOM 2407 C CA . LYS A 1 315 ? -10.565 -2.922 24.312 1.00 93.25 315 LYS A CA 1
ATOM 2408 C C . LYS A 1 315 ? -11.563 -3.828 23.571 1.00 93.25 315 LYS A C 1
ATOM 2410 O O . LYS A 1 315 ? -12.100 -3.405 22.547 1.00 93.25 315 LYS A O 1
ATOM 2415 N N . PRO A 1 316 ? -11.822 -5.060 24.038 1.00 92.88 316 PRO A N 1
ATOM 2416 C CA . PRO A 1 316 ? -12.931 -5.864 23.535 1.00 92.88 316 PRO A CA 1
ATOM 2417 C C . PRO A 1 316 ? -14.244 -5.073 23.542 1.00 92.88 316 PRO A C 1
ATOM 2419 O O . PRO A 1 316 ? -14.419 -4.179 24.372 1.00 92.88 316 PRO A O 1
ATOM 2422 N N . ALA A 1 317 ? -15.142 -5.387 22.607 1.00 92.56 317 ALA A N 1
ATOM 2423 C CA . ALA A 1 317 ? -16.460 -4.768 22.585 1.00 92.56 317 ALA A CA 1
ATOM 2424 C C . ALA A 1 317 ? -17.214 -5.100 23.884 1.00 92.56 317 ALA A C 1
ATOM 2426 O O . ALA A 1 317 ? -17.194 -6.246 24.335 1.00 92.56 317 ALA A O 1
ATOM 2427 N N . HIS A 1 318 ? -17.843 -4.096 24.487 1.00 91.19 318 HIS A N 1
ATOM 2428 C CA . HIS A 1 318 ? -18.638 -4.240 25.700 1.00 91.19 318 HIS A CA 1
ATOM 2429 C C . HIS A 1 318 ? -20.042 -4.742 25.351 1.00 91.19 318 HIS A C 1
ATOM 2431 O O . HIS A 1 318 ? -20.628 -4.300 24.361 1.00 91.19 318 HIS A O 1
ATOM 2437 N N . GLY A 1 319 ? -20.596 -5.611 26.196 1.00 91.19 319 GLY A N 1
ATOM 2438 C CA . GLY A 1 319 ? -21.955 -6.133 26.047 1.00 91.19 319 GLY A CA 1
ATOM 2439 C C . GLY A 1 319 ? -22.074 -7.346 25.131 1.00 91.19 319 GLY A C 1
ATOM 2440 O O . GLY A 1 319 ? -21.086 -7.891 24.640 1.00 91.19 319 GLY A O 1
ATOM 2441 N N . THR A 1 320 ? -23.318 -7.760 24.914 1.00 92.06 320 THR A N 1
ATOM 2442 C CA . THR A 1 320 ? -23.677 -8.929 24.101 1.00 92.06 320 THR A CA 1
ATOM 2443 C C . THR A 1 320 ? -23.941 -8.496 22.664 1.00 92.06 320 THR A C 1
ATOM 2445 O O . THR A 1 320 ? -24.507 -7.428 22.443 1.00 92.06 320 THR A O 1
ATOM 2448 N N . SER A 1 321 ? -23.535 -9.280 21.662 1.00 91.81 321 SER A N 1
ATOM 2449 C CA . SER A 1 321 ? -23.805 -8.922 20.261 1.00 91.81 321 SER A CA 1
ATOM 2450 C C . SER A 1 321 ? -25.308 -8.835 20.002 1.00 91.81 321 SER A C 1
ATOM 2452 O O . SER A 1 321 ? -26.051 -9.727 20.405 1.00 91.81 321 SER A O 1
ATOM 2454 N N . LEU A 1 322 ? -25.748 -7.827 19.238 1.00 90.88 322 LEU A N 1
ATOM 2455 C CA . LEU A 1 322 ? -27.150 -7.696 18.825 1.00 90.88 322 LEU A CA 1
ATOM 2456 C C . LEU A 1 322 ? -27.656 -8.953 18.102 1.00 90.88 322 LEU A C 1
ATOM 2458 O O . LEU A 1 322 ? -28.839 -9.257 18.147 1.00 90.88 322 LEU A O 1
ATOM 2462 N N . ARG A 1 323 ? -26.767 -9.712 17.448 1.00 89.50 323 ARG A N 1
ATOM 2463 C CA . ARG A 1 323 ? -27.119 -10.991 16.819 1.00 89.50 323 ARG A CA 1
ATOM 2464 C C . ARG A 1 323 ? -27.589 -12.045 17.828 1.00 89.50 323 ARG A C 1
ATOM 2466 O O . ARG A 1 323 ? -28.393 -12.894 17.463 1.00 89.50 323 ARG A O 1
ATOM 2473 N N . GLU A 1 324 ? -27.053 -12.023 19.042 1.00 88.19 324 GLU A N 1
ATOM 2474 C CA . GLU A 1 324 ? -27.336 -13.008 20.090 1.00 88.19 324 GLU A CA 1
ATOM 2475 C C . GLU A 1 324 ? -28.549 -12.606 20.937 1.00 88.19 324 GLU A C 1
ATOM 2477 O O . GLU A 1 324 ? -29.294 -13.478 21.362 1.00 88.19 324 GLU A O 1
ATOM 2482 N N . CYS A 1 325 ? -28.791 -11.305 21.125 1.00 87.81 325 CYS A N 1
ATOM 2483 C CA . CYS A 1 325 ? -29.920 -10.769 21.897 1.00 87.81 325 CYS A CA 1
ATOM 2484 C C . CYS A 1 325 ? -30.975 -10.057 21.028 1.00 87.81 325 CYS A C 1
ATOM 2486 O O . CYS A 1 325 ? -31.646 -9.129 21.485 1.00 87.81 325 CYS A O 1
ATOM 2488 N N . ALA A 1 326 ? -31.110 -10.465 19.761 1.00 84.31 326 ALA A N 1
ATOM 2489 C CA . ALA A 1 326 ? -32.010 -9.824 18.799 1.00 84.31 326 ALA A CA 1
ATOM 2490 C C . ALA A 1 326 ? -33.486 -9.903 19.218 1.00 84.31 326 ALA A C 1
ATOM 2492 O O . ALA A 1 326 ? -34.240 -8.969 18.962 1.00 84.31 326 ALA A O 1
ATOM 2493 N N . GLU A 1 327 ? -33.893 -11.006 19.852 1.00 85.31 327 GLU A N 1
ATOM 2494 C CA . GLU A 1 327 ? -35.276 -11.216 20.305 1.00 85.31 327 GLU A CA 1
ATOM 2495 C C . GLU A 1 327 ? -35.608 -10.375 21.547 1.00 85.31 327 GLU A C 1
ATOM 2497 O O . GLU A 1 327 ? -36.729 -9.889 21.683 1.00 85.31 327 GLU A O 1
ATOM 2502 N N . ASP A 1 328 ? -34.613 -10.134 22.402 1.00 86.38 328 ASP A N 1
ATOM 2503 C CA . ASP A 1 328 ? -34.767 -9.398 23.661 1.00 86.38 328 ASP A CA 1
ATOM 2504 C C . ASP A 1 328 ? -34.591 -7.880 23.501 1.00 86.38 328 ASP A C 1
ATOM 2506 O O . ASP A 1 328 ? -34.948 -7.109 24.393 1.00 86.38 328 ASP A O 1
ATOM 2510 N N . THR A 1 329 ? -34.027 -7.430 22.375 1.00 86.69 329 THR A N 1
ATOM 2511 C CA . THR A 1 329 ? -33.711 -6.017 22.133 1.00 86.69 329 THR A CA 1
ATOM 2512 C C . THR A 1 329 ? -34.695 -5.410 21.133 1.00 86.69 329 THR A C 1
ATOM 2514 O O . THR A 1 329 ? -34.599 -5.683 19.934 1.00 86.69 329 THR A O 1
ATOM 2517 N N . PRO A 1 330 ? -35.613 -4.524 21.565 1.00 89.88 330 PRO A N 1
ATOM 2518 C CA . PRO A 1 330 ? -36.523 -3.856 20.648 1.00 89.88 330 PRO A CA 1
ATOM 2519 C C . PRO A 1 330 ? -35.753 -3.034 19.615 1.00 89.88 330 PRO A C 1
ATOM 2521 O O . PRO A 1 330 ? -34.916 -2.205 19.966 1.00 89.88 330 PRO A O 1
ATOM 2524 N N . VAL A 1 331 ? -36.102 -3.190 18.338 1.00 90.06 331 VAL A N 1
ATOM 2525 C CA . VAL A 1 331 ? -35.479 -2.450 17.227 1.00 90.06 331 VAL A CA 1
ATOM 2526 C C . VAL A 1 331 ? -35.559 -0.930 17.435 1.00 90.06 331 VAL A C 1
ATOM 2528 O O . VAL A 1 331 ? -34.623 -0.212 17.091 1.00 90.06 331 VAL A O 1
ATOM 2531 N N . ALA A 1 332 ? -36.631 -0.441 18.069 1.00 92.31 332 ALA A N 1
ATOM 2532 C CA . ALA A 1 332 ? -36.785 0.967 18.440 1.00 92.31 332 ALA A CA 1
ATOM 2533 C C . ALA A 1 332 ? -35.605 1.497 19.275 1.00 92.31 332 ALA A C 1
ATOM 2535 O O . ALA A 1 332 ? -35.128 2.590 19.005 1.00 92.31 332 ALA A O 1
ATOM 2536 N N . ARG A 1 333 ? -35.046 0.696 20.195 1.00 92.69 333 ARG A N 1
ATOM 2537 C CA . ARG A 1 333 ? -33.885 1.100 21.007 1.00 92.69 333 ARG A CA 1
ATOM 2538 C C . ARG A 1 333 ? -32.633 1.330 20.167 1.00 92.69 333 ARG A C 1
ATOM 2540 O O . ARG A 1 333 ? -31.836 2.204 20.487 1.00 92.69 333 ARG A O 1
ATOM 2547 N N . VAL A 1 334 ? -32.447 0.548 19.102 1.00 92.31 334 VAL A N 1
ATOM 2548 C CA . VAL A 1 334 ? -31.307 0.718 18.188 1.00 92.31 334 VAL A CA 1
ATOM 2549 C C . VAL A 1 334 ? -31.450 2.032 17.426 1.00 92.31 334 VAL A C 1
ATOM 2551 O O . VAL A 1 334 ? -30.476 2.773 17.298 1.00 92.31 334 VAL A O 1
ATOM 2554 N N . TRP A 1 335 ? -32.668 2.351 16.981 1.00 93.81 335 TRP A N 1
ATOM 2555 C CA . TRP A 1 335 ? -32.973 3.629 16.341 1.00 93.81 335 TRP A CA 1
ATOM 2556 C C . TRP A 1 335 ? -32.854 4.814 17.301 1.00 93.81 335 TRP A C 1
ATOM 2558 O O . TRP A 1 335 ? -32.347 5.850 16.886 1.00 93.81 335 TRP A O 1
ATOM 2568 N N . ASP A 1 336 ? -33.229 4.660 18.572 1.00 94.75 336 ASP A N 1
ATOM 2569 C CA . ASP A 1 336 ? -33.041 5.694 19.596 1.00 94.75 336 ASP A CA 1
ATOM 2570 C C . ASP A 1 336 ? -31.547 6.001 19.799 1.00 94.75 336 ASP A C 1
ATOM 2572 O O . ASP A 1 336 ? -31.137 7.162 19.733 1.00 94.75 336 ASP A O 1
ATOM 2576 N N . SER A 1 337 ? -30.708 4.967 19.969 1.00 94.56 337 SER A N 1
ATOM 2577 C CA . SER A 1 337 ? -29.250 5.133 20.076 1.00 94.56 337 SER A CA 1
ATOM 2578 C C . SER A 1 337 ? -28.649 5.756 18.811 1.00 94.56 337 SER A C 1
ATOM 2580 O O . SER A 1 337 ? -27.759 6.604 18.897 1.00 94.56 337 SER A O 1
ATOM 2582 N N . LEU A 1 338 ? -29.138 5.375 17.625 1.00 94.56 338 LEU A N 1
ATOM 2583 C CA . LEU A 1 338 ? -28.707 5.983 16.365 1.00 94.56 338 LEU A CA 1
ATOM 2584 C C . LEU A 1 338 ? -29.141 7.454 16.270 1.00 94.56 338 LEU A C 1
ATOM 2586 O O . LEU A 1 338 ? -28.366 8.300 15.827 1.00 94.56 338 LEU A O 1
ATOM 2590 N N . GLY A 1 339 ? -30.341 7.779 16.750 1.00 94.56 339 GLY A N 1
ATOM 2591 C CA . GLY A 1 339 ? -30.853 9.143 16.839 1.00 94.56 339 GLY A CA 1
ATOM 2592 C C . GLY A 1 339 ? -29.951 10.053 17.675 1.00 94.56 339 GLY A C 1
ATOM 2593 O O . GLY A 1 339 ? -29.743 11.210 17.308 1.00 94.56 339 GLY A O 1
ATOM 2594 N N . VAL A 1 340 ? -29.329 9.529 18.738 1.00 95.38 340 VAL A N 1
ATOM 2595 C CA . VAL A 1 340 ? -28.322 10.270 19.517 1.00 95.38 340 VAL A CA 1
ATOM 2596 C C . VAL A 1 340 ? -27.094 10.604 18.668 1.00 95.38 340 VAL A C 1
ATOM 2598 O O . VAL A 1 340 ? -26.631 11.745 18.713 1.00 95.38 340 VAL A O 1
ATOM 2601 N N . LEU A 1 341 ? -26.598 9.676 17.844 1.00 94.31 341 LEU A N 1
ATOM 2602 C CA . LEU A 1 341 ? -25.500 9.968 16.912 1.00 94.31 341 LEU A CA 1
ATOM 2603 C C . LEU A 1 341 ? -25.899 11.033 15.888 1.00 94.31 341 LEU A C 1
ATOM 2605 O O . LEU A 1 341 ? -25.171 12.008 15.691 1.00 94.31 341 LEU A O 1
ATOM 2609 N N . HIS A 1 342 ? -27.084 10.895 15.296 1.00 94.31 342 HIS A N 1
ATOM 2610 C CA . HIS A 1 342 ? -27.580 11.829 14.286 1.00 94.31 342 HIS A CA 1
ATOM 2611 C C . HIS A 1 342 ? -27.805 13.232 14.863 1.00 94.31 342 HIS A C 1
ATOM 2613 O O . HIS A 1 342 ? -27.518 14.221 14.192 1.00 94.31 342 HIS A O 1
ATOM 2619 N N . SER A 1 343 ? -28.207 13.340 16.136 1.00 93.75 343 SER A N 1
ATOM 2620 C CA . SER A 1 343 ? -28.335 14.627 16.840 1.00 93.75 343 SER A CA 1
ATOM 2621 C C . SER A 1 343 ? -27.015 15.400 16.950 1.00 93.75 343 SER A C 1
ATOM 2623 O O . SER A 1 343 ? -27.024 16.616 17.123 1.00 93.75 343 SER A O 1
ATOM 2625 N N . GLN A 1 344 ? -25.882 14.701 16.836 1.00 94.12 344 GLN A N 1
ATOM 2626 C CA . GLN A 1 344 ? -24.532 15.267 16.845 1.00 94.12 344 GLN A CA 1
ATOM 2627 C C . GLN A 1 344 ? -23.905 15.298 15.440 1.00 94.12 344 GLN A C 1
ATOM 2629 O O . GLN A 1 344 ? -22.691 15.447 15.314 1.00 94.12 344 GLN A O 1
ATOM 2634 N N . GLN A 1 345 ? -24.716 15.138 14.385 1.00 92.44 345 GLN A N 1
ATOM 2635 C CA . GLN A 1 345 ? -24.281 15.026 12.987 1.00 92.44 345 GLN A CA 1
ATOM 2636 C C . GLN A 1 345 ? -23.248 13.912 12.755 1.00 92.44 345 GLN A C 1
ATOM 2638 O O . GLN A 1 345 ? -22.295 14.080 11.992 1.00 92.44 345 GLN A O 1
ATOM 2643 N N . ILE A 1 346 ? -23.414 12.767 13.423 1.00 93.62 346 ILE A N 1
ATOM 2644 C CA . ILE A 1 346 ? -22.557 11.596 13.227 1.00 93.62 346 ILE A CA 1
ATOM 2645 C C . ILE A 1 346 ? -23.329 10.525 12.462 1.00 93.62 346 ILE A C 1
ATOM 2647 O O . ILE A 1 346 ? -24.315 10.007 12.979 1.00 93.62 346 ILE A O 1
ATOM 2651 N N . SER A 1 347 ? -22.856 10.141 11.276 1.00 92.25 347 SER A N 1
ATOM 2652 C CA . SER A 1 347 ? -23.357 8.958 10.564 1.00 92.25 347 SER A CA 1
ATOM 2653 C C . SER A 1 347 ? -22.509 7.733 10.918 1.00 92.25 347 SER A C 1
ATOM 2655 O O . SER A 1 347 ? -21.290 7.824 11.076 1.00 92.25 347 SER A O 1
ATOM 2657 N N . HIS A 1 348 ? -23.136 6.562 11.070 1.00 90.62 348 HIS A N 1
ATOM 2658 C CA . HIS A 1 348 ? -22.414 5.325 11.402 1.00 90.62 348 HIS A CA 1
ATOM 2659 C C . HIS A 1 348 ? -21.793 4.649 10.165 1.00 90.62 348 HIS A C 1
ATOM 2661 O O . HIS A 1 348 ? -20.693 4.097 10.226 1.00 90.62 348 HIS A O 1
ATOM 2667 N N . GLY A 1 349 ? -22.516 4.651 9.041 1.00 86.06 349 GLY A N 1
ATOM 2668 C CA . GLY A 1 349 ? -22.070 4.119 7.747 1.00 86.06 349 GLY A CA 1
ATOM 2669 C C . GLY A 1 349 ? -21.986 2.588 7.614 1.00 86.06 349 GLY A C 1
ATOM 2670 O O . GLY A 1 349 ? -21.844 2.091 6.499 1.00 86.06 349 GLY A O 1
ATOM 2671 N N . ASP A 1 350 ? -22.066 1.815 8.706 1.00 85.19 350 ASP A N 1
ATOM 2672 C CA . ASP A 1 350 ? -22.062 0.335 8.656 1.00 85.19 350 ASP A CA 1
ATOM 2673 C C . ASP A 1 350 ? -22.883 -0.321 9.790 1.00 85.19 350 ASP A C 1
ATOM 2675 O O . ASP A 1 350 ? -22.332 -0.884 10.730 1.00 85.19 350 ASP A O 1
ATOM 2679 N N . LEU A 1 351 ? -24.218 -0.225 9.745 1.00 88.31 351 LEU A N 1
ATOM 2680 C CA . LEU A 1 351 ? -25.139 -0.701 10.802 1.00 88.31 351 LEU A CA 1
ATOM 2681 C C . LEU A 1 351 ? -25.353 -2.231 10.828 1.00 88.31 351 LEU A C 1
ATOM 2683 O O . LEU A 1 351 ? -26.464 -2.728 11.013 1.00 88.31 351 LEU A O 1
ATOM 2687 N N . ARG A 1 352 ? -24.297 -3.021 10.624 1.00 89.00 352 ARG A N 1
ATOM 2688 C CA . ARG A 1 352 ? -24.393 -4.487 10.717 1.00 89.00 352 ARG A CA 1
ATOM 2689 C C . ARG A 1 352 ? -24.578 -4.914 12.168 1.00 89.00 352 ARG A C 1
ATOM 2691 O O . ARG A 1 352 ? -23.916 -4.397 13.061 1.00 89.00 352 ARG A O 1
ATOM 2698 N N . SER A 1 353 ? -25.363 -5.966 12.393 1.00 88.38 353 SER A N 1
ATOM 2699 C CA . SER A 1 353 ? -25.556 -6.552 13.730 1.00 88.38 353 SER A CA 1
ATOM 2700 C C . SER A 1 353 ? -24.267 -7.075 14.378 1.00 88.38 353 SER A C 1
ATOM 2702 O O . SER A 1 353 ? -24.225 -7.252 15.590 1.00 88.38 353 SER A O 1
ATOM 2704 N N . THR A 1 354 ? -23.201 -7.299 13.599 1.00 87.69 354 THR A N 1
ATOM 2705 C CA . THR A 1 354 ? -21.867 -7.648 14.116 1.00 87.69 354 THR A CA 1
ATOM 2706 C C . THR A 1 354 ? -21.132 -6.473 14.750 1.00 87.69 354 THR A C 1
ATOM 2708 O O . THR A 1 354 ? -20.228 -6.701 15.544 1.00 87.69 354 THR A O 1
ATOM 2711 N N . GLU A 1 355 ? -21.500 -5.241 14.397 1.00 91.12 355 GLU A N 1
ATOM 2712 C CA . GLU A 1 355 ? -20.889 -4.021 14.930 1.00 91.12 355 GLU A CA 1
ATOM 2713 C C . GLU A 1 355 ? -21.695 -3.428 16.090 1.00 91.12 355 GLU A C 1
ATOM 2715 O O . GLU A 1 355 ? -21.225 -2.499 16.737 1.00 91.12 355 GLU A O 1
ATOM 2720 N N . ILE A 1 356 ? -22.883 -3.965 16.381 1.00 94.19 356 ILE A N 1
ATOM 2721 C CA . ILE A 1 356 ? -23.762 -3.485 17.450 1.00 94.19 356 ILE A CA 1
ATOM 2722 C C . ILE A 1 356 ? -23.732 -4.482 18.606 1.00 94.19 356 ILE A C 1
ATOM 2724 O O . ILE A 1 356 ? -23.921 -5.688 18.419 1.00 94.19 356 ILE A O 1
ATOM 2728 N N . THR A 1 357 ? -23.518 -3.969 19.810 1.00 95.50 357 THR A N 1
ATOM 2729 C CA . THR A 1 357 ? -23.635 -4.732 21.054 1.00 95.50 357 THR A CA 1
ATOM 2730 C C . THR A 1 357 ? -24.620 -4.049 21.992 1.00 95.50 357 THR A C 1
ATOM 2732 O O . THR A 1 357 ? -24.917 -2.870 21.837 1.00 95.50 357 THR A O 1
ATOM 2735 N N . VAL A 1 358 ? -25.165 -4.787 22.951 1.00 95.12 358 VAL A N 1
ATOM 2736 C CA . VAL A 1 358 ? -26.158 -4.294 23.905 1.00 95.12 358 VAL A CA 1
ATOM 2737 C C . VAL A 1 358 ? -25.599 -4.441 25.314 1.00 95.12 358 VAL A C 1
ATOM 2739 O O . VAL A 1 358 ? -25.165 -5.526 25.706 1.00 95.12 358 VAL A O 1
ATOM 2742 N N . VAL A 1 359 ? -25.602 -3.340 26.067 1.00 93.56 359 VAL A N 1
ATOM 2743 C CA . VAL A 1 359 ? -25.213 -3.278 27.483 1.00 93.56 359 VAL A CA 1
ATOM 2744 C C . VAL A 1 359 ? -26.407 -2.746 28.261 1.00 93.56 359 VAL A C 1
ATOM 2746 O O . VAL A 1 359 ? -26.888 -1.658 27.957 1.00 93.56 359 VAL A O 1
ATOM 2749 N N . ASP A 1 360 ? -26.920 -3.522 29.216 1.00 89.50 360 ASP A N 1
ATOM 2750 C CA . ASP A 1 360 ? -28.058 -3.137 30.067 1.00 89.50 360 ASP A CA 1
ATOM 2751 C C . ASP A 1 360 ? -29.267 -2.595 29.271 1.00 89.50 360 ASP A C 1
ATOM 2753 O O . ASP A 1 360 ? -29.897 -1.601 29.629 1.00 89.50 360 ASP A O 1
ATOM 2757 N N . GLY A 1 361 ? -29.566 -3.226 28.128 1.00 88.56 361 GLY A N 1
ATOM 2758 C CA . GLY A 1 361 ? -30.660 -2.834 27.229 1.00 88.56 361 GLY A CA 1
ATOM 2759 C C . GLY A 1 361 ? -30.380 -1.613 26.341 1.00 88.56 361 GLY A C 1
ATOM 2760 O O . GLY A 1 361 ? -31.256 -1.213 25.575 1.00 88.56 361 GLY A O 1
ATOM 2761 N N . THR A 1 362 ? -29.176 -1.038 26.409 1.00 92.88 362 THR A N 1
ATOM 2762 C CA . THR A 1 362 ? -28.736 0.091 25.578 1.00 92.88 362 THR A CA 1
ATOM 2763 C C . THR A 1 362 ? -27.853 -0.402 24.427 1.00 92.88 362 THR A C 1
ATOM 2765 O O . THR A 1 362 ? -26.785 -0.969 24.678 1.00 92.88 362 THR A O 1
ATOM 2768 N N . PRO A 1 363 ? -28.262 -0.199 23.161 1.00 95.12 363 PRO A N 1
ATOM 2769 C CA . PRO A 1 363 ? -27.425 -0.502 22.005 1.00 95.12 363 PRO A CA 1
ATOM 2770 C C . PRO A 1 363 ? -26.239 0.459 21.897 1.00 95.12 363 PRO A C 1
ATOM 2772 O O . PRO A 1 363 ? -26.416 1.678 21.919 1.00 95.12 363 PRO A O 1
ATOM 2775 N N . LEU A 1 364 ? -25.048 -0.111 21.739 1.00 96.38 364 LEU A N 1
ATOM 2776 C CA . LEU A 1 364 ? -23.767 0.554 21.538 1.00 96.38 364 LEU A CA 1
ATOM 2777 C C . LEU A 1 364 ? -23.161 0.137 20.194 1.00 96.38 364 LEU A C 1
ATOM 2779 O O . LEU A 1 364 ? -23.320 -0.997 19.736 1.00 96.38 364 LEU A O 1
ATOM 2783 N N . PHE A 1 365 ? -22.411 1.045 19.583 1.00 95.62 365 PHE A N 1
ATOM 2784 C CA . PHE A 1 365 ? -21.908 0.919 18.220 1.00 95.62 365 PHE A CA 1
ATOM 2785 C C . PHE A 1 365 ? -20.394 0.680 18.161 1.00 95.62 365 PHE A C 1
ATOM 2787 O O . PHE A 1 365 ? -19.632 1.202 18.975 1.00 95.62 365 PHE A O 1
ATOM 2794 N N . GLY A 1 366 ? -19.958 -0.107 17.182 1.00 93.31 366 GLY A N 1
ATOM 2795 C CA . GLY A 1 366 ? -18.567 -0.436 16.871 1.00 93.31 366 GLY A CA 1
ATOM 2796 C C . GLY A 1 366 ? -18.252 -0.176 15.398 1.00 93.31 366 GLY A C 1
ATOM 2797 O O . GLY A 1 366 ? -18.925 0.598 14.740 1.00 93.31 366 GLY A O 1
ATOM 2798 N N . GLY A 1 367 ? -17.209 -0.795 14.843 1.00 87.06 367 GLY A N 1
ATOM 2799 C CA . GLY A 1 367 ? -17.060 -0.816 13.378 1.00 87.06 367 GLY A CA 1
ATOM 2800 C C . GLY A 1 367 ? -16.947 0.531 12.648 1.00 87.06 367 GLY A C 1
ATOM 2801 O O . GLY A 1 367 ? -17.304 0.607 11.478 1.00 87.06 367 GLY A O 1
ATOM 2802 N N . PHE A 1 368 ? -16.399 1.582 13.272 1.00 90.69 368 PHE A N 1
ATOM 2803 C CA . PHE A 1 368 ? -16.373 2.969 12.754 1.00 90.69 368 PHE A CA 1
ATOM 2804 C C . PHE A 1 368 ? -15.473 3.242 11.529 1.00 90.69 368 PHE A C 1
ATOM 2806 O O . PHE A 1 368 ? -14.866 4.304 11.400 1.00 90.69 368 PHE A O 1
ATOM 2813 N N . THR A 1 369 ? -15.317 2.278 10.627 1.00 85.94 369 THR A N 1
ATOM 2814 C CA . THR A 1 369 ? -14.520 2.451 9.402 1.00 85.94 369 THR A CA 1
ATOM 2815 C C . THR A 1 369 ? -15.220 3.354 8.385 1.00 85.94 369 THR A C 1
ATOM 2817 O O . THR A 1 369 ? -14.537 4.054 7.641 1.00 85.94 369 THR A O 1
ATOM 2820 N N . HIS A 1 370 ? -16.555 3.350 8.374 1.00 84.56 370 HIS A N 1
ATOM 2821 C CA . HIS A 1 370 ? -17.388 4.138 7.458 1.00 84.56 370 HIS A CA 1
ATOM 2822 C C . HIS A 1 370 ? -18.146 5.276 8.158 1.00 84.56 370 HIS A C 1
ATOM 2824 O O . HIS A 1 370 ? -18.959 5.928 7.516 1.00 84.56 370 HIS A O 1
ATOM 2830 N N . ALA A 1 371 ? -17.886 5.503 9.448 1.00 89.56 371 ALA A N 1
ATOM 2831 C CA . ALA A 1 371 ? -18.548 6.554 10.210 1.00 89.56 371 ALA A CA 1
ATOM 2832 C C . ALA A 1 371 ? -18.018 7.935 9.820 1.00 89.56 371 ALA A C 1
ATOM 2834 O O . ALA A 1 371 ? -16.825 8.076 9.534 1.00 89.56 371 ALA A O 1
ATOM 2835 N N . GLU A 1 372 ? -18.867 8.955 9.863 1.00 89.25 372 GLU A N 1
ATOM 2836 C CA . GLU A 1 372 ? -18.484 10.338 9.582 1.00 89.25 372 GLU A CA 1
ATOM 2837 C C . GLU A 1 372 ? -18.961 11.292 10.662 1.00 89.25 372 GLU A C 1
ATOM 2839 O O . GLU A 1 372 ? -20.040 11.132 11.221 1.00 89.25 372 GLU A O 1
ATOM 2844 N N . PHE A 1 373 ? -18.139 12.305 10.929 1.00 88.88 373 PHE A N 1
ATOM 2845 C CA . PHE A 1 373 ? -18.464 13.414 11.814 1.00 88.88 373 PHE A CA 1
ATOM 2846 C C . PHE A 1 373 ? -18.765 14.651 10.966 1.00 88.88 373 PHE A C 1
ATOM 2848 O O . PHE A 1 373 ? -17.954 14.999 10.105 1.00 88.88 373 PHE A O 1
ATOM 2855 N N . GLY A 1 374 ? -19.890 15.318 11.222 1.00 88.00 374 GLY A N 1
ATOM 2856 C CA . GLY A 1 374 ? -20.396 16.395 10.368 1.00 88.00 374 GLY A CA 1
ATOM 2857 C C . GLY A 1 374 ? -21.055 15.872 9.089 1.00 88.00 374 GLY A C 1
ATOM 2858 O O . GLY A 1 374 ? -20.876 16.469 8.029 1.00 88.00 374 GLY A O 1
ATOM 2859 N N . ALA A 1 375 ? -21.749 14.735 9.181 1.00 85.50 375 ALA A N 1
ATOM 2860 C CA . ALA A 1 375 ? -22.428 14.099 8.057 1.00 85.50 375 ALA A CA 1
ATOM 2861 C C . ALA A 1 375 ? -23.543 14.994 7.482 1.00 85.50 375 ALA A C 1
ATOM 2863 O O . ALA A 1 375 ? -24.215 15.715 8.224 1.00 85.50 375 ALA A O 1
ATOM 2864 N N . SER A 1 376 ? -23.740 14.933 6.163 1.00 84.31 376 SER A N 1
ATOM 2865 C CA . SER A 1 376 ? -24.851 15.601 5.476 1.00 84.31 376 SER A CA 1
ATOM 2866 C C . SER A 1 376 ? -26.197 14.973 5.861 1.00 84.31 376 SER A C 1
ATOM 2868 O O . SER A 1 376 ? -26.255 13.820 6.295 1.00 84.31 376 SER A O 1
ATOM 2870 N N . ASP A 1 377 ? -27.305 15.681 5.625 1.00 82.00 377 ASP A N 1
ATOM 2871 C CA . ASP A 1 377 ? -28.644 15.112 5.836 1.00 82.00 377 ASP A CA 1
ATOM 2872 C C . ASP A 1 377 ? -28.845 13.829 5.012 1.00 82.00 377 ASP A C 1
ATOM 2874 O O . ASP A 1 377 ? -29.400 12.848 5.503 1.00 82.00 377 ASP A O 1
ATOM 2878 N N . ALA A 1 378 ? -28.325 13.784 3.781 1.00 77.69 378 ALA A N 1
ATOM 2879 C CA . ALA A 1 378 ? -28.409 12.597 2.935 1.00 77.69 378 ALA A CA 1
ATOM 2880 C C . ALA A 1 378 ? -27.680 11.392 3.555 1.00 77.69 378 ALA A C 1
ATOM 2882 O O . ALA A 1 378 ? -28.206 10.282 3.520 1.00 77.69 378 ALA A O 1
ATOM 2883 N N . GLN A 1 379 ? -26.517 11.617 4.172 1.00 74.75 379 GLN A N 1
ATOM 2884 C CA . GLN A 1 379 ? -25.735 10.583 4.856 1.00 74.75 379 GLN A CA 1
ATOM 2885 C C . GLN A 1 379 ? -26.347 10.132 6.186 1.00 74.75 379 GLN A C 1
ATOM 2887 O O . GLN A 1 379 ? -26.114 9.002 6.606 1.00 74.75 379 GLN A O 1
ATOM 2892 N N . LEU A 1 380 ? -27.113 10.996 6.859 1.00 81.31 380 LEU A N 1
ATOM 2893 C CA . LEU A 1 380 ? -27.873 10.642 8.064 1.00 81.31 380 LEU A CA 1
ATOM 2894 C C . LEU A 1 380 ? -29.146 9.841 7.734 1.00 81.31 380 LEU A C 1
ATOM 2896 O O . LEU A 1 380 ? -29.693 9.166 8.604 1.00 81.31 380 LEU A O 1
ATOM 2900 N N . HIS A 1 381 ? -29.635 9.910 6.494 1.00 71.00 381 HIS A N 1
ATOM 2901 C CA . HIS A 1 381 ? -30.826 9.188 6.035 1.00 71.00 381 HIS A CA 1
ATOM 2902 C C . HIS A 1 381 ? -30.530 7.859 5.315 1.00 71.00 381 HIS A C 1
ATOM 2904 O O . HIS A 1 381 ? -31.470 7.119 5.011 1.00 71.00 381 HIS A O 1
ATOM 2910 N N . THR A 1 382 ? -29.257 7.549 5.056 1.00 58.56 382 THR A N 1
ATOM 2911 C CA . THR A 1 382 ? -28.766 6.253 4.540 1.00 58.56 382 THR A CA 1
ATOM 2912 C C . THR A 1 382 ? -28.242 5.356 5.643 1.00 58.56 382 THR A C 1
ATOM 2914 O O . THR A 1 382 ? -28.511 4.135 5.567 1.00 58.56 382 THR A O 1
#

pLDDT: mean 82.01, std 13.58, range [43.94, 96.38]

Nearest PDB structures (foldseek):
  4lrm-assembly1_A  TM=6.230E-01  e=5.300E-03  Homo sapiens
  3bce-assembly1_A  TM=6.067E-01  e=1.009E-02  Homo sapiens
  5wvd-assembly1_B  TM=6.039E-01  e=8.087E-02  Homo sapiens
  6ebu-assembly1_A  TM=6.123E-01  e=2.656E-01  Aquifex aeolicus VF5
  5nkg-assembly1_A  TM=5.223E-01  e=9.860E-02  Homo sapiens

Foldseek 3Di:
DVLLVVLVVLLVVLVVCCVVCVVVQVVQLVVQVVPADPDDPVRLLVCLLVLLVVLVCQLVVLLVVCVVVVVVLLNVLLVQLLVCLLQVVQQDPVGGNDQPQDPPVPPDPSVNSVSLLLALSNLLSLLLNLLSCVLVDDVVVSVVSVCSSVVSQVSCCNPSVDGSSSNSSSNSSSSNSNVVSCVVSDGCLQPFPVVQVQVQLVVLVFRFPDWAFPDPDDLAWGKIKTWGDDDPPDPTAIKIKTKAGPCSCVVVVVVVVVVVVVVDPDPAADPPPAPLSLLVQQQVVLVVCVVLVQAQKHWRGWDQGPSRMIMTMIGPGDAAQCVVCVVVAPPVLVVVSLVSCVVQVKAQQDPDSRQWHADPNHIHGGDRSRMDGNHDPSRSVD

Solvent-accessible surface area (backbone atoms only — not comparable to full-atom values): 20716 Å² total; per-residue (Å²): 102,72,66,34,54,52,25,47,52,50,34,51,50,52,52,51,50,54,64,68,42,66,83,50,49,75,63,54,52,57,65,34,56,78,74,52,83,86,66,55,73,70,58,50,49,51,51,49,40,56,50,32,54,54,62,67,45,46,64,54,54,53,50,52,51,39,58,75,67,65,40,63,76,50,55,54,52,33,51,51,19,26,51,51,19,30,48,68,68,22,60,49,100,92,44,77,55,75,86,86,79,70,88,58,80,84,81,42,67,55,64,49,36,47,51,55,65,60,30,25,37,53,36,3,18,51,32,3,29,50,50,46,45,39,72,80,44,62,68,70,60,43,53,53,53,49,49,58,65,54,42,56,53,62,50,32,40,59,66,65,47,40,74,60,62,55,28,51,49,11,35,29,50,2,37,26,43,5,35,48,46,35,61,75,74,53,62,64,62,72,62,75,62,56,72,50,50,47,53,52,33,40,77,59,77,40,48,60,75,46,77,45,82,75,39,74,68,61,83,56,51,25,30,24,42,31,37,30,58,60,64,82,98,43,74,59,47,63,31,37,36,36,40,37,48,68,69,53,58,66,69,59,55,56,55,51,50,55,43,59,75,63,72,57,91,67,88,64,74,80,85,64,91,41,72,60,55,42,52,49,48,23,44,51,43,30,48,58,39,35,75,71,71,38,32,23,35,48,70,63,40,74,47,80,41,70,80,60,24,29,42,43,27,23,39,61,69,48,57,48,45,36,73,80,43,50,91,82,45,62,66,65,46,48,52,52,46,48,47,56,37,45,73,68,30,31,24,57,73,54,95,46,50,90,30,28,18,33,47,98,86,43,48,20,41,45,65,36,78,54,40,38,81,73,41,51,74,70,52,64,75,106

Mean predicted aligned error: 11.22 Å